Protein AF-A0A378I5J2-F1 (afdb_monomer)

Structure (mmCIF, N/CA/C/O backbone):
data_AF-A0A378I5J2-F1
#
_entry.id   AF-A0A378I5J2-F1
#
loop_
_atom_site.group_PDB
_atom_site.id
_atom_site.type_symbol
_atom_site.label_atom_id
_atom_site.label_alt_id
_atom_site.label_comp_id
_atom_site.label_asym_id
_atom_site.label_entity_id
_atom_site.label_seq_id
_atom_site.pdbx_PDB_ins_code
_atom_site.Cartn_x
_atom_site.Cartn_y
_atom_site.Cartn_z
_atom_site.occupancy
_atom_site.B_iso_or_equiv
_atom_site.auth_seq_id
_atom_site.auth_comp_id
_atom_site.auth_asym_id
_atom_site.auth_atom_id
_atom_site.pdbx_PDB_model_num
ATOM 1 N N . MET A 1 1 ? -19.176 2.981 15.623 1.00 56.56 1 MET A N 1
ATOM 2 C CA . MET A 1 1 ? -19.231 2.690 17.081 1.00 56.56 1 MET A CA 1
ATOM 3 C C . MET A 1 1 ? -20.185 1.543 17.406 1.00 56.56 1 MET A C 1
ATOM 5 O O . MET A 1 1 ? -19.753 0.573 18.019 1.00 56.56 1 MET A O 1
ATOM 9 N N . ARG A 1 2 ? -21.439 1.597 16.931 1.00 62.44 2 ARG A N 1
ATOM 10 C CA . ARG A 1 2 ? -22.462 0.559 17.148 1.00 62.44 2 ARG A CA 1
ATOM 11 C C . ARG A 1 2 ? -22.048 -0.837 16.673 1.00 62.44 2 ARG A C 1
ATOM 13 O O . ARG A 1 2 ? -22.196 -1.782 17.430 1.00 62.44 2 ARG A O 1
ATOM 20 N N . GLN A 1 3 ? -21.432 -0.952 15.496 1.00 70.12 3 GLN A N 1
ATOM 21 C CA . GLN A 1 3 ? -20.983 -2.240 14.956 1.00 70.12 3 GLN A CA 1
ATOM 22 C C . GLN A 1 3 ? -19.967 -2.946 15.863 1.00 70.12 3 GLN A C 1
ATOM 24 O O . GLN A 1 3 ? -20.137 -4.122 16.155 1.00 70.12 3 GLN A O 1
ATOM 29 N N . LEU A 1 4 ? -18.944 -2.242 16.368 1.00 75.75 4 LEU A N 1
ATOM 30 C CA . LEU A 1 4 ? -17.995 -2.866 17.293 1.00 75.75 4 LEU A CA 1
ATOM 31 C C . LEU A 1 4 ? -18.709 -3.295 18.577 1.00 75.75 4 LEU A C 1
ATOM 33 O O . LEU A 1 4 ? -18.533 -4.427 18.997 1.00 75.75 4 LEU A O 1
ATOM 37 N N . ARG A 1 5 ? -19.561 -2.448 19.168 1.00 75.75 5 ARG A N 1
ATOM 38 C CA . ARG A 1 5 ? -20.318 -2.826 20.375 1.00 75.75 5 ARG A CA 1
ATOM 39 C C . ARG A 1 5 ? -21.257 -4.013 20.136 1.00 75.75 5 ARG A C 1
ATOM 41 O O . ARG A 1 5 ? -21.329 -4.897 20.978 1.00 75.75 5 ARG A O 1
ATOM 48 N N . GLN A 1 6 ? -21.920 -4.072 18.983 1.00 76.69 6 GLN A N 1
ATOM 49 C CA . GLN A 1 6 ? -22.811 -5.171 18.595 1.00 76.69 6 GLN A CA 1
ATOM 50 C C . GLN A 1 6 ? -22.064 -6.480 18.343 1.00 76.69 6 GLN A C 1
ATOM 52 O O . GLN A 1 6 ? -22.575 -7.544 18.683 1.00 76.69 6 GLN A O 1
ATOM 57 N N . VAL A 1 7 ? -20.877 -6.407 17.735 1.00 74.25 7 VAL A N 1
ATOM 58 C CA . VAL A 1 7 ? -20.075 -7.588 17.391 1.00 74.25 7 VAL A CA 1
ATOM 59 C C . VAL A 1 7 ? -19.282 -8.076 18.601 1.00 74.25 7 VAL A C 1
ATOM 61 O O . VAL A 1 7 ? -19.189 -9.274 18.840 1.00 74.25 7 VAL A O 1
ATOM 64 N N . VAL A 1 8 ? -18.717 -7.157 19.381 1.00 79.19 8 VAL A N 1
ATOM 65 C CA . VAL A 1 8 ? -17.866 -7.481 20.526 1.00 79.19 8 VAL A CA 1
ATOM 66 C C . VAL A 1 8 ? -18.707 -7.822 21.760 1.00 79.19 8 VAL A C 1
ATOM 68 O O . VAL A 1 8 ? -18.310 -8.707 22.514 1.00 79.19 8 VAL A O 1
ATOM 71 N N . GLN A 1 9 ? -19.872 -7.181 21.947 1.00 82.56 9 GLN A N 1
ATOM 72 C CA . GLN A 1 9 ? -20.768 -7.369 23.103 1.00 82.56 9 GLN A CA 1
ATOM 73 C C . GLN A 1 9 ? -20.002 -7.369 24.435 1.00 82.56 9 GLN A C 1
ATOM 75 O O . GLN A 1 9 ? -20.197 -8.235 25.287 1.00 82.56 9 GLN A O 1
ATOM 80 N N . LEU A 1 10 ? -19.060 -6.434 24.575 1.00 80.56 10 LEU A N 1
ATOM 81 C CA . LEU A 1 10 ? -18.290 -6.234 25.798 1.00 80.56 10 LEU A CA 1
ATOM 82 C C . LEU A 1 10 ? -18.612 -4.861 26.365 1.00 80.56 10 LEU A C 1
ATOM 84 O O . LEU A 1 10 ? -18.490 -3.858 25.659 1.00 80.56 10 LEU A O 1
ATOM 88 N N . GLU A 1 11 ? -18.959 -4.838 27.645 1.00 86.75 11 GLU A N 1
ATOM 89 C CA . GLU A 1 11 ? -18.850 -3.648 28.479 1.00 86.75 11 GLU A CA 1
ATOM 90 C C . GLU A 1 11 ? -17.391 -3.573 28.946 1.00 86.75 11 GLU A C 1
ATOM 92 O O . GLU A 1 11 ? -16.941 -4.434 29.704 1.00 86.75 11 GLU A O 1
ATOM 97 N N . PRO A 1 12 ? -16.588 -2.634 28.414 1.00 83.31 12 PRO A N 1
ATOM 98 C CA . PRO A 1 12 ? -15.145 -2.646 28.618 1.00 83.31 12 PRO A CA 1
ATOM 99 C C . PRO A 1 12 ? -14.731 -2.109 29.992 1.00 83.31 12 PRO A C 1
ATOM 101 O O . PRO A 1 12 ? -13.559 -2.230 30.351 1.00 83.31 12 PRO A O 1
ATOM 104 N N . SER A 1 13 ? -15.660 -1.508 30.738 1.00 86.94 13 SER A N 1
ATOM 105 C CA . SER A 1 13 ? -15.440 -0.958 32.069 1.00 86.94 13 SER A CA 1
ATOM 106 C C . SER A 1 13 ? -16.486 -1.454 33.066 1.00 86.94 13 SER A C 1
ATOM 108 O O . SER A 1 13 ? -17.631 -1.717 32.709 1.00 86.94 13 SER A O 1
ATOM 110 N N . ILE A 1 14 ? -16.080 -1.570 34.332 1.00 87.81 14 ILE A N 1
ATOM 111 C CA . ILE A 1 14 ? -16.966 -1.848 35.469 1.00 87.81 14 ILE A CA 1
ATOM 112 C C . ILE A 1 14 ? -16.883 -0.667 36.432 1.00 87.81 14 ILE A C 1
ATOM 114 O O . ILE A 1 14 ? -15.792 -0.180 36.733 1.00 87.81 14 ILE A O 1
ATOM 118 N N . THR A 1 15 ? -18.022 -0.203 36.942 1.00 89.00 15 THR A N 1
ATOM 119 C CA . THR A 1 15 ? -18.042 0.835 37.975 1.00 89.00 15 THR A CA 1
ATOM 120 C C . THR A 1 15 ? -17.681 0.230 39.333 1.00 89.00 15 THR A C 1
ATOM 122 O O . THR A 1 15 ? -18.455 -0.533 39.906 1.00 89.00 15 THR A O 1
ATOM 125 N N . HIS A 1 16 ? -16.519 0.593 39.874 1.00 84.12 16 HIS A N 1
ATOM 126 C CA . HIS A 1 16 ? -16.083 0.233 41.222 1.00 84.12 16 HIS A CA 1
ATOM 127 C C . HIS A 1 16 ? -15.875 1.515 42.034 1.00 84.12 16 HIS A C 1
ATOM 129 O O . HIS A 1 16 ? -15.082 2.372 41.648 1.00 84.12 16 HIS A O 1
ATOM 135 N N . GLU A 1 17 ? -16.609 1.673 43.140 1.00 85.12 17 GLU A N 1
ATOM 136 C CA . GLU A 1 17 ? -16.520 2.855 44.023 1.00 85.12 17 GLU A CA 1
ATOM 137 C C . GLU A 1 17 ? -16.708 4.202 43.287 1.00 85.12 17 GLU A C 1
ATOM 139 O O . GLU A 1 17 ? -16.066 5.204 43.595 1.00 85.12 17 GLU A O 1
ATOM 144 N N . GLY A 1 18 ? -17.587 4.229 42.279 1.00 85.75 18 GLY A N 1
ATOM 145 C CA . GLY A 1 18 ? -17.864 5.430 41.482 1.00 85.75 18 GLY A CA 1
ATOM 146 C C . GLY A 1 18 ? -16.801 5.768 40.430 1.00 85.75 18 GLY A C 1
ATOM 147 O O . GLY A 1 18 ? -16.896 6.820 39.805 1.00 85.75 18 GLY A O 1
ATOM 148 N N . LYS A 1 19 ? -15.809 4.895 40.211 1.00 87.38 19 LYS A N 1
ATOM 149 C CA . LYS A 1 19 ? -14.819 5.015 39.131 1.00 87.38 19 LYS A CA 1
ATOM 150 C C . LYS A 1 19 ? -14.990 3.894 38.116 1.00 87.38 19 LYS A C 1
ATOM 152 O O . LYS A 1 19 ? -15.305 2.764 38.482 1.00 87.38 19 LYS A O 1
ATOM 157 N N . GLU A 1 20 ? -14.756 4.197 36.845 1.00 92.19 20 GLU A N 1
ATOM 158 C CA . GLU A 1 20 ? -14.784 3.196 35.779 1.00 92.19 20 GLU A CA 1
ATOM 159 C C . GLU A 1 20 ? -13.431 2.488 35.679 1.00 92.19 20 GLU A C 1
ATOM 161 O O . GLU A 1 20 ? -12.422 3.092 35.316 1.00 92.19 20 GLU A O 1
ATOM 166 N N . VAL A 1 21 ? -13.402 1.198 36.009 1.00 94.50 21 VAL A N 1
ATOM 167 C CA . VAL A 1 21 ? -12.215 0.344 35.893 1.00 94.50 21 VAL A CA 1
ATOM 168 C C . VAL A 1 21 ? -12.238 -0.347 34.538 1.00 94.50 21 VAL A C 1
ATOM 170 O O . VAL A 1 21 ? -13.148 -1.126 34.266 1.00 94.50 21 VAL A O 1
ATOM 173 N N . TRP A 1 22 ? -11.247 -0.077 33.690 1.00 95.50 22 TRP A N 1
ATOM 174 C CA . TRP A 1 22 ? -11.134 -0.664 32.354 1.00 95.50 22 TRP A CA 1
ATOM 175 C C . TRP A 1 22 ? -10.600 -2.102 32.407 1.00 95.50 22 TRP A C 1
ATOM 177 O O . TRP A 1 22 ? -9.509 -2.341 32.920 1.00 95.50 22 TRP A O 1
ATOM 187 N N . GLN A 1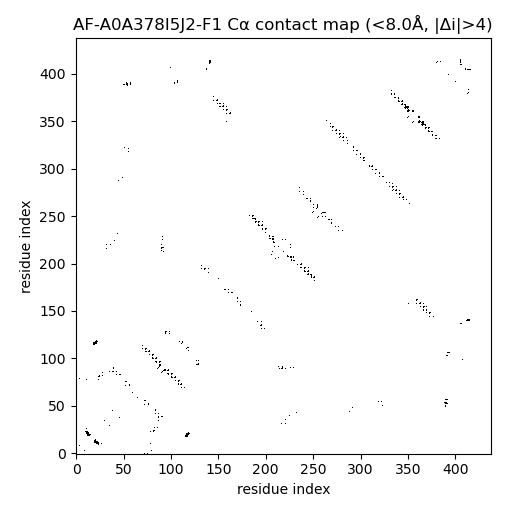 23 ? -11.340 -3.057 31.838 1.00 94.62 23 GLN A N 1
ATOM 188 C CA . GLN A 1 23 ? -11.046 -4.498 31.889 1.00 94.62 23 GLN A CA 1
ATOM 189 C C . GLN A 1 23 ? -11.100 -5.195 30.518 1.00 94.62 23 GLN A C 1
ATOM 191 O O . GLN A 1 23 ? -11.017 -6.422 30.441 1.00 94.62 23 GLN A O 1
ATOM 196 N N . ALA A 1 24 ? -11.217 -4.449 29.414 1.00 93.56 24 ALA A N 1
ATOM 197 C CA . ALA A 1 24 ? -11.418 -5.040 28.088 1.00 93.56 24 ALA A CA 1
ATOM 198 C C . ALA A 1 24 ? -10.327 -6.045 27.673 1.00 93.56 24 ALA A C 1
ATOM 200 O O . ALA A 1 24 ? -10.652 -7.083 27.100 1.00 93.56 24 ALA A O 1
ATOM 201 N N . ALA A 1 25 ? -9.056 -5.806 28.006 1.00 92.50 25 ALA A N 1
ATOM 202 C CA . ALA A 1 25 ? -7.975 -6.754 27.726 1.00 92.50 25 ALA A CA 1
ATOM 203 C C . ALA A 1 25 ? -8.174 -8.123 28.411 1.00 92.50 25 ALA A C 1
ATOM 205 O O . ALA A 1 25 ? -7.944 -9.158 27.780 1.00 92.50 25 ALA A O 1
ATOM 206 N N . ASN A 1 26 ? -8.640 -8.130 29.665 1.00 93.06 26 ASN A N 1
ATOM 207 C CA . ASN A 1 26 ? -8.921 -9.353 30.423 1.00 93.06 26 ASN A CA 1
ATOM 208 C C . ASN A 1 26 ? -10.124 -10.086 29.812 1.00 93.06 26 ASN A C 1
ATOM 210 O O . ASN A 1 26 ? -10.038 -11.273 29.506 1.00 93.06 26 ASN A O 1
ATOM 214 N N . LEU A 1 27 ? -11.192 -9.347 29.496 1.00 94.25 27 LEU A N 1
ATOM 215 C CA . LEU A 1 27 ? -12.388 -9.892 28.847 1.00 94.25 27 LEU A CA 1
ATOM 216 C C . LEU A 1 27 ? -12.093 -10.490 27.465 1.00 94.25 27 LEU A C 1
ATOM 218 O O . LEU A 1 27 ? -12.651 -11.524 27.107 1.00 94.25 27 LEU A O 1
ATOM 222 N N . LEU A 1 28 ? -11.215 -9.862 26.677 1.00 94.62 28 LEU A N 1
ATOM 223 C CA . LEU A 1 28 ? -10.773 -10.396 25.388 1.00 94.62 28 LEU A CA 1
ATOM 224 C C . LEU A 1 28 ? -9.978 -11.694 25.565 1.00 94.62 28 LEU A C 1
ATOM 226 O O . LEU A 1 28 ? -10.163 -12.624 24.784 1.00 94.62 28 LEU A O 1
ATOM 230 N N . ALA A 1 29 ? -9.130 -11.792 26.591 1.00 94.31 29 ALA A N 1
ATOM 231 C CA . ALA A 1 29 ? -8.348 -12.999 26.850 1.00 94.31 29 ALA A CA 1
ATOM 232 C C . ALA A 1 29 ? -9.212 -14.225 27.202 1.00 94.31 29 ALA A C 1
ATOM 234 O O . ALA A 1 29 ? -8.786 -15.350 26.945 1.00 94.31 29 ALA A O 1
ATOM 235 N N . GLU A 1 30 ? -10.416 -14.011 27.736 1.00 95.62 30 GLU A N 1
ATOM 236 C CA . GLU A 1 30 ? -11.381 -15.063 28.079 1.00 95.62 30 GLU A CA 1
ATOM 237 C C . GLU A 1 30 ? -12.246 -15.523 26.892 1.00 95.62 30 GLU A C 1
ATOM 239 O O . GLU A 1 30 ? -12.922 -16.553 26.976 1.00 95.62 30 GLU A O 1
ATOM 244 N N . LYS A 1 31 ? -12.252 -14.791 25.767 1.00 96.06 31 LYS A N 1
ATOM 245 C CA . LYS A 1 31 ? -13.085 -15.150 24.610 1.00 96.06 31 LYS A CA 1
ATOM 246 C C . LYS A 1 31 ? -12.579 -16.424 23.918 1.00 96.06 31 LYS A C 1
ATOM 248 O O . LYS A 1 31 ? -11.372 -16.603 23.741 1.00 96.06 31 LYS A O 1
ATOM 253 N N . PRO A 1 32 ? -13.489 -17.300 23.450 1.00 96.06 32 PRO A N 1
ATOM 254 C CA . PRO A 1 32 ? -13.106 -18.496 22.708 1.00 96.06 32 PRO A CA 1
ATOM 255 C C . PRO A 1 32 ? -12.521 -18.132 21.339 1.00 96.06 32 PRO A C 1
ATOM 257 O O . PRO A 1 32 ? -12.851 -17.098 20.770 1.00 96.06 32 PRO A O 1
ATOM 260 N N . GLN A 1 33 ? -11.724 -19.022 20.745 1.00 95.19 33 GLN A N 1
ATOM 261 C CA . GLN A 1 33 ? -11.130 -18.801 19.418 1.00 95.19 33 GLN A CA 1
ATOM 262 C C . GLN A 1 33 ? -12.154 -18.413 18.340 1.00 95.19 33 GLN A C 1
ATOM 264 O O . GLN A 1 33 ? -11.885 -17.506 17.557 1.00 95.19 33 GLN A O 1
ATOM 269 N N . ALA A 1 34 ? -13.326 -19.057 18.320 1.00 95.75 34 ALA A N 1
ATOM 270 C CA . ALA A 1 34 ? -14.376 -18.792 17.333 1.00 95.75 34 ALA A CA 1
ATOM 271 C C . ALA A 1 34 ? -14.827 -17.318 17.315 1.00 95.75 34 ALA A C 1
ATOM 273 O O . ALA A 1 34 ? -15.258 -16.815 16.283 1.00 95.75 34 ALA A O 1
ATOM 274 N N . PHE A 1 35 ? -14.676 -16.601 18.436 1.00 95.88 35 PHE A N 1
ATOM 275 C CA . PHE A 1 35 ? -14.918 -15.160 18.499 1.00 95.88 35 PHE A CA 1
ATOM 276 C C . PHE A 1 35 ? -13.934 -14.371 17.622 1.00 95.88 35 PHE A C 1
ATOM 278 O O . PHE A 1 35 ? -14.315 -13.375 17.017 1.00 95.88 35 PHE A O 1
ATOM 285 N N . PHE A 1 36 ? -12.677 -14.811 17.530 1.00 96.44 36 PHE A N 1
ATOM 286 C CA . PHE A 1 36 ? -11.605 -14.105 16.828 1.00 96.44 36 PHE A CA 1
ATOM 287 C C . PHE A 1 36 ? -11.520 -14.414 15.333 1.00 96.44 36 PHE A C 1
ATOM 289 O O . PHE A 1 36 ? -10.947 -13.620 14.586 1.00 96.44 36 PHE A O 1
ATOM 296 N N . GLU A 1 37 ? -12.090 -15.528 14.873 1.00 95.06 37 GLU A N 1
ATOM 297 C CA . GLU A 1 37 ? -12.013 -15.950 13.469 1.00 95.06 37 GLU A CA 1
ATOM 298 C C . GLU A 1 37 ? -12.530 -14.875 12.489 1.00 95.06 37 GLU A C 1
ATOM 300 O O . GLU A 1 37 ? -11.778 -14.498 11.586 1.00 95.06 37 GLU A O 1
ATOM 305 N N . PRO A 1 38 ? -13.709 -14.249 12.680 1.00 95.19 38 PRO A N 1
ATOM 306 C CA . PRO A 1 38 ? -14.154 -13.171 11.792 1.00 95.19 38 PRO A CA 1
ATOM 307 C C . PRO A 1 38 ? -13.181 -11.982 11.760 1.00 95.19 38 PRO A C 1
ATOM 309 O O . PRO A 1 38 ? -12.938 -11.385 10.710 1.00 95.19 38 PRO A O 1
ATOM 312 N N . PHE A 1 39 ? -12.562 -11.653 12.898 1.00 95.62 39 PHE A N 1
ATOM 313 C CA . PHE A 1 39 ? -11.605 -10.550 12.984 1.00 95.62 39 PHE A CA 1
ATOM 314 C C . PHE A 1 39 ? -10.285 -10.856 12.292 1.00 95.62 39 PHE A C 1
ATOM 316 O O . PHE A 1 39 ? -9.681 -9.949 11.731 1.00 95.62 39 PHE A O 1
ATOM 323 N N . VAL A 1 40 ? -9.833 -12.110 12.296 1.00 95.81 40 VAL A N 1
ATOM 324 C CA . VAL A 1 40 ? -8.632 -12.505 11.554 1.00 95.81 40 VAL A CA 1
ATOM 325 C C . VAL A 1 40 ? -8.912 -12.530 10.052 1.00 95.81 40 VAL A C 1
ATOM 327 O O . VAL A 1 40 ? -8.082 -12.056 9.276 1.00 95.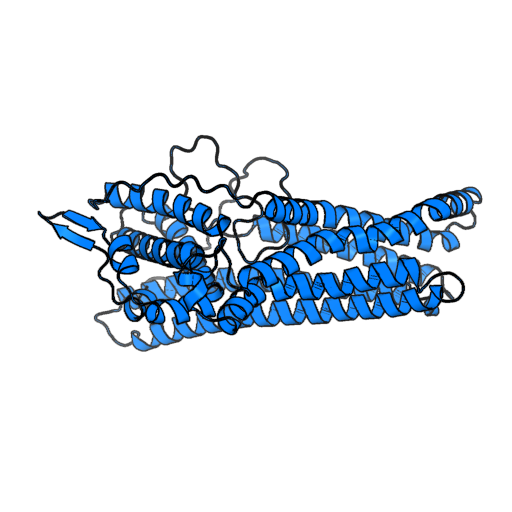81 40 VAL A O 1
ATOM 330 N N . GLN A 1 41 ? -10.079 -13.018 9.630 1.00 94.88 41 GLN A N 1
ATOM 331 C CA . GLN A 1 41 ? -10.460 -13.057 8.216 1.00 94.88 41 GLN A CA 1
ATOM 332 C C . GLN A 1 41 ? -10.585 -11.652 7.613 1.00 94.88 41 GLN A C 1
ATOM 334 O O . GLN A 1 41 ? -10.097 -11.410 6.507 1.00 94.88 41 GLN A O 1
ATOM 339 N N . ASP A 1 42 ? -11.175 -10.724 8.367 1.00 93.81 42 ASP A N 1
ATOM 340 C CA . ASP A 1 42 ? -11.457 -9.359 7.923 1.00 93.81 42 ASP A CA 1
ATOM 341 C C . ASP A 1 42 ? -10.537 -8.314 8.574 1.00 93.81 42 ASP A C 1
ATOM 343 O O . ASP A 1 42 ? -10.846 -7.123 8.585 1.00 93.81 42 ASP A O 1
ATOM 347 N N . HIS A 1 43 ? -9.377 -8.718 9.104 1.00 94.25 43 HIS A N 1
ATOM 348 C CA . HIS A 1 43 ? -8.473 -7.842 9.872 1.00 94.25 43 HIS A CA 1
ATOM 349 C C . HIS A 1 43 ? -8.103 -6.547 9.136 1.00 94.25 43 HIS A C 1
ATOM 351 O O . HIS A 1 43 ? -7.950 -5.489 9.751 1.00 94.25 43 HIS A O 1
ATOM 357 N N . LEU A 1 44 ? -7.979 -6.611 7.808 1.00 91.19 44 LEU A N 1
ATOM 358 C CA . LEU A 1 44 ? -7.754 -5.446 6.959 1.00 91.19 44 LEU A CA 1
ATOM 359 C C . LEU A 1 44 ? -8.930 -4.462 7.056 1.00 91.19 44 LEU A C 1
ATOM 361 O O . LEU A 1 44 ? -8.711 -3.280 7.333 1.00 91.19 44 LEU A O 1
ATOM 365 N N . LYS A 1 45 ? -10.168 -4.941 6.905 1.00 91.19 45 LYS A N 1
ATOM 366 C CA . LYS A 1 45 ? -11.374 -4.115 7.040 1.00 91.19 45 LYS A CA 1
ATOM 367 C C . LYS A 1 45 ? -11.433 -3.461 8.423 1.00 91.19 45 LYS A C 1
ATOM 369 O O . LYS A 1 45 ? -11.495 -2.242 8.503 1.00 91.19 45 LYS A O 1
ATOM 374 N N . TRP A 1 46 ? -11.258 -4.233 9.495 1.00 92.81 46 TRP A N 1
ATOM 375 C CA . TRP A 1 46 ? -11.247 -3.696 10.862 1.00 92.81 46 TRP A CA 1
ATOM 376 C C . TRP A 1 46 ? -10.144 -2.658 11.095 1.00 92.81 46 TRP A C 1
ATOM 378 O O . TRP A 1 46 ? -10.348 -1.667 11.790 1.00 92.81 46 TRP A O 1
ATOM 388 N N . THR A 1 47 ? -8.975 -2.848 10.481 1.00 92.69 47 THR A N 1
ATOM 389 C CA . THR A 1 47 ? -7.888 -1.864 10.553 1.00 92.69 47 THR A CA 1
ATOM 390 C C . THR A 1 47 ? -8.229 -0.576 9.796 1.00 92.69 47 THR A C 1
ATOM 392 O O . THR A 1 47 ? -7.814 0.506 10.211 1.00 92.69 47 THR A O 1
ATOM 395 N N . LEU A 1 48 ? -8.974 -0.672 8.690 1.00 89.38 48 LEU A N 1
ATOM 396 C CA . LEU A 1 48 ? -9.465 0.491 7.952 1.00 89.38 48 LEU A CA 1
ATOM 397 C C . LEU A 1 48 ? -10.494 1.266 8.784 1.00 89.38 48 LEU A C 1
ATOM 399 O O . LEU A 1 48 ? -10.346 2.478 8.937 1.00 89.38 48 LEU A O 1
ATOM 403 N N . ASP A 1 49 ? -11.466 0.564 9.364 1.00 89.31 49 ASP A N 1
ATOM 404 C CA . ASP A 1 49 ? -12.514 1.149 10.206 1.00 89.31 49 ASP A CA 1
ATOM 405 C C . ASP A 1 49 ? -11.910 1.863 11.419 1.00 89.31 49 ASP A C 1
ATOM 407 O O . ASP A 1 49 ? -12.237 3.018 11.699 1.00 89.31 49 ASP A O 1
ATOM 411 N N . TYR A 1 50 ? -10.954 1.212 12.087 1.00 93.31 50 TYR A N 1
ATOM 412 C CA . TYR A 1 50 ? -10.192 1.810 13.178 1.00 93.31 50 TYR A CA 1
ATOM 413 C C . TYR A 1 50 ? -9.441 3.070 12.735 1.00 93.31 50 TYR A C 1
ATOM 415 O O . TYR A 1 50 ? -9.520 4.101 13.390 1.00 93.31 50 TYR A O 1
ATOM 423 N N . SER A 1 51 ? -8.761 3.034 11.588 1.00 90.50 51 SER A N 1
ATOM 424 C CA . SER A 1 51 ? -8.021 4.193 11.079 1.00 90.50 51 SER A CA 1
ATOM 425 C C . SER A 1 51 ? -8.930 5.397 10.795 1.00 90.50 51 SER A C 1
ATOM 427 O O . SER A 1 51 ? -8.526 6.529 11.052 1.00 90.50 51 SER A O 1
ATOM 429 N N . ILE A 1 52 ? -10.158 5.168 10.321 1.00 87.56 52 ILE A N 1
ATOM 430 C CA . ILE A 1 52 ? -11.166 6.221 10.121 1.00 87.56 52 ILE A CA 1
ATOM 431 C C . ILE A 1 52 ? -11.661 6.773 11.460 1.00 87.56 52 ILE A C 1
ATOM 433 O O . ILE A 1 52 ? -11.794 7.990 11.606 1.00 87.56 52 ILE A O 1
ATOM 437 N N . LEU A 1 53 ? -11.889 5.900 12.448 1.00 89.94 53 LEU A N 1
ATOM 438 C CA . LEU A 1 53 ? -12.209 6.315 13.813 1.00 89.94 53 LEU A CA 1
ATOM 439 C C . LEU A 1 53 ? -11.105 7.212 14.383 1.00 89.94 53 LEU A C 1
ATOM 441 O O . LEU A 1 53 ? -11.413 8.250 14.958 1.00 89.94 53 LEU A O 1
ATOM 445 N N . CYS A 1 54 ? -9.833 6.872 14.172 1.00 91.69 54 CYS A N 1
ATOM 446 C CA . CYS A 1 54 ? -8.718 7.702 14.617 1.00 91.69 54 CYS A CA 1
ATOM 447 C C . CYS A 1 54 ? -8.682 9.073 13.916 1.00 91.69 54 CYS A C 1
ATOM 449 O O . CYS A 1 54 ? -8.412 10.073 14.578 1.00 91.69 54 CYS A O 1
ATOM 451 N N . THR A 1 55 ? -9.002 9.160 12.614 1.00 87.81 55 THR A N 1
ATOM 452 C CA . THR A 1 55 ? -9.143 10.456 11.918 1.00 87.81 55 THR A CA 1
ATOM 453 C C . THR A 1 55 ? -10.247 11.308 12.546 1.00 87.81 55 THR A C 1
ATOM 455 O O . THR A 1 55 ? -10.068 12.506 12.763 1.00 87.81 55 THR A O 1
ATOM 458 N N . HIS A 1 56 ? -11.400 10.697 12.839 1.00 88.12 56 HIS A N 1
ATOM 459 C CA . HIS A 1 56 ? -12.521 11.389 13.477 1.00 88.12 56 HIS A CA 1
ATOM 460 C C . HIS A 1 56 ? -12.133 11.862 14.879 1.00 88.12 56 HIS A C 1
ATOM 462 O O . HIS A 1 56 ? -12.298 13.036 15.199 1.00 88.12 56 HIS A O 1
ATOM 468 N N . LEU A 1 57 ? -11.510 10.987 15.664 1.00 90.88 57 LEU A N 1
ATOM 469 C CA . LEU A 1 57 ? -11.009 11.295 16.995 1.00 90.88 57 LEU A CA 1
ATOM 470 C C . LEU A 1 57 ? -10.018 12.468 16.983 1.00 90.88 57 LEU A C 1
ATOM 472 O O . LEU A 1 57 ? -10.147 13.379 17.795 1.00 90.88 57 LEU A O 1
ATOM 476 N N . ALA A 1 58 ? -9.062 12.481 16.050 1.00 89.38 58 ALA A N 1
ATOM 477 C CA . ALA A 1 58 ? -8.098 13.572 15.910 1.00 89.38 58 ALA A CA 1
ATOM 478 C C . ALA A 1 58 ? -8.782 14.921 15.645 1.00 89.38 58 ALA A C 1
ATOM 480 O O . ALA A 1 58 ? -8.367 15.941 16.192 1.00 89.38 58 ALA A O 1
ATOM 481 N N . ARG A 1 59 ? -9.860 14.924 14.856 1.00 87.00 59 ARG A N 1
ATOM 482 C CA . ARG A 1 59 ? -10.654 16.125 14.582 1.00 87.00 59 ARG A CA 1
ATOM 483 C C . ARG A 1 59 ? -11.445 16.591 15.806 1.00 87.00 59 ARG A C 1
ATOM 485 O O . ARG A 1 59 ? -11.396 17.773 16.133 1.00 87.00 59 ARG A O 1
ATOM 492 N N . GLU A 1 60 ? -12.153 15.688 16.483 1.00 88.69 60 GLU A N 1
ATOM 493 C CA . GLU A 1 60 ? -12.930 16.034 17.687 1.00 88.69 60 GLU A CA 1
ATOM 494 C C . GLU A 1 60 ? -12.031 16.530 18.817 1.00 88.69 60 GLU A C 1
ATOM 496 O O . GLU A 1 60 ? -12.405 17.433 19.559 1.00 88.69 60 GLU A O 1
ATOM 501 N N . PHE A 1 61 ? -10.810 16.004 18.903 1.00 88.75 61 PHE A N 1
ATOM 502 C CA . PHE A 1 61 ? -9.823 16.472 19.865 1.00 88.75 61 PHE A CA 1
ATOM 503 C C . PHE A 1 61 ? -9.471 17.959 19.675 1.00 88.75 61 PHE A C 1
ATOM 505 O O . PHE A 1 61 ? -9.250 18.662 20.657 1.00 88.75 61 PHE A O 1
ATOM 512 N N . VAL A 1 62 ? -9.445 18.447 18.429 1.00 87.81 62 VAL A N 1
ATOM 513 C CA . VAL A 1 62 ? -9.191 19.863 18.106 1.00 87.81 62 VAL A CA 1
ATOM 514 C C . VAL A 1 62 ? -10.435 20.720 18.337 1.00 87.81 62 VAL A C 1
ATOM 516 O O . VAL A 1 62 ? -10.331 21.817 18.875 1.00 87.81 62 VAL A O 1
ATOM 519 N N . LEU A 1 63 ? -11.611 20.232 17.936 1.00 88.38 63 LEU A N 1
ATOM 520 C CA . LEU A 1 63 ? -12.843 21.024 17.963 1.00 88.38 63 LEU A CA 1
ATOM 521 C C . LEU A 1 63 ? -13.493 21.090 19.350 1.00 88.38 63 LEU A C 1
ATOM 523 O O . LEU A 1 63 ? -14.054 22.119 19.720 1.00 88.38 63 LEU A O 1
ATOM 527 N N . ARG A 1 64 ? -13.497 19.974 20.088 1.00 91.19 64 ARG A N 1
ATOM 528 C CA . ARG A 1 64 ? -14.291 19.780 21.312 1.00 91.19 64 ARG A CA 1
ATOM 529 C C . ARG A 1 64 ? -13.543 18.908 22.333 1.00 91.19 64 ARG A C 1
ATOM 531 O O . ARG A 1 64 ? -14.024 17.820 22.680 1.00 91.19 64 ARG A O 1
ATOM 538 N N . PRO A 1 65 ? -12.392 19.377 22.853 1.00 90.19 65 PRO A N 1
ATOM 539 C CA . PRO A 1 65 ? -11.517 18.590 23.722 1.00 90.19 65 PRO A CA 1
ATOM 540 C C . PRO A 1 65 ? -12.176 18.125 25.027 1.00 90.19 65 PRO A C 1
ATOM 542 O O . PRO A 1 65 ? -11.734 17.129 25.585 1.00 90.19 65 PRO A O 1
ATOM 545 N N . ASP A 1 66 ? -13.237 18.777 25.500 1.00 91.88 66 ASP A N 1
ATOM 546 C CA . ASP A 1 66 ? -13.898 18.439 26.771 1.00 91.88 66 ASP A CA 1
ATOM 547 C C . ASP A 1 66 ? -15.269 17.767 26.591 1.00 91.88 66 ASP A C 1
ATOM 549 O O . ASP A 1 66 ? -16.010 17.582 27.555 1.00 91.88 66 ASP A O 1
ATOM 553 N N . SER A 1 67 ? -15.635 17.387 25.361 1.00 91.88 67 SER A N 1
ATOM 554 C CA . SER A 1 67 ? -16.947 16.785 25.108 1.00 91.88 67 SER A CA 1
ATOM 555 C C . SER A 1 67 ? -17.073 15.362 25.687 1.00 91.88 67 SER A C 1
ATOM 557 O O . SER A 1 67 ? -16.117 14.576 25.640 1.00 91.88 67 SER A O 1
ATOM 559 N N . PRO A 1 68 ? -18.261 14.975 26.193 1.00 90.94 68 PRO A N 1
ATOM 560 C CA . PRO A 1 68 ? -18.533 13.590 26.581 1.00 90.94 68 PRO A CA 1
ATOM 561 C C . PRO A 1 68 ? -18.454 12.641 25.374 1.00 90.94 68 PRO A C 1
ATOM 563 O O . PRO A 1 68 ? -17.942 11.532 25.510 1.00 90.94 68 PRO A O 1
ATOM 566 N N . GLU A 1 69 ? -18.841 13.108 24.181 1.00 88.88 69 GLU A N 1
ATOM 567 C CA . GLU A 1 69 ? -18.684 12.381 22.911 1.00 88.88 69 GLU A CA 1
ATOM 568 C C . GLU A 1 69 ? -17.223 11.976 22.659 1.00 88.88 69 GLU A C 1
ATOM 570 O O . GLU A 1 69 ? -16.945 10.840 22.275 1.00 88.88 69 GLU A O 1
ATOM 575 N N . LEU A 1 70 ? -16.261 12.872 22.920 1.00 91.81 70 LEU A N 1
ATOM 576 C CA . LEU A 1 70 ? -14.841 12.556 22.772 1.00 91.81 70 LEU A CA 1
ATOM 577 C C . LEU A 1 70 ? -14.393 11.463 23.750 1.00 91.81 70 LEU A C 1
ATOM 579 O O . LEU A 1 70 ? -13.589 10.608 23.383 1.00 91.81 70 LEU A O 1
ATOM 583 N N . THR A 1 71 ? -14.910 11.473 24.979 1.00 94.31 71 THR A N 1
ATOM 584 C CA . THR A 1 71 ? -14.638 10.425 25.977 1.00 94.31 71 THR A CA 1
ATOM 585 C C . THR A 1 71 ? -15.118 9.064 25.480 1.00 94.31 71 THR A C 1
ATOM 587 O O . THR A 1 71 ? -14.374 8.085 25.536 1.00 94.31 71 THR A O 1
ATOM 590 N N . GLU A 1 72 ? -16.324 9.014 24.914 1.00 91.88 72 GLU A N 1
ATOM 591 C CA . GLU A 1 72 ? -16.869 7.797 24.317 1.00 91.88 72 GLU A CA 1
ATOM 592 C C . GLU A 1 72 ? -16.044 7.332 23.108 1.00 91.88 72 GLU A C 1
ATOM 594 O O . GLU A 1 72 ? -15.699 6.152 23.006 1.00 91.88 72 GLU A O 1
ATOM 599 N N . LEU A 1 73 ? -15.662 8.252 22.217 1.00 91.44 73 LEU A N 1
ATOM 600 C CA . LEU A 1 73 ? -14.811 7.951 21.064 1.00 91.44 73 LEU A CA 1
ATOM 601 C C . LEU A 1 73 ? -13.437 7.418 21.488 1.00 91.44 73 LEU A C 1
ATOM 603 O O . LEU A 1 73 ? -12.947 6.466 20.880 1.00 91.44 73 LEU A O 1
ATOM 607 N N . LEU A 1 74 ? -12.830 7.986 22.536 1.00 95.19 74 LEU A N 1
ATOM 608 C CA . LEU A 1 74 ? -11.573 7.503 23.116 1.00 95.19 74 LEU A CA 1
ATOM 609 C C . LEU A 1 74 ? -11.719 6.079 23.656 1.00 95.19 74 LEU A C 1
ATOM 611 O O . LEU A 1 74 ? -10.872 5.234 23.369 1.00 95.19 74 LEU A O 1
ATOM 615 N N . ALA A 1 75 ? -12.796 5.796 24.393 1.00 95.25 75 ALA A N 1
ATOM 616 C CA . ALA A 1 75 ? -13.078 4.459 24.907 1.00 95.25 75 ALA A CA 1
ATOM 617 C C . ALA A 1 75 ? -13.266 3.448 23.762 1.00 95.25 75 ALA A C 1
ATOM 619 O O . ALA A 1 75 ? -12.672 2.370 23.769 1.00 95.25 75 ALA A O 1
ATOM 620 N N . VAL A 1 76 ? -14.024 3.803 22.719 1.00 93.50 76 VAL A N 1
ATOM 621 C CA . VAL A 1 76 ? -14.211 2.929 21.549 1.00 93.50 76 VAL A CA 1
ATOM 622 C C . VAL A 1 76 ? -12.899 2.719 20.787 1.00 93.50 76 VAL A C 1
ATOM 624 O O . VAL A 1 76 ? -12.619 1.596 20.365 1.00 93.50 76 VAL A O 1
ATOM 627 N N . ALA A 1 77 ? -12.080 3.761 20.621 1.00 94.88 77 ALA A N 1
ATOM 628 C CA . ALA A 1 77 ? -10.774 3.653 19.975 1.00 94.88 77 ALA A CA 1
ATOM 629 C C . ALA A 1 77 ? -9.822 2.753 20.775 1.00 94.88 77 ALA A C 1
ATOM 631 O O . ALA A 1 77 ? -9.138 1.916 20.186 1.00 94.88 77 ALA A O 1
ATOM 632 N N . LEU A 1 78 ? -9.829 2.860 22.107 1.00 96.00 78 LEU A N 1
ATOM 633 C CA . LEU A 1 78 ? -9.057 1.988 22.987 1.00 96.00 78 LEU A CA 1
ATOM 634 C C . LEU A 1 78 ? -9.497 0.522 22.868 1.00 96.00 78 LEU A C 1
ATOM 636 O O . LEU A 1 78 ? -8.645 -0.349 22.697 1.00 96.00 78 LEU A O 1
ATOM 640 N N . LEU A 1 79 ? -10.806 0.249 22.871 1.00 95.88 79 LEU A N 1
ATOM 641 C CA . LEU A 1 79 ? -11.337 -1.105 22.681 1.00 95.88 79 LEU A CA 1
ATOM 642 C C . LEU A 1 79 ? -10.933 -1.691 21.318 1.00 95.88 79 LEU A C 1
ATOM 644 O O . LEU A 1 79 ? -10.508 -2.843 21.239 1.00 95.88 79 LEU A O 1
ATOM 648 N N . TYR A 1 80 ? -11.018 -0.893 20.247 1.00 95.56 80 TYR A N 1
ATOM 649 C CA . TYR A 1 80 ? -10.542 -1.282 18.916 1.00 95.56 80 TYR A CA 1
ATOM 650 C C . TYR A 1 80 ? -9.054 -1.630 18.922 1.00 95.56 80 TYR A C 1
ATOM 652 O O . TYR A 1 80 ? -8.649 -2.645 18.352 1.00 95.56 80 TYR A O 1
ATOM 660 N N . ALA A 1 81 ? -8.241 -0.780 19.549 1.00 96.19 81 ALA A N 1
ATOM 661 C CA . ALA A 1 81 ? -6.803 -0.957 19.591 1.00 96.19 81 ALA A CA 1
ATOM 662 C C . ALA A 1 81 ? -6.418 -2.220 20.372 1.00 96.19 81 ALA A C 1
ATOM 664 O O . ALA A 1 81 ? -5.548 -2.959 19.923 1.00 96.19 81 ALA A O 1
ATOM 665 N N . GLU A 1 82 ? -7.098 -2.515 21.484 1.00 96.12 82 GLU A N 1
ATOM 666 C CA . GLU A 1 82 ? -6.890 -3.738 22.271 1.00 96.12 82 GLU A CA 1
ATOM 667 C C . GLU A 1 82 ? -7.321 -5.001 21.520 1.00 96.12 82 GLU A C 1
ATOM 669 O O . GLU A 1 82 ? -6.572 -5.980 21.492 1.00 96.12 82 GLU A O 1
ATOM 674 N N . LEU A 1 83 ? -8.470 -4.968 20.841 1.00 96.69 83 LEU A N 1
ATOM 675 C CA . LEU A 1 83 ? -8.932 -6.072 20.002 1.00 96.69 83 LEU A CA 1
ATOM 676 C C . LEU A 1 83 ? -7.961 -6.350 18.848 1.00 96.69 83 LEU A C 1
ATOM 678 O O . LEU A 1 83 ? -7.537 -7.490 18.649 1.00 96.69 83 LEU A O 1
ATOM 682 N N . LEU A 1 84 ? -7.586 -5.316 18.090 1.00 96.88 84 LEU A N 1
ATOM 683 C CA . LEU A 1 84 ? -6.647 -5.452 16.978 1.00 96.88 84 LEU A CA 1
ATOM 684 C C . LEU A 1 84 ? -5.263 -5.872 17.471 1.00 96.88 84 LEU A C 1
ATOM 686 O O . LEU A 1 84 ? -4.622 -6.694 16.819 1.00 96.88 84 LEU A O 1
ATOM 690 N N . GLU A 1 85 ? -4.801 -5.364 18.617 1.00 96.31 85 GLU A N 1
ATOM 691 C CA . GLU A 1 85 ? -3.536 -5.794 19.211 1.00 96.31 85 GLU A CA 1
ATOM 692 C C . GLU A 1 85 ? -3.589 -7.289 19.519 1.00 96.31 85 GLU A C 1
ATOM 694 O O . GLU A 1 85 ? -2.670 -8.014 19.141 1.00 96.31 85 GLU A O 1
ATOM 699 N N . TYR A 1 86 ? -4.672 -7.762 20.142 1.00 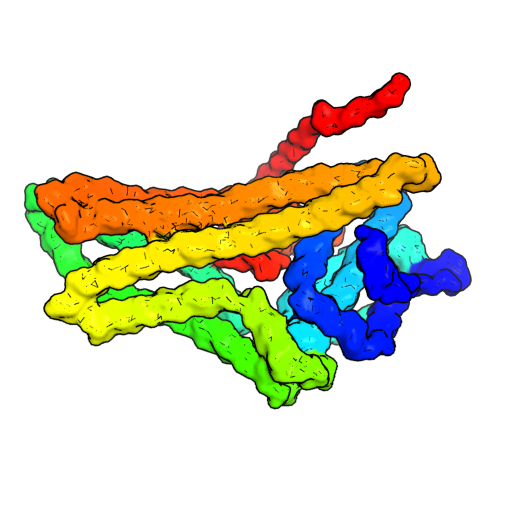96.62 86 TYR A N 1
ATOM 700 C CA . TYR A 1 86 ? -4.860 -9.174 20.458 1.00 96.62 86 TYR A CA 1
ATOM 701 C C . TYR A 1 86 ? -4.832 -10.033 19.186 1.00 96.62 86 TYR A C 1
ATOM 703 O O . TYR A 1 86 ? -4.077 -11.005 19.102 1.00 96.62 86 TYR A O 1
ATOM 711 N N . VAL A 1 87 ? -5.573 -9.630 18.151 1.00 97.25 87 VAL A N 1
ATOM 712 C CA . VAL A 1 87 ? -5.611 -10.312 16.849 1.00 97.25 87 VAL A CA 1
ATOM 713 C C . VAL A 1 87 ? -4.226 -10.354 16.193 1.00 97.25 87 VAL A C 1
ATOM 715 O O . VAL A 1 87 ? -3.735 -11.422 15.810 1.00 97.25 87 VAL A O 1
ATOM 718 N N . TYR A 1 88 ? -3.543 -9.213 16.101 1.00 96.31 88 TYR A N 1
ATOM 719 C CA . TYR A 1 88 ? -2.220 -9.135 15.486 1.00 96.31 88 TYR A CA 1
ATOM 720 C C . TYR A 1 88 ? -1.133 -9.830 16.298 1.00 96.31 88 TYR A C 1
ATOM 722 O O . TYR A 1 88 ? -0.159 -10.298 15.712 1.00 96.31 88 TYR A O 1
ATOM 730 N N . ARG A 1 89 ? -1.275 -9.916 17.618 1.00 94.94 89 ARG A N 1
ATOM 731 C CA . ARG A 1 89 ? -0.310 -10.578 18.493 1.00 94.94 89 ARG A CA 1
ATOM 732 C C . ARG A 1 89 ? -0.468 -12.090 18.477 1.00 94.94 89 ARG A C 1
ATOM 734 O O . ARG A 1 89 ? 0.526 -12.790 18.317 1.00 94.94 89 ARG A O 1
ATOM 741 N N . TYR A 1 90 ? -1.692 -12.580 18.657 1.00 96.19 90 TYR A N 1
ATOM 742 C CA . TYR A 1 90 ? -1.941 -13.993 18.928 1.00 96.19 90 TYR A CA 1
ATOM 743 C C . TYR A 1 90 ? -2.383 -14.797 17.711 1.00 96.19 90 TYR A C 1
ATOM 745 O O . TYR A 1 90 ? -2.249 -16.010 17.758 1.00 96.19 90 TYR A O 1
ATOM 753 N N . TYR A 1 91 ? -2.870 -14.173 16.638 1.00 96.38 91 TYR A N 1
ATOM 754 C CA . TYR A 1 91 ? -3.411 -14.910 15.490 1.00 96.38 91 TYR A CA 1
ATOM 755 C C . TYR A 1 91 ? -2.701 -14.611 14.166 1.00 96.38 91 TYR A C 1
ATOM 757 O O . TYR A 1 91 ? -2.554 -15.502 13.337 1.00 96.38 91 TYR A O 1
ATOM 765 N N . ILE A 1 92 ? -2.246 -13.370 13.952 1.00 95.19 92 ILE A N 1
ATOM 766 C CA . ILE A 1 92 ? -1.585 -12.960 12.693 1.00 95.19 92 ILE A CA 1
ATOM 767 C C . ILE A 1 92 ? -0.063 -12.812 12.863 1.00 95.19 92 ILE A C 1
ATOM 769 O O . ILE A 1 92 ? 0.680 -12.870 11.881 1.00 95.19 92 ILE A O 1
ATOM 773 N N . ASN A 1 93 ? 0.400 -12.609 14.098 1.00 93.31 93 ASN A N 1
ATOM 774 C CA . ASN A 1 93 ? 1.796 -12.402 14.481 1.00 93.31 93 ASN A CA 1
ATOM 775 C C . ASN A 1 93 ? 2.485 -11.272 13.689 1.00 93.31 93 ASN A C 1
ATOM 777 O O . ASN A 1 93 ? 3.299 -11.480 12.787 1.00 93.31 93 ASN A O 1
ATOM 781 N N . VAL A 1 94 ? 2.111 -10.031 14.012 1.00 91.94 94 VAL A N 1
ATOM 782 C CA . VAL A 1 94 ? 2.597 -8.815 13.344 1.00 91.94 94 VAL A CA 1
ATOM 783 C C . VAL A 1 94 ? 3.156 -7.832 14.368 1.00 91.94 94 VAL A C 1
ATOM 785 O O . VAL A 1 94 ? 2.473 -6.873 14.736 1.00 91.94 94 VAL A O 1
ATOM 788 N N . PRO A 1 95 ? 4.417 -8.009 14.801 1.00 90.50 95 PRO A N 1
ATOM 789 C CA . PRO A 1 95 ? 4.998 -7.222 15.889 1.00 90.50 95 PRO A CA 1
ATOM 790 C C . PRO A 1 95 ? 4.910 -5.707 15.676 1.00 90.50 95 PRO A C 1
ATOM 792 O O . PRO A 1 95 ? 4.633 -4.961 16.610 1.00 90.50 95 PRO A O 1
ATOM 795 N N . ARG A 1 96 ? 5.073 -5.234 14.434 1.00 88.56 96 ARG A N 1
ATOM 796 C CA . ARG A 1 96 ? 4.985 -3.800 14.112 1.00 88.56 96 ARG A CA 1
ATOM 797 C C . ARG A 1 96 ? 3.597 -3.197 14.357 1.00 88.56 96 ARG A C 1
ATOM 799 O O . ARG A 1 96 ? 3.513 -2.066 14.820 1.00 88.56 96 ARG A O 1
ATOM 806 N N . GLU A 1 97 ? 2.525 -3.932 14.052 1.00 91.19 97 GLU A N 1
ATOM 807 C CA . GLU A 1 97 ? 1.159 -3.441 14.276 1.00 91.19 97 GLU A CA 1
ATOM 808 C C . GLU A 1 97 ? 0.853 -3.462 15.768 1.00 91.19 97 GLU A C 1
ATOM 810 O O . GLU A 1 97 ? 0.304 -2.499 16.281 1.00 91.19 97 GLU A O 1
ATOM 815 N N . VAL A 1 98 ? 1.311 -4.496 16.482 1.00 93.38 98 VAL A N 1
ATOM 816 C CA . VAL A 1 98 ? 1.219 -4.567 17.947 1.00 93.38 98 VAL A CA 1
ATOM 817 C C . VAL A 1 98 ? 1.912 -3.360 18.593 1.00 93.38 98 VAL A C 1
ATOM 819 O O . VAL A 1 98 ? 1.326 -2.696 19.441 1.00 93.38 98 VAL A O 1
ATOM 822 N N . LEU A 1 99 ? 3.129 -3.015 18.157 1.00 90.75 99 LEU A N 1
ATOM 823 C CA . LEU A 1 99 ? 3.853 -1.839 18.655 1.00 90.75 99 LEU A CA 1
ATOM 824 C C . LEU A 1 99 ? 3.139 -0.520 18.332 1.00 90.75 99 LEU A C 1
ATOM 826 O O . LEU A 1 99 ? 3.062 0.354 19.194 1.00 90.75 99 LEU A O 1
ATOM 830 N N . ARG A 1 100 ? 2.617 -0.365 17.108 1.00 91.25 100 ARG A N 1
ATOM 831 C CA . ARG A 1 100 ? 1.847 0.823 16.707 1.00 91.25 100 ARG A CA 1
ATOM 832 C C . ARG A 1 100 ? 0.601 0.989 17.579 1.00 91.25 100 ARG A C 1
ATOM 834 O O . ARG A 1 100 ? 0.406 2.058 18.149 1.00 91.25 100 ARG A O 1
ATOM 841 N N . LEU A 1 101 ? -0.191 -0.073 17.716 1.00 93.62 101 LEU A N 1
ATOM 842 C CA . LEU A 1 101 ? -1.429 -0.078 18.494 1.00 93.62 101 LEU A CA 1
ATOM 843 C C . LEU A 1 101 ? -1.157 0.197 19.973 1.00 93.62 101 LEU A C 1
ATOM 845 O O . LEU A 1 101 ? -1.874 0.982 20.575 1.00 93.62 101 LEU A O 1
ATOM 849 N N . ARG A 1 102 ? -0.076 -0.341 20.549 1.00 92.88 102 ARG A N 1
ATOM 850 C CA . ARG A 1 102 ? 0.330 -0.013 21.926 1.00 92.88 102 ARG A CA 1
ATOM 851 C C . ARG A 1 102 ? 0.651 1.458 22.126 1.00 92.88 102 ARG A C 1
ATOM 853 O O . ARG A 1 102 ? 0.177 2.039 23.095 1.00 92.88 102 ARG A O 1
ATOM 860 N N . LYS A 1 103 ? 1.421 2.064 21.212 1.00 91.19 103 LYS A N 1
ATOM 861 C CA . LYS A 1 103 ? 1.704 3.507 21.271 1.00 91.19 103 LYS A CA 1
ATOM 862 C C . LYS A 1 103 ? 0.393 4.301 21.294 1.00 91.19 103 LYS A C 1
ATOM 864 O O . LYS A 1 103 ? 0.238 5.177 22.135 1.00 91.19 103 LYS A O 1
ATOM 869 N N . GLU A 1 104 ? -0.555 3.957 20.422 1.00 92.81 104 GLU A N 1
ATOM 870 C CA . GLU A 1 104 ? -1.878 4.595 20.350 1.00 92.81 104 GLU A CA 1
ATOM 871 C C . GLU A 1 104 ? -2.709 4.354 21.629 1.00 92.81 104 GLU A C 1
ATOM 873 O O . GLU A 1 104 ? -3.238 5.310 22.196 1.00 92.81 104 GLU A O 1
ATOM 878 N N . LYS A 1 105 ? -2.731 3.125 22.167 1.00 94.75 105 LYS A N 1
ATOM 879 C CA . LYS A 1 105 ? -3.376 2.789 23.451 1.00 94.75 105 LYS A CA 1
ATOM 880 C C . LYS A 1 105 ? -2.857 3.643 24.600 1.00 94.75 105 LYS A C 1
ATOM 882 O O . LYS A 1 105 ? -3.663 4.152 25.371 1.00 94.75 105 LYS A O 1
ATOM 887 N N . THR A 1 106 ? -1.539 3.820 24.720 1.00 93.56 106 THR A N 1
ATOM 888 C CA . THR A 1 106 ? -0.945 4.666 25.768 1.00 93.56 106 THR A CA 1
ATOM 889 C C . THR A 1 106 ? -1.473 6.097 25.684 1.00 93.56 106 THR A C 1
ATOM 891 O O . THR A 1 106 ? -1.786 6.694 26.712 1.00 93.56 106 THR A O 1
ATOM 894 N N . VAL A 1 107 ? -1.634 6.634 24.469 1.00 93.19 107 VAL A N 1
ATOM 895 C CA . VAL A 1 107 ? -2.227 7.962 24.270 1.00 93.19 107 VAL A CA 1
ATOM 896 C C . VAL A 1 107 ? -3.684 7.986 24.733 1.00 93.19 107 VAL A C 1
ATOM 898 O O . VAL A 1 107 ? -4.071 8.881 25.482 1.00 93.19 107 VAL A O 1
ATOM 901 N N . TYR A 1 108 ? -4.491 7.002 24.336 1.00 95.44 108 TYR A N 1
ATOM 902 C CA . TYR A 1 108 ? -5.909 6.961 24.702 1.00 95.44 108 TYR A CA 1
ATOM 903 C C . TYR A 1 108 ? -6.120 6.781 26.205 1.00 95.44 108 TYR A C 1
ATOM 905 O O . TYR A 1 108 ? -6.919 7.511 26.790 1.00 95.44 108 TYR A O 1
ATOM 913 N N . ARG A 1 109 ? -5.359 5.883 26.845 1.00 95.75 109 ARG A N 1
ATOM 914 C CA . ARG A 1 109 ? -5.397 5.678 28.299 1.00 95.75 109 ARG A CA 1
ATOM 915 C C . ARG A 1 109 ? -5.059 6.953 29.050 1.00 95.75 109 ARG A C 1
ATOM 917 O O . ARG A 1 109 ? -5.847 7.367 29.885 1.00 95.75 109 ARG A O 1
ATOM 924 N N . HIS A 1 110 ? -3.985 7.646 28.670 1.00 94.81 110 HIS A N 1
ATOM 925 C CA . HIS A 1 110 ? -3.616 8.927 29.282 1.00 94.81 110 HIS A CA 1
ATOM 926 C C . HIS A 1 110 ? -4.755 9.958 29.235 1.00 94.81 110 HIS A C 1
ATOM 928 O O . HIS A 1 110 ? -5.002 10.678 30.202 1.00 94.81 110 HIS A O 1
ATOM 934 N N . TYR A 1 111 ? -5.479 10.046 28.116 1.00 94.75 111 TYR A N 1
ATOM 935 C CA . TYR A 1 111 ? -6.616 10.964 28.009 1.00 94.75 111 TYR A CA 1
ATOM 936 C C . TYR A 1 111 ? -7.863 10.491 28.765 1.00 94.75 111 TYR A C 1
ATOM 938 O O . TYR A 1 111 ? -8.609 11.337 29.262 1.00 94.75 111 TYR A O 1
ATOM 946 N N . LEU A 1 112 ? -8.093 9.184 28.872 1.00 95.75 112 LEU A N 1
ATOM 947 C CA . LEU A 1 112 ? -9.200 8.606 29.638 1.00 95.75 112 LEU A CA 1
ATOM 948 C C . LEU A 1 112 ? -8.950 8.664 31.154 1.00 95.75 112 LEU A C 1
ATOM 950 O O . LEU A 1 112 ? -9.873 8.956 31.907 1.00 95.75 112 LEU A O 1
ATOM 954 N N . GLU A 1 113 ? -7.710 8.493 31.616 1.00 95.69 113 GLU A N 1
ATOM 955 C CA . GLU A 1 113 ? -7.320 8.646 33.029 1.00 95.69 113 GLU A CA 1
ATOM 956 C C . GLU A 1 113 ? -7.665 10.039 33.551 1.00 95.69 113 GLU A C 1
ATOM 958 O O . GLU A 1 113 ? -8.270 10.194 34.612 1.00 95.69 113 GLU A O 1
ATOM 963 N N . LYS A 1 114 ? -7.379 11.072 32.747 1.00 95.12 114 LYS A N 1
ATOM 964 C CA . LYS A 1 114 ? -7.770 12.459 33.044 1.00 95.12 114 LYS A CA 1
ATOM 965 C C . LYS A 1 114 ? -9.283 12.663 33.160 1.00 95.12 114 LYS A C 1
ATOM 967 O O . LYS A 1 114 ? -9.709 13.682 33.690 1.00 95.12 114 LYS A O 1
ATOM 972 N N . ARG A 1 115 ? -10.077 11.716 32.660 1.00 95.12 115 ARG A N 1
ATOM 973 C CA . ARG A 1 115 ? -11.545 11.713 32.678 1.00 95.12 115 ARG A CA 1
ATOM 974 C C . ARG A 1 115 ? -12.123 10.736 33.708 1.00 95.12 115 ARG A C 1
ATOM 976 O O . ARG A 1 115 ? -13.323 10.506 33.705 1.00 95.12 115 ARG A O 1
ATOM 983 N N . GLY A 1 116 ? -11.293 10.187 34.599 1.00 95.00 116 GLY A N 1
ATOM 984 C CA . GLY A 1 116 ? -11.737 9.360 35.725 1.00 95.00 116 GLY A CA 1
ATOM 985 C C . GLY A 1 116 ? -11.700 7.848 35.491 1.00 95.00 116 GLY A C 1
ATOM 986 O O . GLY A 1 116 ? -12.094 7.103 36.389 1.00 95.00 116 GLY A O 1
ATOM 987 N N . TYR A 1 117 ? -11.200 7.389 34.340 1.00 95.88 117 TYR A N 1
ATOM 988 C CA . TYR A 1 117 ? -10.964 5.965 34.099 1.00 95.88 117 TYR A CA 1
ATOM 989 C C . TYR A 1 117 ? -9.746 5.471 34.881 1.00 95.88 117 TYR A C 1
ATOM 991 O O . TYR A 1 117 ? -8.741 6.171 35.013 1.00 95.88 117 TYR A O 1
ATOM 999 N N . LEU A 1 118 ? -9.827 4.238 35.370 1.00 96.25 118 LEU A N 1
ATOM 1000 C CA . LEU A 1 118 ? -8.725 3.528 36.004 1.00 96.25 118 LEU A CA 1
ATOM 1001 C C . LEU A 1 118 ? -8.262 2.384 35.107 1.00 96.25 118 LEU A C 1
ATOM 1003 O O . LEU A 1 118 ? -9.079 1.632 34.573 1.00 96.25 118 LEU A O 1
ATOM 1007 N N . PHE A 1 119 ? -6.947 2.229 34.990 1.00 95.38 119 PHE A N 1
ATOM 1008 C CA . PHE A 1 119 ? -6.318 1.167 34.214 1.00 95.38 119 PHE A CA 1
ATOM 1009 C C . PHE A 1 119 ? -5.384 0.354 35.097 1.00 95.38 119 PHE A C 1
ATOM 1011 O O . PHE A 1 119 ? -4.681 0.894 35.954 1.00 95.38 119 PHE A O 1
ATOM 1018 N N . GLU A 1 120 ? -5.347 -0.952 34.856 1.00 91.81 120 GLU A N 1
ATOM 1019 C CA . GLU A 1 120 ? -4.293 -1.792 35.406 1.00 91.81 120 GLU A CA 1
ATOM 1020 C C . GLU A 1 120 ? -2.954 -1.452 34.731 1.00 91.81 120 GLU A C 1
ATOM 1022 O O . GLU A 1 120 ? -2.916 -1.190 33.520 1.00 91.81 120 GLU A O 1
ATOM 1027 N N . PRO A 1 121 ? -1.841 -1.443 35.486 1.00 86.62 121 PRO A N 1
ATOM 1028 C CA . PRO A 1 121 ? -0.526 -1.210 34.912 1.00 86.62 121 PRO A CA 1
ATOM 1029 C C . PRO A 1 121 ? -0.218 -2.293 33.876 1.00 86.62 121 PRO A C 1
ATOM 1031 O O . PRO A 1 121 ? -0.240 -3.490 34.160 1.00 86.62 121 PRO A O 1
ATOM 1034 N N . GLU A 1 122 ? 0.080 -1.867 32.652 1.00 83.50 122 GLU A N 1
ATOM 1035 C CA . GLU A 1 122 ? 0.386 -2.792 31.570 1.00 83.50 122 GLU A CA 1
ATOM 1036 C C . GLU A 1 122 ? 1.820 -3.301 31.714 1.00 83.50 122 GLU A C 1
ATOM 1038 O O . GLU A 1 122 ? 2.763 -2.521 31.850 1.00 83.50 122 GLU A O 1
ATOM 1043 N N . GLY A 1 123 ? 1.997 -4.622 31.684 1.00 77.75 123 GLY A N 1
ATOM 1044 C CA . GLY A 1 123 ? 3.327 -5.216 31.741 1.00 77.75 123 GLY A CA 1
ATOM 1045 C C . GLY A 1 123 ? 4.188 -4.784 30.551 1.00 77.75 123 GLY A C 1
ATOM 1046 O O . GLY A 1 123 ? 3.759 -4.866 29.396 1.00 77.75 123 GLY A O 1
ATOM 1047 N N . GLU A 1 124 ? 5.433 -4.380 30.816 1.00 73.75 124 GLU A N 1
ATOM 1048 C CA . GLU A 1 124 ? 6.411 -4.102 29.765 1.00 73.75 124 GLU A CA 1
ATOM 1049 C C . GLU A 1 124 ? 6.766 -5.389 29.015 1.00 73.75 124 GLU A C 1
ATOM 1051 O O . GLU A 1 124 ? 7.594 -6.196 29.438 1.00 73.75 124 GLU A O 1
ATOM 1056 N N . LEU A 1 125 ? 6.159 -5.582 27.848 1.00 70.38 125 LEU A N 1
ATOM 1057 C CA . LEU A 1 125 ? 6.624 -6.581 26.898 1.00 70.38 125 LEU A CA 1
ATOM 1058 C C . LEU A 1 125 ? 7.645 -5.948 25.961 1.00 70.38 125 LEU A C 1
ATOM 1060 O O . LEU A 1 125 ? 7.288 -5.150 25.092 1.00 70.38 125 LEU A O 1
ATOM 1064 N N . LYS A 1 126 ? 8.903 -6.375 26.097 1.00 76.69 126 LYS A N 1
ATOM 1065 C CA . LYS A 1 126 ? 9.964 -6.105 25.123 1.00 76.69 126 LYS A CA 1
ATOM 1066 C C . LYS A 1 126 ? 9.646 -6.842 23.824 1.00 76.69 126 LYS A C 1
ATOM 1068 O O . LYS A 1 126 ? 9.996 -8.003 23.649 1.00 76.69 126 LYS A O 1
ATOM 1073 N N . LEU A 1 127 ? 8.929 -6.172 22.931 1.00 75.38 127 LEU A N 1
ATOM 1074 C CA . LEU A 1 127 ? 8.774 -6.607 21.550 1.00 75.38 127 LEU A CA 1
ATOM 1075 C C . LEU A 1 127 ? 9.900 -5.982 20.736 1.00 75.38 127 LEU A C 1
ATOM 1077 O O . LEU A 1 127 ? 9.959 -4.761 20.588 1.00 75.38 127 LEU A O 1
ATOM 1081 N N . GLU A 1 128 ? 10.773 -6.816 20.183 1.00 73.88 128 GLU A N 1
ATOM 1082 C CA . GLU A 1 128 ? 11.657 -6.367 19.117 1.00 73.88 128 GLU A CA 1
ATOM 1083 C C . GLU A 1 128 ? 10.814 -6.190 17.853 1.00 73.88 128 GLU A C 1
ATOM 1085 O O . GLU A 1 128 ? 10.107 -7.103 17.415 1.00 73.88 128 GLU A O 1
ATOM 1090 N N . ALA A 1 129 ? 10.836 -4.983 17.285 1.00 64.94 129 ALA A N 1
ATOM 1091 C CA . ALA A 1 129 ? 10.249 -4.761 15.973 1.00 64.94 129 ALA A CA 1
ATOM 1092 C C . ALA A 1 129 ? 10.916 -5.721 14.977 1.00 64.94 129 ALA A C 1
ATOM 1094 O O . ALA A 1 129 ? 12.123 -5.935 15.044 1.00 64.94 129 ALA A O 1
ATOM 1095 N N . ASP A 1 130 ? 10.140 -6.302 14.065 1.00 64.12 130 ASP A N 1
ATOM 1096 C CA . ASP A 1 130 ? 10.628 -7.252 13.061 1.00 64.12 130 ASP A CA 1
ATOM 1097 C C . ASP A 1 130 ? 11.600 -6.550 12.088 1.00 64.12 130 ASP A C 1
ATOM 1099 O O . ASP A 1 130 ? 11.206 -6.020 11.046 1.00 64.12 130 ASP A O 1
ATOM 1103 N N . THR A 1 131 ? 12.874 -6.450 12.481 1.00 71.50 131 THR A N 1
ATOM 1104 C CA . THR A 1 131 ? 13.811 -5.464 11.925 1.00 71.50 131 THR A CA 1
ATOM 1105 C C . THR A 1 131 ? 14.221 -5.783 10.498 1.00 71.50 131 THR A C 1
ATOM 1107 O O . THR A 1 131 ? 14.321 -4.869 9.685 1.00 71.50 131 THR A O 1
ATOM 1110 N N . ILE A 1 132 ? 14.441 -7.054 10.154 1.00 83.62 132 ILE A N 1
ATOM 1111 C CA . ILE A 1 132 ? 15.058 -7.406 8.868 1.00 83.62 132 ILE A CA 1
ATOM 1112 C C . ILE A 1 132 ? 14.072 -7.220 7.718 1.00 83.62 132 ILE A C 1
ATOM 1114 O O . ILE A 1 132 ? 14.352 -6.467 6.787 1.00 83.62 132 ILE A O 1
ATOM 1118 N N . THR A 1 133 ? 12.903 -7.860 7.782 1.00 81.81 133 THR A N 1
ATOM 1119 C CA . THR A 1 133 ? 11.910 -7.769 6.702 1.00 81.81 133 THR A CA 1
ATOM 1120 C C . THR A 1 133 ? 11.404 -6.342 6.533 1.00 81.81 133 THR A C 1
ATOM 1122 O O . THR A 1 133 ? 11.242 -5.856 5.412 1.00 81.81 133 THR A O 1
ATOM 1125 N N . GLN A 1 134 ? 11.183 -5.641 7.646 1.00 82.69 134 GLN A N 1
ATOM 1126 C CA . GLN A 1 134 ? 10.750 -4.253 7.607 1.00 82.69 134 GLN A CA 1
ATOM 1127 C C . GLN A 1 134 ? 11.825 -3.346 7.010 1.00 82.69 134 GLN A C 1
ATOM 1129 O O . GLN A 1 134 ? 11.507 -2.522 6.154 1.00 82.69 134 GLN A O 1
ATOM 1134 N N . LYS A 1 135 ? 13.089 -3.523 7.407 1.00 86.75 135 LYS A N 1
ATOM 1135 C CA . LYS A 1 135 ? 14.208 -2.784 6.824 1.00 86.75 135 LYS A CA 1
ATOM 1136 C C . LYS A 1 135 ? 14.309 -3.043 5.324 1.00 86.75 135 LYS A C 1
ATOM 1138 O O . LYS A 1 135 ? 14.318 -2.089 4.561 1.00 86.75 135 LYS A O 1
ATOM 1143 N N . MET A 1 136 ? 14.254 -4.303 4.887 1.00 86.38 136 MET A N 1
ATOM 1144 C CA . MET A 1 136 ? 14.266 -4.648 3.460 1.00 86.38 136 MET A CA 1
ATOM 1145 C C . MET A 1 136 ? 13.122 -3.979 2.694 1.00 86.38 136 MET A C 1
ATOM 1147 O O . MET A 1 136 ? 13.341 -3.428 1.616 1.00 86.38 136 MET A O 1
ATOM 1151 N N . ARG A 1 137 ? 11.903 -3.990 3.245 1.00 83.81 137 ARG A N 1
ATOM 1152 C CA . ARG A 1 137 ? 10.745 -3.325 2.634 1.00 83.81 137 ARG A CA 1
ATOM 1153 C C . ARG A 1 137 ? 10.959 -1.816 2.511 1.00 83.81 137 ARG A C 1
ATOM 1155 O O . ARG A 1 137 ? 10.700 -1.267 1.441 1.00 83.81 137 ARG A O 1
ATOM 1162 N N . ASN A 1 138 ? 11.433 -1.168 3.572 1.00 85.56 138 ASN A N 1
ATOM 1163 C CA . ASN A 1 138 ? 11.676 0.274 3.598 1.00 85.56 138 ASN A CA 1
ATOM 1164 C C . ASN A 1 138 ? 12.795 0.673 2.630 1.00 85.56 138 ASN A C 1
ATOM 1166 O O . ASN A 1 138 ? 12.612 1.587 1.828 1.00 85.56 138 ASN A O 1
ATOM 1170 N N . ASP A 1 139 ? 13.908 -0.060 2.645 1.00 89.00 139 ASP A N 1
ATOM 1171 C CA . ASP A 1 139 ? 15.038 0.157 1.743 1.00 89.00 139 ASP A CA 1
ATOM 1172 C C . ASP A 1 139 ? 14.588 -0.022 0.286 1.00 89.00 139 ASP A C 1
ATOM 1174 O O . ASP A 1 139 ? 14.856 0.823 -0.565 1.00 89.00 139 ASP A O 1
ATOM 1178 N N . THR A 1 140 ? 13.804 -1.067 -0.005 1.00 89.69 140 THR A N 1
ATOM 1179 C CA . THR A 1 140 ? 13.245 -1.294 -1.348 1.00 89.69 140 THR A CA 1
ATOM 1180 C C . THR A 1 140 ? 12.352 -0.132 -1.782 1.00 89.69 140 THR A C 1
ATOM 1182 O O . THR A 1 140 ? 12.472 0.342 -2.911 1.00 89.69 140 THR A O 1
ATOM 1185 N N . ALA A 1 141 ? 11.461 0.342 -0.905 1.00 86.94 141 ALA A N 1
ATOM 1186 C CA . ALA A 1 141 ? 10.563 1.456 -1.201 1.00 86.94 141 ALA A CA 1
ATOM 1187 C C . ALA A 1 141 ? 11.328 2.760 -1.473 1.00 86.94 141 ALA A C 1
ATOM 1189 O O . ALA A 1 141 ? 10.967 3.493 -2.393 1.00 86.94 141 ALA A O 1
ATOM 1190 N N . TRP A 1 142 ? 12.405 3.017 -0.726 1.00 87.69 142 TRP A N 1
ATOM 1191 C CA . TRP A 1 142 ? 13.236 4.210 -0.879 1.00 87.69 142 TRP A CA 1
ATOM 1192 C C . TRP A 1 142 ? 14.136 4.159 -2.122 1.00 87.69 142 TRP A C 1
ATOM 1194 O O . TRP A 1 142 ? 14.254 5.152 -2.835 1.00 87.69 142 TRP A O 1
ATOM 1204 N N . ILE A 1 143 ? 14.732 3.004 -2.434 1.00 92.25 143 ILE A N 1
ATOM 1205 C CA . ILE A 1 143 ? 15.621 2.834 -3.598 1.00 92.25 143 ILE A CA 1
ATOM 1206 C C . ILE A 1 143 ? 14.823 2.798 -4.913 1.00 92.25 143 ILE A C 1
ATOM 1208 O O . ILE A 1 143 ? 15.330 3.207 -5.962 1.00 92.25 143 ILE A O 1
ATOM 1212 N N . ASN A 1 144 ? 13.572 2.317 -4.887 1.00 93.00 144 ASN A N 1
ATOM 1213 C CA . ASN A 1 144 ? 12.784 2.073 -6.097 1.00 93.00 144 ASN A CA 1
ATOM 1214 C C . ASN A 1 144 ? 12.678 3.283 -7.052 1.00 93.00 144 ASN A C 1
ATOM 1216 O O . ASN A 1 144 ? 12.930 3.095 -8.245 1.00 93.00 144 ASN A O 1
ATOM 1220 N N . PRO A 1 145 ? 12.332 4.505 -6.597 1.00 92.69 145 PRO A N 1
ATOM 1221 C CA . PRO A 1 145 ? 12.179 5.654 -7.485 1.00 92.69 145 PRO A CA 1
ATOM 1222 C C . PRO A 1 145 ? 13.485 6.011 -8.197 1.00 92.69 145 PRO A C 1
ATOM 1224 O O . PRO A 1 145 ? 13.484 6.194 -9.412 1.00 92.69 145 PRO A O 1
ATOM 1227 N N . TYR A 1 146 ? 14.611 6.016 -7.478 1.00 94.62 146 TYR A N 1
ATOM 1228 C CA . TYR A 1 146 ? 15.929 6.303 -8.050 1.00 94.62 146 TYR A CA 1
ATOM 1229 C C . TYR A 1 146 ? 16.337 5.264 -9.088 1.00 94.62 146 TYR A C 1
ATOM 1231 O O . TYR A 1 146 ? 16.795 5.616 -10.175 1.00 94.62 146 TYR A O 1
ATOM 1239 N N . ARG A 1 147 ? 16.100 3.981 -8.793 1.00 95.12 147 ARG A N 1
ATOM 1240 C CA . ARG A 1 147 ? 16.321 2.890 -9.746 1.00 95.12 147 ARG A CA 1
ATOM 1241 C C . ARG A 1 147 ? 15.519 3.108 -11.029 1.00 95.12 147 ARG A C 1
ATOM 1243 O O . ARG A 1 147 ? 16.069 2.983 -12.121 1.00 95.12 147 ARG A O 1
ATOM 1250 N N . LEU A 1 148 ? 14.227 3.421 -10.909 1.00 95.56 148 LEU A N 1
ATOM 1251 C CA . LEU A 1 148 ? 13.365 3.645 -12.068 1.00 95.56 148 LEU A CA 1
ATOM 1252 C C . LEU A 1 148 ? 13.822 4.871 -12.863 1.00 95.56 148 LEU A C 1
ATOM 1254 O O . LEU A 1 148 ? 13.987 4.764 -14.072 1.00 95.56 148 LEU A O 1
ATOM 1258 N N . ILE A 1 149 ? 14.101 6.001 -12.212 1.00 96.25 149 ILE A N 1
ATOM 1259 C CA . ILE A 1 149 ? 14.610 7.208 -12.882 1.00 96.25 149 ILE A CA 1
ATOM 1260 C C . ILE A 1 149 ? 15.923 6.911 -13.613 1.00 96.25 149 ILE A C 1
ATOM 1262 O O . ILE A 1 149 ? 16.071 7.300 -14.767 1.00 96.25 149 ILE A O 1
ATOM 1266 N N . PHE A 1 150 ? 16.843 6.164 -12.999 1.00 96.75 150 PHE A N 1
ATOM 1267 C CA . PHE A 1 150 ? 18.110 5.790 -13.624 1.00 96.75 150 PHE A CA 1
ATOM 1268 C C . PHE A 1 150 ? 17.914 4.907 -14.866 1.00 96.75 150 PHE A C 1
ATOM 1270 O O . PHE A 1 150 ? 18.403 5.235 -15.948 1.00 96.75 150 PHE A O 1
ATOM 1277 N N . ILE A 1 151 ? 17.150 3.814 -14.749 1.00 95.69 151 ILE A N 1
ATOM 1278 C CA . ILE A 1 151 ? 16.895 2.884 -15.864 1.00 95.69 151 ILE A CA 1
ATOM 1279 C C . ILE A 1 151 ? 16.167 3.593 -17.013 1.00 95.69 151 ILE A C 1
ATOM 1281 O O . ILE A 1 151 ? 16.490 3.394 -18.186 1.00 95.69 151 ILE A O 1
ATOM 1285 N N . ARG A 1 152 ? 15.172 4.422 -16.689 1.00 97.19 152 ARG A N 1
ATOM 1286 C CA . ARG A 1 152 ? 14.348 5.128 -17.676 1.00 97.19 152 ARG A CA 1
ATOM 1287 C C . ARG A 1 152 ? 15.100 6.312 -18.291 1.00 97.19 152 ARG A C 1
ATOM 1289 O O . ARG A 1 152 ? 15.021 6.515 -19.498 1.00 97.19 152 ARG A O 1
ATOM 1296 N N . GLY A 1 153 ? 15.910 7.015 -17.503 1.00 97.75 153 GLY A N 1
ATOM 1297 C CA . GLY A 1 153 ? 16.816 8.064 -17.970 1.00 97.75 153 GLY A CA 1
ATOM 1298 C C . GLY A 1 153 ? 17.865 7.525 -18.937 1.00 97.75 153 GLY A C 1
ATOM 1299 O O . GLY A 1 153 ? 18.075 8.103 -19.999 1.00 97.75 153 GLY A O 1
ATOM 1300 N N . LYS A 1 154 ? 18.439 6.350 -18.655 1.00 96.69 154 LYS A N 1
ATOM 1301 C CA . LYS A 1 154 ? 19.317 5.661 -19.606 1.00 96.69 154 LYS A CA 1
ATOM 1302 C C . LYS A 1 154 ? 18.619 5.406 -20.947 1.00 96.69 154 LYS A C 1
ATOM 1304 O O . LYS A 1 154 ? 19.196 5.646 -22.002 1.00 96.69 154 LYS A O 1
ATOM 1309 N N . ARG A 1 155 ? 17.372 4.930 -20.924 1.00 96.25 155 ARG A N 1
ATOM 1310 C CA . ARG A 1 155 ? 16.601 4.689 -22.154 1.00 96.25 155 ARG A CA 1
ATOM 1311 C C . ARG A 1 155 ? 16.382 5.964 -22.971 1.00 96.25 155 ARG A C 1
ATOM 1313 O O . ARG A 1 155 ? 16.444 5.891 -24.193 1.00 96.25 155 ARG A O 1
ATOM 1320 N N . LEU A 1 156 ? 16.188 7.109 -22.315 1.00 97.88 156 LEU A N 1
ATOM 1321 C CA . LEU A 1 156 ? 16.143 8.410 -22.984 1.00 97.88 156 LEU A CA 1
ATOM 1322 C C . LEU A 1 156 ? 17.477 8.758 -23.652 1.00 97.88 156 LEU A C 1
ATOM 1324 O O . LEU A 1 156 ? 17.480 9.146 -24.816 1.00 97.88 156 LEU A O 1
ATOM 1328 N N . LEU A 1 157 ? 18.604 8.556 -22.965 1.00 97.44 157 LEU A N 1
ATOM 1329 C CA . LEU A 1 157 ? 19.927 8.761 -23.566 1.00 97.44 157 LEU A CA 1
ATOM 1330 C C . LEU A 1 157 ? 20.128 7.867 -24.801 1.00 97.44 157 LEU A C 1
ATOM 1332 O O . LEU A 1 157 ? 20.550 8.344 -25.850 1.00 97.44 157 LEU A O 1
ATOM 1336 N N . ASN A 1 158 ? 19.736 6.595 -24.728 1.00 95.50 158 ASN A N 1
ATOM 1337 C CA . ASN A 1 158 ? 19.841 5.682 -25.869 1.00 95.50 158 ASN A CA 1
ATOM 1338 C C . ASN A 1 158 ? 18.929 6.106 -27.035 1.00 95.50 158 ASN A C 1
ATOM 1340 O O . ASN A 1 158 ? 19.343 6.035 -28.191 1.00 95.50 158 ASN A O 1
ATOM 1344 N N . ALA A 1 159 ? 17.720 6.598 -26.748 1.00 96.44 159 ALA A N 1
ATOM 1345 C CA . ALA A 1 159 ? 16.798 7.095 -27.769 1.00 96.44 159 ALA A CA 1
ATOM 1346 C C . ALA A 1 159 ? 17.314 8.360 -28.480 1.00 96.44 159 ALA A C 1
ATOM 1348 O O . ALA A 1 159 ? 16.967 8.586 -29.634 1.00 96.44 159 ALA A O 1
ATOM 1349 N N . LEU A 1 160 ? 18.161 9.169 -27.833 1.00 97.38 160 LEU A N 1
ATOM 1350 C CA . LEU A 1 160 ? 18.742 10.381 -28.424 1.00 97.38 160 LEU A CA 1
ATOM 1351 C C . LEU A 1 160 ? 19.890 10.101 -29.408 1.00 97.38 160 LEU A C 1
ATOM 1353 O O . LEU A 1 160 ? 20.217 10.976 -30.211 1.00 97.38 160 LEU A O 1
ATOM 1357 N N . VAL A 1 161 ? 20.488 8.902 -29.392 1.00 96.69 161 VAL A N 1
ATOM 1358 C CA . VAL A 1 161 ? 21.644 8.552 -30.244 1.00 96.69 161 VAL A CA 1
ATOM 1359 C C . VAL A 1 161 ? 21.392 8.808 -31.738 1.00 96.69 161 VAL A C 1
ATOM 1361 O O . VAL A 1 161 ? 22.241 9.446 -32.361 1.00 96.69 161 VAL A O 1
ATOM 1364 N N . PRO A 1 162 ? 20.254 8.400 -32.338 1.00 95.00 162 PRO A N 1
ATOM 1365 C CA . PRO A 1 162 ? 19.996 8.654 -33.754 1.00 95.00 162 PRO A CA 1
ATOM 1366 C C . PRO A 1 162 ? 19.836 10.143 -34.096 1.00 95.00 162 PRO A C 1
ATOM 1368 O O . PRO A 1 162 ? 20.196 10.547 -35.198 1.00 95.00 162 PRO A O 1
ATOM 1371 N N . LEU A 1 163 ? 19.321 10.965 -33.171 1.00 95.75 163 LEU A N 1
ATOM 1372 C CA . LEU A 1 163 ? 19.137 12.409 -33.382 1.00 95.75 163 LEU A CA 1
ATOM 1373 C C . LEU A 1 163 ? 20.441 13.193 -33.222 1.00 95.75 163 LEU A C 1
ATOM 1375 O O . LEU A 1 163 ? 20.666 14.182 -33.915 1.00 95.75 163 LEU A O 1
ATOM 1379 N N . LEU A 1 164 ? 21.303 12.748 -32.309 1.00 95.25 164 LEU A N 1
ATOM 1380 C CA . LEU A 1 164 ? 22.588 13.375 -32.007 1.00 95.25 164 LEU A CA 1
ATOM 1381 C C . LEU A 1 164 ? 23.751 12.723 -32.765 1.00 95.25 164 LEU A C 1
ATOM 1383 O O . LEU A 1 164 ? 24.906 12.904 -32.391 1.00 95.25 164 LEU A O 1
ATOM 1387 N N . ASN A 1 165 ? 23.470 11.996 -33.850 1.00 89.75 165 ASN A N 1
ATOM 1388 C CA . ASN A 1 165 ? 24.481 11.298 -34.648 1.00 89.75 165 ASN A CA 1
ATOM 1389 C C . ASN A 1 165 ? 25.560 12.231 -35.234 1.00 89.75 165 ASN A C 1
ATOM 1391 O O . ASN A 1 165 ? 26.680 11.792 -35.474 1.00 89.75 165 ASN A O 1
ATOM 1395 N N . ARG A 1 166 ? 25.251 13.525 -35.406 1.00 90.38 166 ARG A N 1
ATOM 1396 C CA . ARG A 1 166 ? 26.201 14.568 -35.834 1.00 90.38 166 ARG A CA 1
ATOM 1397 C C . ARG A 1 166 ? 27.255 14.893 -34.774 1.00 90.38 166 ARG A C 1
ATOM 1399 O O . ARG A 1 166 ? 28.292 15.461 -35.095 1.00 90.38 166 ARG A O 1
ATOM 1406 N N . VAL A 1 167 ? 26.996 14.554 -33.513 1.00 93.81 167 VAL A N 1
ATOM 1407 C CA . VAL A 1 167 ? 27.952 14.689 -32.415 1.00 93.81 167 VAL A CA 1
ATOM 1408 C C . VAL A 1 167 ? 28.702 13.364 -32.301 1.00 93.81 167 VAL A C 1
ATOM 1410 O O . VAL A 1 167 ? 28.335 12.506 -31.502 1.00 93.81 167 VAL A O 1
ATOM 1413 N N . GLU A 1 168 ? 29.757 13.188 -33.103 1.00 86.25 168 GLU A N 1
ATOM 1414 C CA . GLU A 1 168 ? 30.490 11.911 -33.252 1.00 86.25 168 GLU A CA 1
ATOM 1415 C C . GLU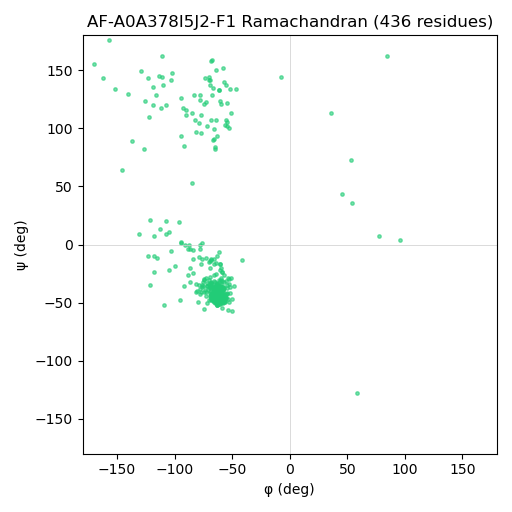 A 1 168 ? 30.871 11.253 -31.912 1.00 86.25 168 GLU A C 1
ATOM 1417 O O . GLU A 1 168 ? 30.815 10.032 -31.759 1.00 86.25 168 GLU A O 1
ATOM 1422 N N . ARG A 1 169 ? 31.199 12.065 -30.898 1.00 94.38 169 ARG A N 1
ATOM 1423 C CA . ARG A 1 169 ? 31.571 11.584 -29.559 1.00 94.38 169 ARG A CA 1
ATOM 1424 C C . ARG A 1 169 ? 30.393 11.047 -28.744 1.00 94.38 169 ARG A C 1
ATOM 1426 O O . ARG A 1 169 ? 30.601 10.176 -27.906 1.00 94.38 169 ARG A O 1
ATOM 1433 N N . TYR A 1 170 ? 29.171 11.535 -28.964 1.00 94.81 170 TYR A N 1
ATOM 1434 C CA . TYR A 1 170 ? 28.009 11.150 -28.158 1.00 94.81 170 TYR A CA 1
ATOM 1435 C C . TYR A 1 170 ? 27.699 9.658 -28.306 1.00 94.81 170 TYR A C 1
ATOM 1437 O O . TYR A 1 170 ? 27.659 8.930 -27.315 1.00 94.81 170 TYR A O 1
ATOM 1445 N N . GLY A 1 171 ? 27.569 9.181 -29.548 1.00 93.75 171 GLY A N 1
ATOM 1446 C CA . GLY A 1 171 ? 27.294 7.771 -29.827 1.00 93.75 171 GLY A CA 1
ATOM 1447 C C . GLY A 1 171 ? 28.377 6.837 -29.279 1.00 93.75 171 GLY A C 1
ATOM 1448 O O . GLY A 1 171 ? 28.057 5.802 -28.699 1.00 93.75 171 GLY A O 1
ATOM 1449 N N . GLN A 1 172 ? 29.655 7.224 -29.382 1.00 95.50 172 GLN A N 1
ATOM 1450 C CA . GLN A 1 172 ? 30.781 6.443 -28.853 1.00 95.50 172 GLN A CA 1
ATOM 1451 C C . GLN A 1 172 ? 30.755 6.338 -27.321 1.00 95.50 172 GLN A C 1
ATOM 1453 O O . GLN A 1 172 ? 30.994 5.258 -26.770 1.00 95.50 172 GLN A O 1
ATOM 1458 N N . VAL A 1 173 ? 30.436 7.437 -26.629 1.00 96.50 173 VAL A N 1
ATOM 1459 C CA . VAL A 1 173 ? 30.302 7.458 -25.165 1.00 96.50 173 VAL A CA 1
ATOM 1460 C C . VAL A 1 173 ? 29.142 6.572 -24.722 1.00 96.50 173 VAL A C 1
ATOM 1462 O O . VAL A 1 173 ? 29.339 5.720 -23.856 1.00 96.50 173 VAL A O 1
ATOM 1465 N N . ILE A 1 174 ? 27.964 6.708 -25.343 1.00 96.56 174 ILE A N 1
ATOM 1466 C CA . ILE A 1 174 ? 26.794 5.881 -25.015 1.00 96.56 174 ILE A CA 1
ATOM 1467 C C . ILE A 1 174 ? 27.074 4.400 -25.287 1.00 96.56 174 ILE A C 1
ATOM 1469 O O . ILE A 1 174 ? 26.828 3.573 -24.414 1.00 96.56 174 ILE A O 1
ATOM 1473 N N . ALA A 1 175 ? 27.678 4.056 -26.427 1.00 95.00 175 ALA A N 1
ATOM 1474 C CA . ALA A 1 175 ? 28.037 2.675 -26.747 1.00 95.00 175 ALA A CA 1
ATOM 1475 C C . ALA A 1 175 ? 29.044 2.077 -25.747 1.00 95.00 175 ALA A C 1
ATOM 1477 O O . ALA A 1 175 ? 28.953 0.901 -25.393 1.00 95.00 175 ALA A O 1
ATOM 1478 N N . THR A 1 176 ? 30.001 2.877 -25.267 1.00 96.44 176 THR A N 1
ATOM 1479 C CA . THR A 1 176 ? 30.968 2.446 -24.244 1.00 96.44 176 THR A CA 1
ATOM 1480 C C . THR A 1 176 ? 30.290 2.252 -22.891 1.00 96.44 176 THR A C 1
ATOM 1482 O O . THR A 1 176 ? 30.498 1.225 -22.245 1.00 96.44 176 THR A O 1
ATOM 1485 N N . ALA A 1 177 ? 29.430 3.191 -22.490 1.00 96.44 177 ALA A N 1
ATOM 1486 C CA . ALA A 1 177 ? 28.642 3.078 -21.270 1.00 96.44 177 ALA A CA 1
ATOM 1487 C C . ALA A 1 177 ? 27.713 1.854 -21.316 1.00 96.44 177 ALA A C 1
ATOM 1489 O O . ALA A 1 177 ? 27.604 1.125 -20.333 1.00 96.44 177 ALA A O 1
ATOM 1490 N N . ASP A 1 178 ? 27.096 1.568 -22.464 1.00 95.56 178 ASP A N 1
ATOM 1491 C CA . ASP A 1 178 ? 26.174 0.448 -22.650 1.00 95.56 178 ASP A CA 1
ATOM 1492 C C . ASP A 1 178 ? 26.822 -0.921 -22.453 1.00 95.56 178 ASP A C 1
ATOM 1494 O O . ASP A 1 178 ? 26.174 -1.811 -21.900 1.00 95.56 178 ASP A O 1
ATOM 1498 N N . LYS A 1 179 ? 28.101 -1.082 -22.813 1.00 95.38 179 LYS A N 1
ATOM 1499 C CA . LYS A 1 179 ? 28.854 -2.325 -22.564 1.00 95.38 179 LYS A CA 1
ATOM 1500 C C . LYS A 1 179 ? 28.919 -2.686 -21.079 1.00 95.38 179 LYS A C 1
ATOM 1502 O O . LYS A 1 179 ? 28.943 -3.865 -20.746 1.00 95.38 179 LYS A O 1
ATOM 1507 N N . ILE A 1 180 ? 28.927 -1.685 -20.199 1.00 96.06 180 ILE A N 1
ATOM 1508 C CA . ILE A 1 180 ? 28.999 -1.867 -18.742 1.00 96.06 180 ILE A CA 1
ATOM 1509 C C . ILE A 1 180 ? 27.594 -1.843 -18.132 1.00 96.06 180 ILE A C 1
ATOM 1511 O O . ILE A 1 180 ? 27.224 -2.713 -17.343 1.00 96.06 180 ILE A O 1
ATOM 1515 N N . LEU A 1 181 ? 26.785 -0.855 -18.517 1.00 95.56 181 LEU A N 1
ATOM 1516 C CA . LEU A 1 181 ? 25.483 -0.610 -17.913 1.00 95.56 181 LEU A CA 1
ATOM 1517 C C . LEU A 1 181 ? 24.442 -1.661 -18.298 1.00 95.56 181 LEU A C 1
ATOM 1519 O O . LEU A 1 181 ? 23.595 -1.962 -17.468 1.00 95.56 181 LEU A O 1
ATOM 1523 N N . ASN A 1 182 ? 24.443 -2.202 -19.524 1.00 93.25 182 ASN A N 1
ATOM 1524 C CA . ASN A 1 182 ? 23.435 -3.202 -19.910 1.00 93.25 182 ASN A CA 1
ATOM 1525 C C . ASN A 1 182 ? 23.536 -4.482 -19.063 1.00 93.25 182 ASN A C 1
ATOM 1527 O O . ASN A 1 182 ? 22.519 -4.850 -18.470 1.00 93.25 182 ASN A O 1
ATOM 1531 N N . PRO A 1 183 ? 24.717 -5.118 -18.914 1.00 93.81 183 PRO A N 1
ATOM 1532 C CA . PRO A 1 183 ? 24.861 -6.261 -18.016 1.00 93.81 183 PRO A CA 1
ATOM 1533 C C . PRO A 1 183 ? 24.490 -5.912 -16.573 1.00 93.81 183 PRO A C 1
ATOM 1535 O O . PRO A 1 183 ? 23.681 -6.608 -15.964 1.00 93.81 183 PRO A O 1
ATOM 1538 N N . ALA A 1 184 ? 25.007 -4.799 -16.042 1.00 95.19 184 ALA A N 1
ATOM 1539 C CA . ALA A 1 184 ? 24.729 -4.388 -14.667 1.00 95.19 184 ALA A CA 1
ATOM 1540 C C . ALA A 1 184 ? 23.224 -4.195 -14.405 1.00 95.19 184 ALA A C 1
ATOM 1542 O O . ALA A 1 184 ? 22.705 -4.663 -13.392 1.00 95.19 184 ALA A O 1
ATOM 1543 N N . LEU A 1 185 ? 22.504 -3.553 -15.331 1.00 93.81 185 LEU A N 1
ATOM 1544 C CA . LEU A 1 185 ? 21.060 -3.347 -15.222 1.00 93.81 185 LEU A CA 1
ATOM 1545 C C . LEU A 1 185 ? 20.257 -4.644 -15.355 1.00 93.81 185 LEU A C 1
ATOM 1547 O O . LEU A 1 185 ? 19.227 -4.773 -14.694 1.00 93.81 185 LEU A O 1
ATOM 1551 N N . ALA A 1 186 ? 20.717 -5.602 -16.163 1.00 92.12 186 ALA A N 1
ATOM 1552 C CA . ALA A 1 186 ? 20.080 -6.912 -16.266 1.00 92.12 186 ALA A CA 1
ATOM 1553 C C . ALA A 1 186 ? 20.146 -7.676 -14.930 1.00 92.12 186 ALA A C 1
ATOM 1555 O O . ALA A 1 186 ? 19.122 -8.171 -14.455 1.00 92.12 186 ALA A O 1
ATOM 1556 N N . TYR A 1 187 ? 21.311 -7.679 -14.268 1.00 96.06 187 TYR A N 1
ATOM 1557 C CA . TYR A 1 187 ? 21.461 -8.258 -12.927 1.00 96.06 187 TYR A CA 1
ATOM 1558 C C . TYR A 1 187 ? 20.648 -7.499 -11.873 1.00 96.06 187 TYR A C 1
ATOM 1560 O O . TYR A 1 187 ? 19.934 -8.111 -11.077 1.00 96.06 187 TYR A O 1
ATOM 1568 N N . LEU A 1 188 ? 20.693 -6.162 -11.895 1.00 94.38 188 LEU A N 1
ATOM 1569 C CA . LEU A 1 188 ? 19.913 -5.323 -10.981 1.00 94.38 188 LEU A CA 1
ATOM 1570 C C . LEU A 1 188 ? 18.407 -5.612 -11.085 1.00 94.38 188 LEU A C 1
ATOM 1572 O O . LEU A 1 188 ? 17.694 -5.517 -10.085 1.00 94.38 188 LEU A O 1
ATOM 1576 N N . GLY A 1 189 ? 17.939 -5.979 -12.283 1.00 91.75 189 GLY A N 1
ATOM 1577 C CA . GLY A 1 189 ? 16.556 -6.336 -12.567 1.00 91.75 189 GLY A CA 1
ATOM 1578 C C . GLY A 1 189 ? 16.008 -7.363 -11.583 1.00 91.75 189 GLY A C 1
ATOM 1579 O O . GLY A 1 189 ? 15.037 -7.068 -10.897 1.00 91.75 189 GLY A O 1
ATOM 1580 N N . TRP A 1 190 ? 16.644 -8.528 -11.452 1.00 96.00 190 TRP A N 1
ATOM 1581 C CA . TRP A 1 190 ? 16.162 -9.578 -10.548 1.00 96.00 190 TRP A CA 1
ATOM 1582 C C . TRP A 1 190 ? 16.684 -9.428 -9.113 1.00 96.00 190 TRP A C 1
ATOM 1584 O O . TRP A 1 190 ? 15.944 -9.736 -8.178 1.00 96.00 190 TRP A O 1
ATOM 1594 N N . ILE A 1 191 ? 17.905 -8.907 -8.913 1.00 96.31 191 ILE A N 1
ATOM 1595 C CA . ILE A 1 191 ? 18.486 -8.697 -7.571 1.00 96.31 191 ILE A CA 1
ATOM 1596 C C . ILE A 1 191 ? 17.622 -7.748 -6.744 1.00 96.31 191 ILE A C 1
ATOM 1598 O O . ILE A 1 191 ? 17.513 -7.914 -5.536 1.00 96.31 191 ILE A O 1
ATOM 1602 N N . PHE A 1 192 ? 16.980 -6.767 -7.376 1.00 95.31 192 PHE A N 1
ATOM 1603 C CA . PHE A 1 192 ? 16.108 -5.848 -6.661 1.00 95.31 192 PHE A CA 1
ATOM 1604 C C . PHE A 1 192 ? 14.834 -6.524 -6.126 1.00 95.31 192 PHE A C 1
ATOM 1606 O O . PHE A 1 192 ? 14.420 -6.247 -5.004 1.00 95.31 192 PHE A O 1
ATOM 1613 N N . PHE A 1 193 ? 14.193 -7.393 -6.914 1.00 95.38 193 PHE A N 1
ATOM 1614 C CA . PHE A 1 193 ? 12.918 -8.013 -6.524 1.00 95.38 193 PHE A CA 1
ATOM 1615 C C . PHE A 1 193 ? 13.097 -9.304 -5.720 1.00 95.38 193 PHE A C 1
ATOM 1617 O O . PHE A 1 193 ? 12.239 -9.629 -4.903 1.00 95.38 193 PHE A O 1
ATOM 1624 N N . GLY A 1 194 ? 14.215 -10.014 -5.902 1.00 96.62 194 GLY A N 1
ATOM 1625 C CA . GLY A 1 194 ? 14.500 -11.286 -5.236 1.00 96.62 194 GLY A CA 1
ATOM 1626 C C . GLY A 1 194 ? 14.378 -11.223 -3.708 1.00 96.62 194 GLY A C 1
ATOM 1627 O O . GLY A 1 194 ? 13.571 -11.963 -3.152 1.00 96.62 194 GLY A O 1
ATOM 1628 N N . PRO A 1 195 ? 15.104 -10.333 -3.004 1.00 95.31 195 PRO A N 1
ATOM 1629 C CA . PRO A 1 195 ? 15.061 -10.251 -1.544 1.00 95.31 195 PRO A CA 1
ATOM 1630 C C . PRO A 1 195 ? 13.649 -10.039 -0.989 1.00 95.31 195 PRO A C 1
ATOM 1632 O O . PRO A 1 195 ? 13.245 -10.734 -0.057 1.00 95.31 195 PRO A O 1
ATOM 1635 N N . ARG A 1 196 ? 12.870 -9.128 -1.591 1.00 93.38 196 ARG A N 1
ATOM 1636 C CA . ARG A 1 196 ? 11.486 -8.861 -1.172 1.00 93.38 196 ARG A CA 1
ATOM 1637 C C . ARG A 1 196 ? 10.570 -10.054 -1.453 1.00 93.38 196 ARG A C 1
ATOM 1639 O O . ARG A 1 196 ? 9.801 -10.434 -0.570 1.00 93.38 196 ARG A O 1
ATOM 1646 N N . LEU A 1 197 ? 10.702 -10.684 -2.625 1.00 96.19 197 LEU A N 1
ATOM 1647 C CA . LEU A 1 197 ? 9.950 -11.885 -2.986 1.00 96.19 197 LEU A CA 1
ATOM 1648 C C . LEU A 1 197 ? 10.206 -13.022 -1.994 1.00 96.19 197 LEU A C 1
ATOM 1650 O O . LEU A 1 197 ? 9.267 -13.552 -1.404 1.00 96.19 197 LEU A O 1
ATOM 1654 N N . PHE A 1 198 ? 11.474 -13.376 -1.781 1.00 96.31 198 PHE A N 1
ATOM 1655 C CA . PHE A 1 198 ? 11.847 -14.490 -0.912 1.00 96.31 198 PHE A CA 1
ATOM 1656 C C . PHE A 1 198 ? 11.493 -14.224 0.549 1.00 96.31 198 PHE A C 1
ATOM 1658 O O . PHE A 1 198 ? 11.024 -15.136 1.221 1.00 96.31 198 PHE A O 1
ATOM 1665 N N . SER A 1 199 ? 11.632 -12.986 1.033 1.00 94.44 199 SER A N 1
ATOM 1666 C CA . SER A 1 199 ? 11.187 -12.609 2.379 1.00 94.44 199 SER A CA 1
ATOM 1667 C C . SER A 1 199 ? 9.670 -12.779 2.543 1.00 94.44 199 SER A C 1
ATOM 1669 O O . SER A 1 199 ? 9.216 -13.423 3.491 1.00 94.44 199 SER A O 1
ATOM 1671 N N . ASN A 1 200 ? 8.873 -12.289 1.588 1.00 94.38 200 ASN A N 1
ATOM 1672 C CA . ASN A 1 200 ? 7.417 -12.422 1.637 1.00 94.38 200 ASN A CA 1
ATOM 1673 C C . ASN A 1 200 ? 6.949 -13.882 1.527 1.00 94.38 200 ASN A C 1
ATOM 1675 O O . ASN A 1 200 ? 6.041 -14.279 2.260 1.00 94.38 200 ASN A O 1
ATOM 1679 N N . LEU A 1 201 ? 7.579 -14.689 0.667 1.00 97.06 201 LEU A N 1
ATOM 1680 C CA . LEU A 1 201 ? 7.305 -16.126 0.558 1.00 97.06 201 LEU A CA 1
ATOM 1681 C C . LEU A 1 201 ? 7.720 -16.884 1.823 1.00 97.06 201 LEU A C 1
ATOM 1683 O O . LEU A 1 201 ? 6.963 -17.723 2.305 1.00 97.06 201 LEU A O 1
ATOM 1687 N N . PHE A 1 202 ? 8.883 -16.564 2.394 1.00 95.81 202 PHE A N 1
ATOM 1688 C CA . PHE A 1 202 ? 9.349 -17.163 3.640 1.00 95.81 202 PHE A CA 1
ATOM 1689 C C . PHE A 1 202 ? 8.367 -16.898 4.778 1.00 95.81 202 PHE A C 1
ATOM 1691 O O . PHE A 1 202 ? 7.987 -17.831 5.473 1.00 95.81 202 PHE A O 1
ATOM 1698 N N . ILE A 1 203 ? 7.901 -15.658 4.942 1.00 94.06 203 ILE A N 1
ATOM 1699 C CA . ILE A 1 203 ? 6.918 -15.323 5.978 1.00 94.06 203 ILE A CA 1
ATOM 1700 C C . ILE A 1 203 ? 5.578 -16.011 5.713 1.00 94.06 203 ILE A C 1
ATOM 1702 O O . ILE A 1 203 ? 4.970 -16.525 6.648 1.00 94.06 203 ILE A O 1
ATOM 1706 N N . LEU A 1 204 ? 5.125 -16.067 4.457 1.00 96.50 204 LEU A N 1
ATOM 1707 C CA . LEU A 1 204 ? 3.906 -16.790 4.096 1.00 96.50 204 LEU A CA 1
ATOM 1708 C C . LEU A 1 204 ? 3.995 -18.265 4.516 1.00 96.50 204 LEU A C 1
ATOM 1710 O O . LEU A 1 204 ? 3.099 -18.756 5.197 1.00 96.50 204 LEU A O 1
ATOM 1714 N N . ILE A 1 205 ? 5.092 -18.952 4.181 1.00 96.81 205 ILE A N 1
ATOM 1715 C CA . ILE A 1 205 ? 5.314 -20.363 4.538 1.00 96.81 205 ILE A CA 1
ATOM 1716 C C . ILE A 1 205 ? 5.475 -20.526 6.051 1.00 96.81 205 ILE A C 1
ATOM 1718 O O . ILE A 1 205 ? 4.786 -21.355 6.649 1.00 96.81 205 ILE A O 1
ATOM 1722 N N . LYS A 1 206 ? 6.330 -19.702 6.674 1.00 95.44 206 LYS A N 1
ATOM 1723 C CA . LYS A 1 206 ? 6.575 -19.677 8.120 1.00 95.44 206 LYS A CA 1
ATOM 1724 C C . LYS A 1 206 ? 5.258 -19.600 8.875 1.00 95.44 206 LYS A C 1
ATOM 1726 O O . LYS A 1 206 ? 5.063 -20.374 9.795 1.00 95.44 206 LYS A O 1
ATOM 1731 N N . HIS A 1 207 ? 4.342 -18.721 8.478 1.00 95.44 207 HIS A N 1
ATOM 1732 C CA . HIS A 1 207 ? 3.069 -18.556 9.176 1.00 95.44 207 HIS A CA 1
ATOM 1733 C C . HIS A 1 207 ? 1.956 -19.509 8.714 1.00 95.44 207 HIS A C 1
ATOM 1735 O O . HIS A 1 207 ? 0.894 -19.538 9.321 1.00 95.44 207 HIS A O 1
ATOM 1741 N N . SER A 1 208 ? 2.186 -20.331 7.690 1.00 96.94 208 SER A N 1
ATOM 1742 C CA . SER A 1 208 ? 1.223 -21.359 7.269 1.00 96.94 208 SER A CA 1
ATOM 1743 C C . SER A 1 208 ? 1.475 -22.701 7.961 1.00 96.94 208 SER A C 1
ATOM 1745 O O . SER A 1 208 ? 0.532 -23.415 8.298 1.00 96.94 208 SER A O 1
ATOM 1747 N N . VAL A 1 209 ? 2.742 -23.049 8.207 1.00 96.88 209 VAL A N 1
ATOM 1748 C CA . VAL A 1 209 ? 3.142 -24.328 8.816 1.00 96.88 209 VAL A CA 1
ATOM 1749 C C . VAL A 1 209 ? 3.311 -24.159 10.332 1.00 96.88 209 VAL A C 1
ATOM 1751 O O . VAL A 1 209 ? 4.057 -23.277 10.750 1.00 96.88 209 VAL A O 1
ATOM 1754 N N . PRO A 1 210 ? 2.644 -24.970 11.181 1.00 97.06 210 PRO A N 1
ATOM 1755 C CA . PRO A 1 210 ? 2.775 -24.853 12.632 1.00 97.06 210 PRO A CA 1
ATOM 1756 C C . PRO A 1 210 ? 4.218 -25.101 13.083 1.00 97.06 210 PRO A C 1
ATOM 1758 O O . PRO A 1 210 ? 4.841 -26.081 12.683 1.00 97.06 210 PRO A O 1
ATOM 1761 N N . GLY A 1 211 ? 4.733 -24.222 13.942 1.00 96.12 211 GLY A N 1
ATOM 1762 C CA . GLY A 1 211 ? 6.090 -24.313 14.474 1.00 96.12 211 GLY A CA 1
ATOM 1763 C C . GLY A 1 211 ? 6.257 -23.566 15.801 1.00 96.12 211 GLY A C 1
ATOM 1764 O O . GLY A 1 211 ? 5.316 -22.917 16.263 1.00 96.12 211 GLY A O 1
ATOM 1765 N N . PRO A 1 212 ? 7.443 -23.636 16.433 1.00 96.38 212 PRO A N 1
ATOM 1766 C CA . PRO A 1 212 ? 7.714 -23.008 17.733 1.00 96.38 212 PRO A CA 1
ATOM 1767 C C . PRO A 1 212 ? 7.670 -21.470 17.718 1.00 96.38 212 PRO A C 1
ATOM 1769 O O . PRO A 1 212 ? 7.644 -20.850 18.771 1.00 96.38 212 PRO A O 1
ATOM 1772 N N . TRP A 1 213 ? 7.656 -20.842 16.540 1.00 93.06 213 TRP A N 1
ATOM 1773 C CA . TRP A 1 213 ? 7.537 -19.387 16.377 1.00 93.06 213 TRP A CA 1
ATOM 1774 C C . TRP A 1 213 ? 6.087 -18.872 16.407 1.00 93.06 213 TRP A C 1
ATOM 1776 O O . TRP A 1 213 ? 5.879 -17.663 16.300 1.00 93.06 213 TRP A O 1
ATOM 1786 N N . MET A 1 214 ? 5.100 -19.768 16.477 1.00 95.62 214 MET A N 1
ATOM 1787 C CA . MET A 1 214 ? 3.679 -19.428 16.553 1.00 95.62 214 MET A CA 1
ATOM 1788 C C . MET A 1 214 ? 3.159 -19.583 17.971 1.00 95.62 214 MET A C 1
ATOM 1790 O O . MET A 1 214 ? 3.555 -20.499 18.696 1.00 95.62 214 MET A O 1
ATOM 1794 N N . THR A 1 215 ? 2.201 -18.739 18.318 1.00 95.88 215 THR A N 1
ATOM 1795 C CA . THR A 1 215 ? 1.371 -18.913 19.508 1.00 95.88 215 THR A CA 1
ATOM 1796 C C . THR A 1 215 ? 0.457 -20.134 19.347 1.00 95.88 215 THR A C 1
ATOM 1798 O O . THR A 1 215 ? 0.169 -20.577 18.231 1.00 95.88 215 THR A O 1
ATOM 1801 N N . GLU A 1 216 ? -0.030 -20.686 20.458 1.00 97.19 216 GLU A N 1
ATOM 1802 C CA . GLU A 1 216 ? -1.006 -21.785 20.409 1.00 97.19 216 GLU A CA 1
ATOM 1803 C C . GLU A 1 216 ? -2.319 -21.340 19.746 1.00 97.19 216 GLU A C 1
ATOM 1805 O O . GLU A 1 216 ? -2.904 -22.081 18.961 1.00 97.19 216 GLU A O 1
ATOM 1810 N N . GLN A 1 217 ? -2.723 -20.086 19.967 1.00 97.06 217 GLN A N 1
ATOM 1811 C CA . GLN A 1 217 ? -3.889 -19.476 19.328 1.00 97.06 217 GLN A CA 1
ATOM 1812 C C . GLN A 1 217 ? -3.766 -19.459 17.796 1.00 97.06 217 GLN A C 1
ATOM 1814 O O . GLN A 1 217 ? -4.705 -19.838 17.100 1.00 97.06 217 GLN A O 1
ATOM 1819 N N . GLU A 1 218 ? -2.601 -19.079 17.255 1.00 96.81 218 GLU A N 1
ATOM 1820 C CA . GLU A 1 218 ? -2.348 -19.085 15.810 1.00 96.81 218 GLU A CA 1
ATOM 1821 C C . GLU A 1 218 ? -2.393 -20.517 15.259 1.00 96.81 218 GLU A C 1
ATOM 1823 O O . GLU A 1 218 ? -3.041 -20.763 14.241 1.00 96.81 218 GLU A O 1
ATOM 1828 N N . LYS A 1 219 ? -1.759 -21.485 15.939 1.00 97.25 219 LYS A N 1
ATOM 1829 C CA . LYS A 1 219 ? -1.738 -22.896 15.504 1.00 97.25 219 LYS A CA 1
ATOM 1830 C C . LYS A 1 219 ? -3.143 -23.487 15.363 1.00 97.25 219 LYS A C 1
ATOM 1832 O O . LYS A 1 219 ? -3.378 -24.249 14.421 1.00 97.25 219 LYS A O 1
ATOM 1837 N N . ASN A 1 220 ? -4.064 -23.105 16.245 1.00 97.19 220 ASN A N 1
ATOM 1838 C CA . ASN A 1 220 ? -5.417 -23.655 16.294 1.00 97.19 220 ASN A CA 1
ATOM 1839 C C . ASN A 1 220 ? -6.363 -23.132 15.195 1.00 97.19 220 ASN A C 1
ATOM 1841 O O . ASN A 1 220 ? -7.408 -23.737 14.967 1.00 97.19 220 ASN A O 1
ATOM 1845 N N . LEU A 1 221 ? -6.004 -22.076 14.451 1.00 95.44 221 LEU A N 1
ATOM 1846 C CA . LEU A 1 221 ? -6.812 -21.563 13.328 1.00 95.44 221 LEU A CA 1
ATOM 1847 C C . LEU A 1 221 ? -6.863 -22.505 12.107 1.00 95.44 221 LEU A C 1
ATOM 1849 O O . LEU A 1 221 ? -7.658 -22.315 11.190 1.00 95.44 221 LEU A O 1
ATOM 1853 N N . GLY A 1 222 ? -5.984 -23.508 12.051 1.00 95.56 222 GLY A N 1
ATOM 1854 C CA . GLY A 1 222 ? -5.843 -24.393 10.897 1.00 95.56 222 GLY A CA 1
ATOM 1855 C C . GLY A 1 222 ? -4.925 -23.830 9.805 1.00 95.56 222 GLY A C 1
ATOM 1856 O O . GLY A 1 222 ? -4.563 -22.654 9.769 1.00 95.56 222 GLY A O 1
ATOM 1857 N N . PHE A 1 223 ? -4.453 -24.707 8.916 1.00 96.81 223 PHE A N 1
ATOM 1858 C CA . PHE A 1 223 ? -3.495 -24.349 7.858 1.00 96.81 223 PHE A CA 1
ATOM 1859 C C . PHE A 1 223 ? -4.066 -23.326 6.867 1.00 96.81 223 PHE A C 1
ATOM 1861 O O . PHE A 1 223 ? -3.447 -22.293 6.616 1.00 96.81 223 PHE A O 1
ATOM 1868 N N . TRP A 1 224 ? -5.253 -23.604 6.320 1.00 96.69 224 TRP A N 1
ATOM 1869 C CA . TRP A 1 224 ? -5.827 -22.801 5.239 1.00 96.69 224 TRP A CA 1
ATOM 1870 C C . TRP A 1 224 ? -6.139 -21.371 5.676 1.00 96.69 224 TRP A C 1
ATOM 1872 O O . TRP A 1 224 ? -5.840 -20.416 4.963 1.00 96.69 224 TRP A O 1
ATOM 1882 N N . PHE A 1 225 ? -6.678 -21.224 6.883 1.00 95.75 225 PHE A N 1
ATOM 1883 C CA . PHE A 1 225 ? -7.039 -19.930 7.434 1.00 95.75 225 PHE A CA 1
ATOM 1884 C C . PHE A 1 225 ? -5.808 -19.047 7.678 1.00 95.75 225 PHE A C 1
ATOM 1886 O O . PHE A 1 225 ? -5.775 -17.891 7.256 1.00 95.75 225 PHE A O 1
ATOM 1893 N N . ARG A 1 226 ? -4.741 -19.616 8.258 1.00 96.44 226 ARG A N 1
ATOM 1894 C CA . ARG A 1 226 ? -3.451 -18.927 8.415 1.00 96.44 226 ARG A CA 1
ATOM 1895 C C . ARG A 1 226 ? -2.839 -18.529 7.076 1.00 96.44 226 ARG A C 1
ATOM 1897 O O . ARG A 1 226 ? -2.420 -17.383 6.912 1.00 96.44 226 ARG A O 1
ATOM 1904 N N . PHE A 1 227 ? -2.815 -19.452 6.112 1.00 97.56 227 PHE A N 1
ATOM 1905 C CA . PHE A 1 227 ? -2.307 -19.176 4.770 1.00 97.56 227 PHE A CA 1
ATOM 1906 C C . PHE A 1 227 ? -3.058 -18.005 4.131 1.00 97.56 227 PHE A C 1
ATOM 1908 O O . PHE A 1 227 ? -2.428 -17.058 3.662 1.00 97.56 227 PHE A O 1
ATOM 1915 N N . LEU A 1 228 ? -4.394 -18.021 4.174 1.00 97.06 228 LEU A N 1
ATOM 1916 C CA . LEU A 1 228 ? -5.222 -16.966 3.597 1.00 97.06 228 LEU A CA 1
ATOM 1917 C C . LEU A 1 228 ? -5.011 -15.620 4.303 1.00 97.06 228 LEU A C 1
ATOM 1919 O O . LEU A 1 228 ? -4.808 -14.617 3.621 1.00 97.06 228 LEU A O 1
ATOM 1923 N N . ALA A 1 229 ? -4.975 -15.590 5.639 1.00 95.00 229 ALA A N 1
ATOM 1924 C CA . ALA A 1 229 ? -4.728 -14.368 6.407 1.00 95.00 229 ALA A CA 1
ATOM 1925 C C . ALA A 1 229 ? -3.366 -13.737 6.062 1.00 95.00 229 ALA A C 1
ATOM 1927 O O . ALA A 1 229 ? -3.243 -12.520 5.900 1.00 95.00 229 ALA A O 1
ATOM 1928 N N . GLN A 1 230 ? -2.326 -14.556 5.880 1.00 95.69 230 GLN A N 1
ATOM 1929 C CA . GLN A 1 230 ? -0.999 -14.068 5.499 1.00 95.69 230 GLN A CA 1
ATOM 1930 C C . GLN A 1 230 ? -0.915 -13.687 4.017 1.00 95.69 230 GLN A C 1
ATOM 1932 O O . GLN A 1 230 ? -0.228 -12.715 3.677 1.00 95.69 230 GLN A O 1
ATOM 1937 N N . LEU A 1 231 ? -1.626 -14.406 3.146 1.00 96.56 231 LEU A N 1
ATOM 1938 C CA . LEU A 1 231 ? -1.710 -14.115 1.720 1.00 96.56 231 LEU A CA 1
ATOM 1939 C C . LEU A 1 231 ? -2.441 -12.794 1.476 1.00 96.56 231 LEU A C 1
ATOM 1941 O O . LEU A 1 231 ? -1.917 -11.956 0.751 1.00 96.56 231 LEU A O 1
ATOM 1945 N N . GLN A 1 232 ? -3.576 -12.540 2.133 1.00 94.50 232 GLN A N 1
ATOM 1946 C CA . GLN A 1 232 ? -4.345 -11.289 2.023 1.00 94.50 232 GLN A CA 1
ATOM 1947 C C . GLN A 1 232 ? -3.496 -10.031 2.266 1.00 94.50 232 GLN A C 1
ATOM 1949 O O . GLN A 1 232 ? -3.756 -8.980 1.681 1.00 94.50 232 GLN A O 1
ATOM 1954 N N . ARG A 1 233 ? -2.453 -10.136 3.093 1.00 92.44 233 ARG A N 1
ATOM 1955 C CA . ARG A 1 233 ? -1.546 -9.025 3.408 1.00 92.44 233 ARG A CA 1
ATOM 1956 C C . ARG A 1 233 ? -0.435 -8.827 2.381 1.00 92.44 233 ARG A C 1
ATOM 1958 O O . ARG A 1 233 ? 0.117 -7.735 2.296 1.00 92.44 233 ARG A O 1
ATOM 1965 N N . ARG A 1 234 ? -0.068 -9.877 1.640 1.00 93.81 234 ARG A N 1
ATOM 1966 C CA . ARG A 1 234 ? 1.143 -9.909 0.797 1.00 93.81 234 ARG A CA 1
ATOM 1967 C C . ARG A 1 234 ? 0.880 -10.206 -0.671 1.00 93.81 234 ARG A C 1
ATOM 1969 O O . ARG A 1 234 ? 1.799 -10.049 -1.467 1.00 93.81 234 ARG A O 1
ATOM 1976 N N . TYR A 1 235 ? -0.333 -10.606 -1.056 1.00 95.31 235 TYR A N 1
ATOM 1977 C CA . TYR A 1 235 ? -0.609 -11.097 -2.408 1.00 95.31 235 TYR A CA 1
ATOM 1978 C C . TYR A 1 235 ? -0.265 -10.067 -3.478 1.00 95.31 235 TYR A C 1
ATOM 1980 O O . TYR A 1 235 ? 0.320 -10.434 -4.490 1.00 95.31 235 TYR A O 1
ATOM 1988 N N . PHE A 1 236 ? -0.527 -8.778 -3.232 1.00 94.19 236 PHE A N 1
ATOM 1989 C CA . PHE A 1 236 ? -0.136 -7.731 -4.170 1.00 94.19 236 PHE A CA 1
ATOM 1990 C C . PHE A 1 236 ? 1.381 -7.596 -4.341 1.00 94.19 236 PHE A C 1
ATOM 1992 O O . PHE A 1 236 ? 1.846 -7.305 -5.442 1.00 94.19 236 PHE A O 1
ATOM 1999 N N . GLU A 1 237 ? 2.144 -7.784 -3.260 1.00 92.44 237 GLU A N 1
ATOM 2000 C CA . GLU A 1 237 ? 3.609 -7.702 -3.281 1.00 92.44 237 GLU A CA 1
ATOM 2001 C C . GLU A 1 237 ? 4.185 -8.915 -4.000 1.00 92.44 237 GLU A C 1
ATOM 2003 O O . GLU A 1 237 ? 4.956 -8.764 -4.939 1.00 92.44 237 GLU A O 1
ATOM 2008 N N . ILE A 1 238 ? 3.737 -10.109 -3.604 1.00 96.69 238 ILE A N 1
ATOM 2009 C CA . ILE A 1 238 ? 4.156 -11.381 -4.191 1.00 96.69 238 ILE A CA 1
ATOM 2010 C C . ILE A 1 238 ? 3.819 -11.401 -5.683 1.00 96.69 238 ILE A C 1
ATOM 2012 O O . ILE A 1 238 ? 4.693 -11.685 -6.492 1.00 96.69 238 ILE A O 1
ATOM 2016 N N . GLY A 1 239 ? 2.591 -11.045 -6.069 1.00 96.56 239 GLY A N 1
ATOM 2017 C CA . GLY A 1 239 ? 2.182 -11.036 -7.474 1.00 96.56 239 GLY A CA 1
ATOM 2018 C C . GLY A 1 239 ? 2.995 -10.059 -8.323 1.00 96.56 239 GLY A C 1
ATOM 2019 O O . GLY A 1 239 ? 3.382 -10.393 -9.441 1.00 96.56 239 GLY A O 1
ATOM 2020 N N . ASN A 1 240 ? 3.318 -8.874 -7.799 1.00 96.06 240 ASN A N 1
ATOM 2021 C CA . ASN A 1 240 ? 4.209 -7.942 -8.490 1.00 96.06 240 ASN A CA 1
ATOM 2022 C C . ASN A 1 240 ? 5.641 -8.496 -8.595 1.00 96.06 240 ASN A C 1
ATOM 2024 O O . ASN A 1 240 ? 6.263 -8.449 -9.655 1.00 96.06 240 ASN A O 1
ATOM 2028 N N . ASP A 1 241 ? 6.175 -9.012 -7.491 1.00 97.25 241 ASP A N 1
ATOM 2029 C CA . ASP A 1 241 ? 7.573 -9.420 -7.402 1.00 97.25 241 ASP A CA 1
ATOM 2030 C C . ASP A 1 241 ? 7.870 -10.679 -8.195 1.00 97.25 241 ASP A C 1
ATOM 2032 O O . ASP A 1 241 ? 8.929 -10.752 -8.802 1.00 97.25 241 ASP A O 1
ATOM 2036 N N . VAL A 1 242 ? 6.941 -11.636 -8.252 1.00 98.19 242 VAL A N 1
ATOM 2037 C CA . VAL A 1 242 ? 7.078 -12.843 -9.077 1.00 98.19 242 VAL A CA 1
ATOM 2038 C C . VAL A 1 242 ? 7.260 -12.468 -10.547 1.00 98.19 242 VAL A C 1
ATOM 2040 O O . VAL A 1 242 ? 8.203 -12.945 -11.177 1.00 98.19 242 VAL A O 1
ATOM 2043 N N . VAL A 1 243 ? 6.406 -11.589 -11.085 1.00 98.12 243 VAL A N 1
ATOM 2044 C CA . VAL A 1 243 ? 6.474 -11.180 -12.498 1.00 98.12 243 VAL A CA 1
ATOM 2045 C C . VAL A 1 243 ? 7.781 -10.457 -12.790 1.00 98.12 243 VAL A C 1
ATOM 2047 O O . VAL A 1 243 ? 8.493 -10.823 -13.724 1.00 98.12 243 VAL A O 1
ATOM 2050 N N . TRP A 1 244 ? 8.147 -9.474 -11.969 1.00 97.69 244 TRP A N 1
ATOM 2051 C CA . TRP A 1 244 ? 9.348 -8.683 -12.215 1.00 97.69 244 TRP A CA 1
ATOM 2052 C C . TRP A 1 244 ? 10.658 -9.425 -11.910 1.00 97.69 244 TRP A C 1
ATOM 2054 O O . TRP A 1 244 ? 11.661 -9.199 -12.590 1.00 97.69 244 TRP A O 1
ATOM 2064 N N . PHE A 1 245 ? 10.661 -10.344 -10.943 1.00 98.19 245 PHE A N 1
ATOM 2065 C CA . PHE A 1 245 ? 11.779 -11.253 -10.701 1.00 98.19 245 PHE A CA 1
ATOM 2066 C C . PHE A 1 245 ? 11.975 -12.199 -11.889 1.00 98.19 245 PHE A C 1
ATOM 2068 O O . PHE A 1 245 ? 13.079 -12.269 -12.431 1.00 98.19 245 PHE A O 1
ATOM 2075 N N . ALA A 1 246 ? 10.906 -12.858 -12.351 1.00 98.06 246 ALA A N 1
ATOM 2076 C CA . ALA A 1 246 ? 10.953 -13.728 -13.524 1.00 98.06 246 ALA A CA 1
ATOM 2077 C C . ALA A 1 246 ? 11.403 -12.956 -14.771 1.00 98.06 246 ALA A C 1
ATOM 2079 O O . ALA A 1 246 ? 12.280 -13.418 -15.499 1.00 98.06 246 ALA A O 1
ATOM 2080 N N . ALA A 1 247 ? 10.887 -11.740 -14.974 1.00 97.38 247 ALA A N 1
ATOM 2081 C CA . ALA A 1 247 ? 11.320 -10.866 -16.055 1.00 97.38 247 ALA A CA 1
ATOM 2082 C C . ALA A 1 247 ? 12.807 -10.525 -15.979 1.00 97.38 247 ALA A C 1
ATOM 2084 O O . ALA A 1 247 ? 13.494 -10.554 -16.998 1.00 97.38 247 ALA A O 1
ATOM 2085 N N . GLY A 1 248 ? 13.324 -10.225 -14.787 1.00 96.88 248 GLY A N 1
ATOM 2086 C CA . GLY A 1 248 ? 14.747 -9.978 -14.579 1.00 96.88 248 GLY A CA 1
ATOM 2087 C C . GLY A 1 248 ? 15.604 -11.198 -14.927 1.00 96.88 248 GLY A C 1
ATOM 2088 O O . GLY A 1 248 ? 16.572 -11.062 -15.671 1.00 96.88 248 GLY A O 1
ATOM 2089 N N . ILE A 1 249 ? 15.224 -12.391 -14.460 1.00 98.19 249 ILE A N 1
ATOM 2090 C CA . ILE A 1 249 ? 15.941 -13.646 -14.741 1.00 98.19 249 ILE A CA 1
ATOM 2091 C C . ILE A 1 249 ? 15.921 -13.966 -16.240 1.00 98.19 249 ILE A C 1
ATOM 2093 O O . ILE A 1 249 ? 16.972 -14.218 -16.829 1.00 98.19 249 ILE A O 1
ATOM 2097 N N . LEU A 1 250 ? 14.751 -13.901 -16.881 1.00 97.81 250 LEU A N 1
ATOM 2098 C CA . LEU A 1 250 ? 14.614 -14.192 -18.307 1.00 97.81 250 LEU A CA 1
ATOM 2099 C C . LEU A 1 250 ? 15.395 -13.193 -19.165 1.00 97.81 250 LEU A C 1
ATOM 2101 O O . LEU A 1 250 ? 16.133 -13.609 -20.050 1.00 97.81 250 LEU A O 1
ATOM 2105 N N . ASN A 1 251 ? 15.313 -11.892 -18.879 1.00 95.00 251 ASN A N 1
ATOM 2106 C CA . ASN A 1 251 ? 16.090 -10.886 -19.609 1.00 95.00 251 ASN A CA 1
ATOM 2107 C C . ASN A 1 251 ? 17.605 -11.030 -19.390 1.00 95.00 251 ASN A C 1
ATOM 2109 O O . ASN A 1 251 ? 18.381 -10.719 -20.288 1.00 95.00 251 ASN A O 1
ATOM 2113 N N . CYS A 1 252 ? 18.033 -11.487 -18.210 1.00 96.06 252 CYS A N 1
ATOM 2114 C CA . CYS A 1 252 ? 19.448 -11.634 -17.878 1.00 96.06 252 CYS A CA 1
ATOM 2115 C C . CYS A 1 252 ? 20.080 -12.890 -18.498 1.00 96.06 252 CYS A C 1
ATOM 2117 O O . CYS A 1 252 ? 21.230 -12.834 -18.928 1.00 96.06 252 CYS A O 1
ATOM 2119 N N . PHE A 1 253 ? 19.354 -14.012 -18.538 1.00 96.88 253 PHE A N 1
ATOM 2120 C CA . PHE A 1 253 ? 19.929 -15.317 -18.897 1.00 96.88 253 PHE A CA 1
ATOM 2121 C C . PHE A 1 253 ? 19.346 -15.952 -20.162 1.00 96.88 253 PHE A C 1
ATOM 2123 O O . PHE A 1 253 ? 20.011 -16.785 -20.771 1.00 96.8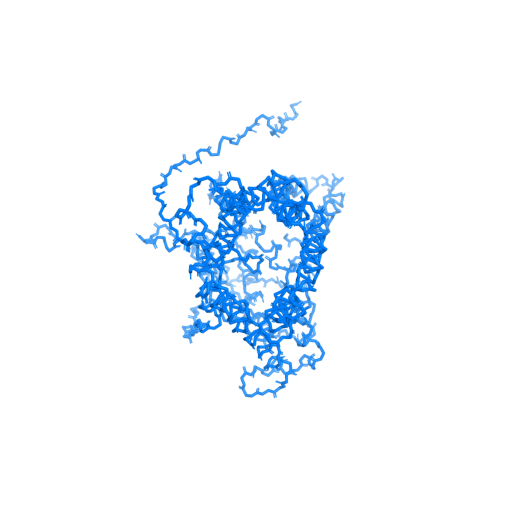8 253 PHE A O 1
ATOM 2130 N N . VAL A 1 254 ? 18.125 -15.587 -20.565 1.00 97.38 254 VAL A N 1
ATOM 2131 C CA . VAL A 1 254 ? 17.406 -16.246 -21.671 1.00 97.38 254 VAL A CA 1
ATOM 2132 C C . VAL A 1 254 ? 17.310 -15.338 -22.892 1.00 97.38 254 VAL A C 1
ATOM 2134 O O . VAL A 1 254 ? 17.716 -15.725 -23.984 1.00 97.38 254 VAL A O 1
ATOM 2137 N N . PHE A 1 255 ? 16.825 -14.107 -22.730 1.00 96.25 255 PHE A N 1
ATOM 2138 C CA . PHE A 1 255 ? 16.637 -13.155 -23.827 1.00 96.25 255 PHE A CA 1
ATOM 2139 C C . PHE A 1 255 ? 17.914 -12.365 -24.136 1.00 96.25 255 PHE A C 1
ATOM 2141 O O . PHE A 1 255 ? 17.924 -11.137 -24.184 1.00 96.25 255 PHE A O 1
ATOM 2148 N N . VAL A 1 256 ? 19.005 -13.095 -24.355 1.00 94.00 256 VAL A N 1
ATOM 2149 C CA . VAL A 1 256 ? 20.318 -12.560 -24.731 1.00 94.00 256 VAL A CA 1
ATOM 2150 C C . VAL A 1 256 ? 20.669 -12.939 -26.173 1.00 94.00 256 VAL A C 1
ATOM 2152 O O . VAL A 1 256 ? 20.074 -13.844 -26.764 1.00 94.00 256 VAL A O 1
ATOM 2155 N N .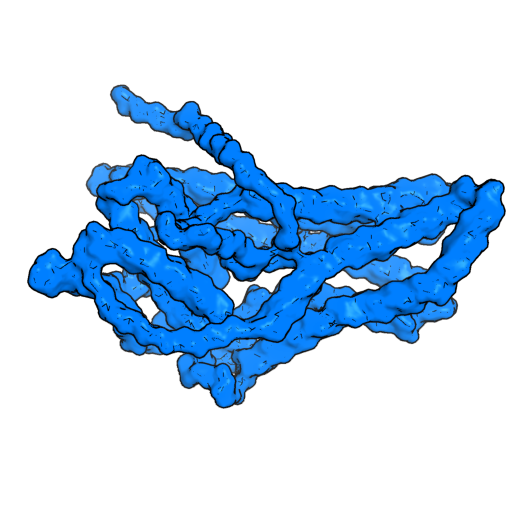 GLY A 1 257 ? 21.633 -12.231 -26.770 1.00 93.88 257 GLY A N 1
ATOM 2156 C CA . GLY A 1 257 ? 22.103 -12.510 -28.130 1.00 93.88 257 GLY A CA 1
ATOM 2157 C C . GLY A 1 257 ? 20.969 -12.432 -29.169 1.00 93.88 257 GLY A C 1
ATOM 2158 O O . GLY A 1 257 ? 20.249 -11.431 -29.188 1.00 93.88 257 GLY A O 1
ATOM 2159 N N . PRO A 1 258 ? 20.767 -13.463 -30.014 1.00 95.94 258 PRO A N 1
ATOM 2160 C CA . PRO A 1 258 ? 19.704 -13.472 -31.026 1.00 95.94 258 PRO A CA 1
ATOM 2161 C C . PRO A 1 258 ? 18.280 -13.325 -30.468 1.00 95.94 258 PRO A C 1
ATOM 2163 O O . PRO A 1 258 ? 17.392 -12.882 -31.191 1.00 95.94 258 PRO A O 1
ATOM 2166 N N . LEU A 1 259 ? 18.051 -13.673 -29.195 1.00 96.12 259 LEU A N 1
ATOM 2167 C CA . LEU A 1 259 ? 16.736 -13.576 -28.550 1.00 96.12 259 LEU A CA 1
ATOM 2168 C C . LEU A 1 259 ? 16.477 -12.210 -27.899 1.00 96.12 259 LEU A C 1
ATOM 2170 O O . LEU A 1 259 ? 15.368 -11.960 -27.429 1.00 96.12 259 LEU A O 1
ATOM 2174 N N . ALA A 1 260 ? 17.456 -11.300 -27.897 1.00 93.38 260 ALA A N 1
ATOM 2175 C CA . ALA A 1 260 ? 17.310 -9.966 -27.313 1.00 93.38 260 ALA A CA 1
ATOM 2176 C C . ALA A 1 260 ? 16.103 -9.159 -27.843 1.00 93.38 260 ALA A C 1
ATOM 2178 O O . ALA A 1 260 ? 15.471 -8.466 -27.047 1.00 93.38 260 ALA A O 1
ATOM 2179 N N . PRO A 1 261 ? 15.689 -9.249 -29.125 1.00 94.25 261 PRO A N 1
ATOM 2180 C CA . PRO A 1 261 ? 14.479 -8.563 -29.585 1.00 94.25 261 PRO A CA 1
ATOM 2181 C C . PRO A 1 261 ? 13.194 -9.027 -28.876 1.00 94.25 261 PRO A C 1
ATOM 2183 O O . PRO A 1 261 ? 12.279 -8.229 -28.680 1.00 94.25 261 PRO A O 1
ATOM 2186 N N . ILE A 1 262 ? 13.128 -10.292 -28.441 1.00 96.56 262 ILE A N 1
ATOM 2187 C CA . ILE A 1 262 ? 11.966 -10.850 -27.727 1.00 96.56 262 ILE A CA 1
ATOM 2188 C C . ILE A 1 262 ? 11.822 -10.212 -26.339 1.00 96.56 262 ILE A C 1
ATOM 2190 O O . ILE A 1 262 ? 10.698 -9.959 -25.898 1.00 96.56 262 ILE A O 1
ATOM 2194 N N . ALA A 1 263 ? 12.940 -9.860 -25.690 1.00 95.56 263 ALA A N 1
ATOM 2195 C CA . ALA A 1 263 ? 12.967 -9.171 -24.394 1.00 95.56 263 ALA A CA 1
ATOM 2196 C C . ALA A 1 263 ? 12.091 -7.910 -24.371 1.00 95.56 263 ALA A C 1
ATOM 2198 O O . ALA A 1 263 ? 11.460 -7.588 -23.360 1.00 95.56 263 ALA A O 1
ATOM 2199 N N . VAL A 1 264 ? 12.044 -7.182 -25.492 1.00 95.31 264 VAL A N 1
ATOM 2200 C CA . VAL A 1 264 ? 11.290 -5.932 -25.617 1.00 95.31 264 VAL A CA 1
ATOM 2201 C C . VAL A 1 264 ? 9.787 -6.200 -25.554 1.00 95.31 264 VAL A C 1
ATOM 2203 O O . VAL A 1 264 ? 9.084 -5.559 -24.775 1.00 95.31 264 VAL A O 1
ATOM 2206 N N . TYR A 1 265 ? 9.295 -7.186 -26.306 1.00 97.31 265 TYR A N 1
ATOM 2207 C CA . TYR A 1 265 ? 7.880 -7.570 -26.287 1.00 97.31 265 TYR A CA 1
ATOM 2208 C C . TYR A 1 265 ? 7.480 -8.215 -24.958 1.00 97.31 265 TYR A C 1
ATOM 2210 O O . TYR A 1 265 ? 6.399 -7.947 -24.437 1.00 97.31 265 TYR A O 1
ATOM 2218 N N . PHE A 1 266 ? 8.376 -8.998 -24.356 1.00 97.44 266 PHE A N 1
ATOM 2219 C CA . PHE A 1 266 ? 8.156 -9.542 -23.020 1.00 97.44 266 PHE A CA 1
ATOM 2220 C C . PHE A 1 266 ? 8.060 -8.432 -21.957 1.00 97.44 266 PHE A C 1
ATOM 2222 O O . PHE A 1 266 ? 7.179 -8.454 -21.098 1.00 97.44 266 PHE A O 1
ATOM 2229 N N . SER A 1 267 ? 8.910 -7.405 -22.050 1.00 96.38 267 SER A N 1
ATOM 2230 C CA . SER A 1 267 ? 8.832 -6.224 -21.181 1.00 96.38 267 SER A CA 1
ATOM 2231 C C . SER A 1 267 ? 7.530 -5.444 -21.382 1.00 96.38 267 SER A C 1
ATOM 2233 O O . SER A 1 267 ? 6.963 -4.956 -20.408 1.00 96.38 267 SER A O 1
ATOM 2235 N N . LEU A 1 268 ? 7.028 -5.351 -22.620 1.00 98.00 268 LEU A N 1
ATOM 2236 C CA . LEU A 1 268 ? 5.718 -4.758 -22.897 1.00 98.00 268 LEU A CA 1
ATOM 2237 C C . LEU A 1 268 ? 4.603 -5.537 -22.190 1.00 98.00 268 LEU A C 1
ATOM 2239 O O . LEU A 1 268 ? 3.768 -4.925 -21.529 1.00 98.00 268 LEU A O 1
ATOM 2243 N N . ALA A 1 269 ? 4.620 -6.870 -22.268 1.00 98.44 269 ALA A N 1
ATOM 2244 C CA . ALA A 1 269 ? 3.655 -7.708 -21.559 1.00 98.44 269 ALA A CA 1
ATOM 2245 C C . ALA A 1 269 ? 3.698 -7.474 -20.036 1.00 98.44 269 ALA A C 1
ATOM 2247 O O . ALA A 1 269 ? 2.648 -7.381 -19.403 1.00 98.44 269 ALA A O 1
ATOM 2248 N N . CYS A 1 270 ? 4.890 -7.285 -19.457 1.00 98.19 270 CYS A N 1
ATOM 2249 C CA . CYS A 1 270 ? 5.041 -6.930 -18.041 1.00 98.19 270 CYS A CA 1
ATOM 2250 C C . CYS A 1 270 ? 4.438 -5.551 -17.709 1.00 98.19 270 CYS A C 1
ATOM 2252 O O . CYS A 1 270 ? 3.782 -5.407 -16.683 1.00 98.19 270 CYS A O 1
ATOM 2254 N N . PHE A 1 271 ? 4.588 -4.541 -18.575 1.00 98.25 271 PHE A N 1
ATOM 2255 C CA . PHE A 1 271 ? 3.939 -3.238 -18.359 1.00 98.25 271 PHE A CA 1
ATOM 2256 C C . PHE A 1 271 ? 2.414 -3.299 -18.488 1.00 98.25 271 PHE A C 1
ATOM 2258 O O . PHE A 1 271 ? 1.711 -2.618 -17.745 1.00 98.25 271 PHE A O 1
ATOM 2265 N N . VAL A 1 272 ? 1.885 -4.123 -19.396 1.00 98.56 272 VAL A N 1
ATOM 2266 C CA . VAL A 1 272 ? 0.437 -4.372 -19.479 1.00 98.56 272 VAL A CA 1
ATOM 2267 C C . VAL A 1 272 ? -0.059 -5.057 -18.205 1.00 98.56 272 VAL A C 1
ATOM 2269 O O . VAL A 1 272 ? -1.081 -4.653 -17.650 1.00 98.56 272 VAL A O 1
ATOM 2272 N N . TYR A 1 273 ? 0.691 -6.038 -17.695 1.00 98.31 273 TYR A N 1
ATOM 2273 C CA . TYR A 1 273 ? 0.407 -6.658 -16.404 1.00 98.31 273 TYR A CA 1
ATOM 2274 C C . TYR A 1 273 ? 0.368 -5.627 -15.268 1.00 98.31 273 TYR A C 1
ATOM 2276 O O . TYR A 1 273 ? -0.587 -5.639 -14.498 1.00 98.31 273 TYR A O 1
ATOM 2284 N N . ASP A 1 274 ? 1.322 -4.693 -15.192 1.00 98.00 274 ASP A N 1
ATOM 2285 C CA . ASP A 1 274 ? 1.322 -3.637 -14.168 1.00 98.00 274 ASP A CA 1
ATOM 2286 C C . ASP A 1 274 ? 0.049 -2.774 -14.205 1.00 98.00 274 ASP A C 1
ATOM 2288 O O . ASP A 1 274 ? -0.465 -2.395 -13.151 1.00 98.00 274 ASP A O 1
ATOM 2292 N N . ILE A 1 275 ? -0.488 -2.466 -15.3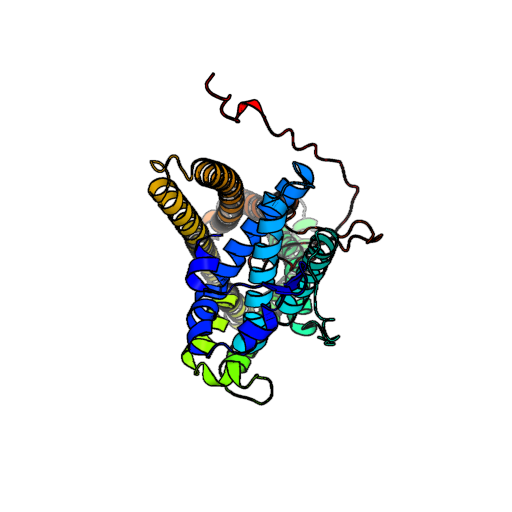94 1.00 98.44 275 ILE A N 1
ATOM 2293 C CA . ILE A 1 275 ? -1.758 -1.730 -15.528 1.00 98.44 275 ILE A CA 1
ATOM 2294 C C . ILE A 1 275 ? -2.905 -2.552 -14.947 1.00 98.44 275 ILE A C 1
ATOM 2296 O O . ILE A 1 275 ? -3.680 -2.039 -14.136 1.00 98.44 275 ILE A O 1
ATOM 2300 N N . ILE A 1 276 ? -3.009 -3.825 -15.338 1.00 98.31 276 ILE A N 1
ATOM 2301 C CA . ILE A 1 276 ? -4.055 -4.730 -14.847 1.00 98.31 276 ILE A CA 1
ATOM 2302 C C . ILE A 1 276 ? -3.943 -4.862 -13.326 1.00 98.31 276 ILE A C 1
ATOM 2304 O O . ILE A 1 276 ? -4.932 -4.703 -12.616 1.00 98.31 276 ILE A O 1
ATOM 2308 N N . TRP A 1 277 ? -2.733 -5.074 -12.811 1.00 97.06 277 TRP A N 1
ATOM 2309 C CA . TRP A 1 277 ? -2.469 -5.255 -11.388 1.00 97.06 277 TRP A CA 1
ATOM 2310 C C . TRP A 1 277 ? -2.784 -4.004 -10.566 1.00 97.06 277 TRP A C 1
ATOM 2312 O O . TRP A 1 277 ? -3.447 -4.092 -9.530 1.00 97.06 277 TRP A O 1
ATOM 2322 N N . ALA A 1 278 ? -2.378 -2.824 -11.046 1.00 96.44 278 ALA A N 1
ATOM 2323 C CA . ALA A 1 278 ? -2.724 -1.549 -10.424 1.00 96.44 278 ALA A CA 1
ATOM 2324 C C . ALA A 1 278 ? -4.240 -1.302 -10.442 1.00 96.44 278 ALA A C 1
ATOM 2326 O O . ALA A 1 278 ? -4.792 -0.831 -9.449 1.00 96.44 278 ALA A O 1
ATOM 2327 N N . SER A 1 279 ? -4.919 -1.664 -11.534 1.00 97.75 279 SER A N 1
ATOM 2328 C CA . SER A 1 279 ? -6.371 -1.502 -11.681 1.00 97.75 279 SER A CA 1
ATOM 2329 C C . SER A 1 279 ? -7.146 -2.434 -10.751 1.00 97.75 279 SER A C 1
ATOM 2331 O O . SER A 1 279 ? -8.079 -1.994 -10.087 1.00 97.75 279 SER A O 1
ATOM 2333 N N . VAL A 1 280 ? -6.730 -3.701 -10.635 1.00 97.50 280 VAL A N 1
ATOM 2334 C CA . VAL A 1 280 ? -7.307 -4.660 -9.678 1.00 97.50 280 VAL A CA 1
ATOM 2335 C C . VAL A 1 280 ? -7.125 -4.158 -8.247 1.00 97.50 280 VAL A C 1
ATOM 2337 O O . VAL A 1 280 ? -8.081 -4.164 -7.471 1.00 97.50 280 VAL A O 1
ATOM 2340 N N . ARG A 1 281 ? -5.929 -3.665 -7.897 1.00 95.38 281 ARG A N 1
ATOM 2341 C CA . ARG A 1 281 ? -5.677 -3.069 -6.578 1.00 95.38 281 ARG A CA 1
ATOM 2342 C C . ARG A 1 281 ? -6.592 -1.878 -6.308 1.00 95.38 281 ARG A C 1
ATOM 2344 O O . ARG A 1 281 ? -7.235 -1.846 -5.262 1.00 95.38 281 ARG A O 1
ATOM 2351 N N . ALA A 1 282 ? -6.680 -0.943 -7.252 1.00 95.56 282 ALA A N 1
ATOM 2352 C CA . ALA A 1 282 ? -7.557 0.215 -7.139 1.00 95.56 282 ALA A CA 1
ATOM 2353 C C . ALA A 1 282 ? -9.024 -0.209 -6.967 1.00 95.56 282 ALA A C 1
ATOM 2355 O O . ALA A 1 282 ? -9.698 0.289 -6.072 1.00 95.56 282 ALA A O 1
ATOM 2356 N N . GLY A 1 283 ? -9.495 -1.177 -7.758 1.00 96.69 283 GLY A N 1
ATOM 2357 C CA . GLY A 1 283 ? -10.854 -1.709 -7.667 1.00 96.69 283 GLY A CA 1
ATOM 2358 C C . GLY A 1 283 ? -11.165 -2.321 -6.301 1.00 96.69 283 GLY A C 1
ATOM 2359 O O . GLY A 1 283 ? -12.204 -2.016 -5.723 1.00 96.69 283 GLY A O 1
ATOM 2360 N N . ILE A 1 284 ? -10.254 -3.126 -5.744 1.00 94.75 284 ILE A N 1
ATOM 2361 C CA . ILE A 1 284 ? -10.424 -3.735 -4.414 1.00 94.75 284 ILE A CA 1
ATOM 2362 C C . ILE A 1 284 ? -10.421 -2.672 -3.306 1.00 94.75 284 ILE A C 1
ATOM 2364 O O . ILE A 1 284 ? -11.243 -2.743 -2.392 1.00 94.75 284 ILE A O 1
ATOM 2368 N N . GLU A 1 285 ? -9.518 -1.690 -3.367 1.00 91.81 285 GLU A N 1
ATOM 2369 C CA . GLU A 1 285 ? -9.458 -0.604 -2.380 1.00 91.81 285 GLU A CA 1
ATOM 2370 C C . GLU A 1 285 ? -10.727 0.262 -2.427 1.00 91.81 285 GLU A C 1
ATOM 2372 O O . GLU A 1 285 ? -11.372 0.452 -1.396 1.00 91.81 285 GLU A O 1
ATOM 2377 N N . ILE A 1 286 ? -11.153 0.699 -3.618 1.00 93.25 286 ILE A N 1
ATOM 2378 C CA . ILE A 1 286 ? -12.388 1.478 -3.816 1.00 93.25 286 ILE A CA 1
ATOM 2379 C C . ILE A 1 286 ? -13.616 0.681 -3.362 1.00 93.25 286 ILE A C 1
ATOM 2381 O O . ILE A 1 286 ? -14.496 1.222 -2.695 1.00 93.25 286 ILE A O 1
ATOM 2385 N N . TYR A 1 287 ? -13.674 -0.616 -3.672 1.00 95.31 287 TYR A N 1
ATOM 2386 C CA . TYR A 1 287 ? -14.774 -1.477 -3.247 1.00 95.31 287 TYR A CA 1
ATOM 2387 C C . TYR A 1 287 ? -14.897 -1.551 -1.721 1.00 95.31 287 TYR A C 1
ATOM 2389 O O . TYR A 1 287 ? -15.996 -1.394 -1.193 1.00 95.31 287 TYR A O 1
ATOM 2397 N N . ARG A 1 288 ? -13.782 -1.724 -0.999 1.00 91.12 288 ARG A N 1
ATOM 2398 C CA . ARG A 1 288 ? -13.775 -1.739 0.477 1.00 91.12 288 ARG A CA 1
ATOM 2399 C C . ARG A 1 288 ? -14.282 -0.424 1.061 1.00 91.12 288 ARG A C 1
ATOM 2401 O O . ARG A 1 288 ? -15.084 -0.439 1.990 1.00 91.12 288 ARG A O 1
ATOM 2408 N N . PHE A 1 289 ? -13.857 0.699 0.489 1.00 91.06 289 PHE A N 1
ATOM 2409 C CA . PHE A 1 289 ? -14.341 2.018 0.887 1.00 91.06 289 PHE A CA 1
ATOM 2410 C C . PHE A 1 289 ? -15.842 2.195 0.641 1.00 91.06 289 PHE A C 1
ATOM 2412 O O . PHE A 1 289 ? -16.554 2.669 1.523 1.00 91.06 289 PHE A O 1
ATOM 2419 N N . ASN A 1 290 ? -16.340 1.765 -0.519 1.00 93.81 290 ASN A N 1
ATOM 2420 C CA . ASN A 1 290 ? -17.762 1.845 -0.846 1.00 93.81 290 ASN A CA 1
ATOM 2421 C C . ASN A 1 290 ? -18.615 0.933 0.039 1.00 93.81 290 ASN A C 1
ATOM 2423 O O . ASN A 1 290 ? -19.690 1.345 0.460 1.00 93.81 290 ASN A O 1
ATOM 2427 N N . GLN A 1 291 ? -18.136 -0.271 0.366 1.00 93.56 291 GLN A N 1
ATOM 2428 C CA . GLN A 1 291 ? -18.811 -1.142 1.330 1.00 93.56 291 GLN A CA 1
ATOM 2429 C C . GLN A 1 291 ? -18.920 -0.483 2.705 1.00 93.56 291 GLN A C 1
ATOM 2431 O O . GLN A 1 291 ? -19.973 -0.549 3.334 1.00 93.56 291 GLN A O 1
ATOM 2436 N N . LEU A 1 292 ? -17.843 0.152 3.168 1.00 89.94 292 LEU A N 1
ATOM 2437 C CA . LEU A 1 292 ? -17.846 0.833 4.454 1.00 89.94 292 LEU A CA 1
ATOM 2438 C C . LEU A 1 292 ? -18.799 2.033 4.447 1.00 89.94 292 LEU A C 1
ATOM 2440 O O . LEU A 1 292 ? -19.597 2.196 5.364 1.00 89.94 292 LEU A O 1
ATOM 2444 N N . LYS A 1 293 ? -18.777 2.833 3.375 1.00 92.88 293 LYS A N 1
ATOM 2445 C CA . LYS A 1 293 ? -19.728 3.931 3.181 1.00 92.88 293 LYS A CA 1
ATOM 2446 C C . LYS A 1 293 ? -21.175 3.433 3.180 1.00 92.88 293 LYS A C 1
ATOM 2448 O O . LYS A 1 293 ? -22.010 4.036 3.843 1.00 92.88 293 LYS A O 1
ATOM 2453 N N . ALA A 1 294 ? -21.462 2.341 2.471 1.00 94.69 294 ALA A N 1
ATOM 2454 C CA . ALA A 1 294 ? -22.795 1.747 2.422 1.00 94.69 294 ALA A CA 1
ATOM 2455 C C . ALA A 1 294 ? -23.264 1.285 3.810 1.00 94.69 294 ALA A C 1
ATOM 2457 O O . ALA A 1 294 ? -24.386 1.590 4.190 1.00 94.69 294 ALA A O 1
ATOM 2458 N N . GLN A 1 295 ? -22.386 0.654 4.598 1.00 91.00 295 GLN A N 1
ATOM 2459 C CA . GLN A 1 295 ? -22.688 0.254 5.981 1.00 91.00 295 GLN A CA 1
ATOM 2460 C C . GLN A 1 295 ? -23.030 1.459 6.864 1.00 91.00 295 GLN A C 1
ATOM 2462 O O . GLN A 1 295 ? -23.988 1.419 7.630 1.00 91.00 295 GLN A O 1
ATOM 2467 N N . TYR A 1 296 ? -22.280 2.558 6.749 1.00 90.44 296 TYR A N 1
ATOM 2468 C CA . TYR A 1 296 ? -22.601 3.784 7.481 1.00 90.44 296 TYR A CA 1
ATOM 2469 C C . TYR A 1 296 ? -23.883 4.464 6.998 1.00 90.44 296 TYR A C 1
ATOM 2471 O O . TYR A 1 296 ? -24.554 5.096 7.811 1.00 90.44 296 TYR A O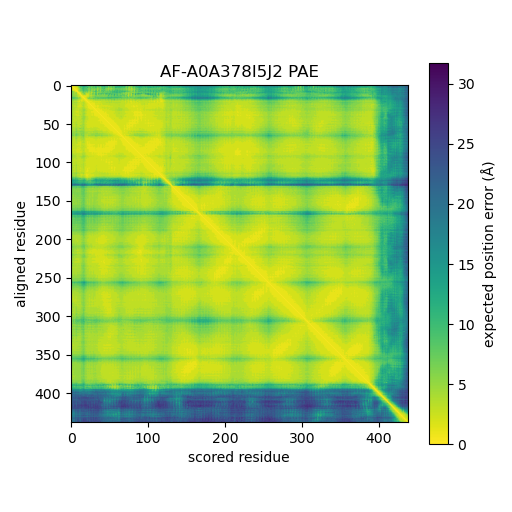 1
ATOM 2479 N N . ALA A 1 297 ? -24.213 4.365 5.709 1.00 93.94 297 ALA A N 1
ATOM 2480 C CA . ALA A 1 297 ? -25.457 4.889 5.150 1.00 93.94 297 ALA A CA 1
ATOM 2481 C C . ALA A 1 297 ? -26.675 4.104 5.650 1.00 93.94 297 ALA A C 1
ATOM 2483 O O . ALA A 1 297 ? -27.640 4.713 6.097 1.00 93.94 297 ALA A O 1
ATOM 2484 N N . GLU A 1 298 ? -26.590 2.775 5.657 1.00 94.94 298 GLU A N 1
ATOM 2485 C CA . GLU A 1 298 ? -27.619 1.884 6.203 1.00 94.94 298 GLU A CA 1
ATOM 2486 C C . GLU A 1 298 ? -27.863 2.166 7.693 1.00 94.94 298 GLU A C 1
ATOM 2488 O O . GLU A 1 298 ? -28.992 2.430 8.092 1.00 94.94 298 GLU A O 1
ATOM 2493 N N . MET A 1 299 ? -26.794 2.270 8.495 1.00 90.69 299 MET A N 1
ATOM 2494 C CA . MET A 1 299 ? -26.912 2.636 9.913 1.00 90.69 299 MET A CA 1
ATOM 2495 C C . MET A 1 299 ? -27.559 4.010 10.140 1.00 90.69 299 MET A C 1
ATOM 2497 O O . MET A 1 299 ? -28.162 4.216 11.188 1.00 90.69 299 MET A O 1
ATOM 2501 N N . ALA A 1 300 ? -27.392 4.960 9.217 1.00 93.12 300 ALA A N 1
ATOM 2502 C CA . ALA A 1 300 ? -28.010 6.277 9.327 1.00 93.12 300 ALA A CA 1
ATOM 2503 C C . ALA A 1 300 ? -29.499 6.239 8.955 1.00 93.12 300 ALA A C 1
ATOM 2505 O O . ALA A 1 300 ? -30.301 6.851 9.655 1.00 93.12 300 ALA A O 1
ATOM 2506 N N . GLU A 1 301 ? -29.879 5.504 7.905 1.00 95.06 301 GLU A N 1
ATOM 2507 C CA . GLU A 1 301 ? -31.289 5.328 7.524 1.00 95.06 301 GLU A CA 1
ATOM 2508 C C . GLU A 1 301 ? -32.082 4.583 8.611 1.00 95.06 301 GLU A C 1
ATOM 2510 O O . GLU A 1 301 ? -33.191 4.999 8.928 1.00 95.06 301 GLU A O 1
ATOM 2515 N N . ASP A 1 302 ? -31.486 3.590 9.282 1.00 94.00 302 ASP A N 1
ATOM 2516 C CA . ASP A 1 302 ? -32.112 2.857 10.400 1.00 94.00 302 ASP A CA 1
ATOM 2517 C C . ASP A 1 302 ? -32.510 3.740 11.601 1.00 94.00 302 ASP A C 1
ATOM 2519 O O . ASP A 1 302 ? -33.283 3.312 12.459 1.00 94.00 302 ASP A O 1
ATOM 2523 N N . ILE A 1 303 ? -31.921 4.933 11.728 1.00 94.00 303 ILE A N 1
ATOM 2524 C CA . ILE A 1 303 ? -32.062 5.818 12.900 1.00 94.00 303 ILE A CA 1
ATOM 2525 C C . ILE A 1 303 ? -32.764 7.133 12.529 1.00 94.00 303 ILE A C 1
ATOM 2527 O O . ILE A 1 303 ? -33.179 7.891 13.398 1.00 94.00 303 ILE A O 1
ATOM 2531 N N . LYS A 1 304 ? -32.929 7.406 11.236 1.00 94.31 304 LYS A N 1
ATOM 2532 C CA . LYS A 1 304 ? -33.362 8.698 10.693 1.00 94.31 304 LYS A CA 1
ATOM 2533 C C . LYS A 1 304 ? -34.714 9.190 11.210 1.00 94.31 304 LYS A C 1
ATOM 2535 O O . LYS A 1 304 ? -34.858 10.386 11.440 1.00 94.31 304 LYS A O 1
ATOM 2540 N N . ASP A 1 305 ? -35.667 8.279 11.393 1.00 95.44 305 ASP A N 1
ATOM 2541 C CA . ASP A 1 305 ? -37.035 8.600 11.826 1.00 95.44 305 ASP A CA 1
ATOM 2542 C C . ASP A 1 305 ? -37.225 8.481 13.353 1.00 95.44 305 ASP A C 1
ATOM 2544 O O . ASP A 1 305 ? -38.326 8.682 13.867 1.00 95.44 305 ASP A O 1
ATOM 2548 N N . ASP A 1 306 ? -36.165 8.146 14.095 1.00 93.69 306 ASP A N 1
ATOM 2549 C CA . ASP A 1 306 ? -36.193 8.025 15.551 1.00 93.69 306 ASP A CA 1
ATOM 2550 C C . ASP A 1 306 ? -35.738 9.340 16.203 1.00 93.69 306 ASP A C 1
ATOM 2552 O O . ASP A 1 306 ? -34.546 9.566 16.432 1.00 93.69 306 ASP A O 1
ATOM 2556 N N . ASP A 1 307 ? -36.704 10.205 16.537 1.00 92.81 307 ASP A N 1
ATOM 2557 C CA . ASP A 1 307 ? -36.465 11.494 17.207 1.00 92.81 307 ASP A CA 1
ATOM 2558 C C . ASP A 1 307 ? -35.637 11.350 18.497 1.00 92.81 307 ASP A C 1
ATOM 2560 O O . ASP A 1 307 ? -34.884 12.259 18.854 1.00 92.81 307 ASP A O 1
ATOM 2564 N N . SER A 1 308 ? -35.718 10.201 19.185 1.00 92.56 308 SER A N 1
ATOM 2565 C CA . SER A 1 308 ? -34.944 9.955 20.408 1.00 92.56 308 SER A CA 1
ATOM 2566 C C . SER A 1 308 ? -33.442 9.782 20.153 1.00 92.56 308 SER A C 1
ATOM 2568 O O . SER A 1 308 ? -32.640 9.874 21.082 1.00 92.56 308 SER A O 1
ATOM 2570 N N . ARG A 1 309 ? -33.046 9.566 18.893 1.00 89.44 309 ARG A N 1
ATOM 2571 C CA . ARG A 1 309 ? -31.668 9.287 18.463 1.00 89.44 309 ARG A CA 1
ATOM 2572 C C . ARG A 1 309 ? -31.143 10.299 17.448 1.00 89.44 309 ARG A C 1
ATOM 2574 O O . ARG A 1 309 ? -30.164 10.035 16.746 1.00 89.44 309 ARG A O 1
ATOM 2581 N N . ARG A 1 310 ? -31.749 11.485 17.404 1.00 91.44 310 ARG A N 1
ATOM 2582 C CA . ARG A 1 310 ? -31.364 12.568 16.493 1.00 91.44 310 ARG A CA 1
ATOM 2583 C C . ARG A 1 310 ? -29.882 12.951 16.595 1.00 91.44 310 ARG A C 1
ATOM 2585 O O . ARG A 1 310 ? -29.226 13.097 15.567 1.00 91.44 310 ARG A O 1
ATOM 2592 N N . ASP A 1 311 ? -29.331 13.037 17.804 1.00 87.31 311 ASP A N 1
ATOM 2593 C CA . ASP A 1 311 ? -27.915 13.384 18.010 1.00 87.31 311 ASP A CA 1
ATOM 2594 C C . ASP A 1 311 ? -26.965 12.326 17.421 1.00 87.31 311 ASP A C 1
ATOM 2596 O O . ASP A 1 311 ? -25.942 12.653 16.811 1.00 87.31 311 ASP A O 1
ATOM 2600 N N . GLU A 1 312 ? -27.324 11.043 17.545 1.00 87.06 312 GLU A N 1
ATOM 2601 C CA . GLU A 1 312 ? -26.567 9.929 16.966 1.00 87.06 312 GLU A CA 1
ATOM 2602 C C . GLU A 1 312 ? -26.626 9.961 15.436 1.00 87.06 312 GLU A C 1
ATOM 2604 O O . GLU A 1 312 ? -25.605 9.767 14.770 1.00 87.06 312 GLU A O 1
ATOM 2609 N N . TYR A 1 313 ? -27.798 10.260 14.873 1.00 91.44 313 TYR A N 1
ATOM 2610 C CA . TYR A 1 313 ? -27.964 10.455 13.437 1.00 91.44 313 TYR A CA 1
ATOM 2611 C C . TYR A 1 313 ? -27.085 11.606 12.921 1.00 91.44 313 TYR A C 1
ATOM 2613 O O . TYR A 1 313 ? -26.339 11.439 11.953 1.00 91.44 313 TYR A O 1
ATOM 2621 N N . GLU A 1 314 ? -27.075 12.754 13.603 1.00 90.06 314 GLU A N 1
ATOM 2622 C CA . GLU A 1 314 ? -26.215 13.881 13.233 1.00 90.06 314 GLU A CA 1
ATOM 2623 C C . GLU A 1 314 ? -24.719 13.541 13.345 1.00 90.06 314 GLU A C 1
ATOM 2625 O O . GLU A 1 314 ? -23.928 13.914 12.470 1.00 90.06 314 GLU A O 1
ATOM 2630 N N . ALA A 1 315 ? -24.311 12.798 14.378 1.00 85.44 315 ALA A N 1
ATOM 2631 C CA . ALA A 1 315 ? -22.940 12.315 14.524 1.00 85.44 315 ALA A CA 1
ATOM 2632 C C . ALA A 1 315 ? -22.541 11.354 13.389 1.00 85.44 315 ALA A C 1
ATOM 2634 O O . ALA A 1 315 ? -21.436 11.467 12.844 1.00 85.44 315 ALA A O 1
ATOM 2635 N N . LEU A 1 316 ? -23.443 10.458 12.973 1.00 88.81 316 LEU A N 1
ATOM 2636 C CA . LEU A 1 316 ? -23.239 9.570 11.825 1.00 88.81 316 LEU A CA 1
ATOM 2637 C C . LEU A 1 316 ? -23.083 10.357 10.521 1.00 88.81 316 LEU A C 1
ATOM 2639 O O . LEU A 1 316 ? -22.163 10.073 9.753 1.00 88.81 316 LEU A O 1
ATOM 2643 N N . LEU A 1 317 ? -23.899 11.389 10.290 1.00 91.19 317 LEU A N 1
ATOM 2644 C CA . LEU A 1 317 ? -23.760 12.256 9.117 1.00 91.19 317 LEU A CA 1
ATOM 2645 C C . LEU A 1 317 ? -22.417 13.003 9.107 1.00 91.19 317 LEU A C 1
ATOM 2647 O O . LEU A 1 317 ? -21.767 13.102 8.062 1.00 91.19 317 LEU A O 1
ATOM 2651 N N . ARG A 1 318 ? -21.952 13.500 10.264 1.00 87.69 318 ARG A N 1
ATOM 2652 C CA . ARG A 1 318 ? -20.610 14.103 10.386 1.00 87.69 318 ARG A CA 1
ATOM 2653 C C . ARG A 1 318 ? -19.516 13.089 10.047 1.00 87.69 318 ARG A C 1
ATOM 2655 O O . ARG A 1 318 ? -18.596 13.415 9.292 1.00 87.69 318 ARG A O 1
ATOM 2662 N N . HIS A 1 319 ? -19.641 11.862 10.546 1.00 86.38 319 HIS A N 1
ATOM 2663 C CA . HIS A 1 319 ? -18.701 10.780 10.268 1.00 86.38 319 HIS A CA 1
ATOM 2664 C C . HIS A 1 319 ? -18.668 10.410 8.777 1.00 86.38 319 HIS A C 1
ATOM 2666 O O . HIS A 1 319 ? -17.590 10.294 8.194 1.00 86.38 319 HIS A O 1
ATOM 2672 N N . GLN A 1 320 ? -19.830 10.313 8.125 1.00 91.38 320 GLN A N 1
ATOM 2673 C CA . GLN A 1 320 ? -19.932 10.057 6.686 1.00 91.38 320 GLN A CA 1
ATOM 2674 C C . GLN A 1 320 ? -19.248 11.146 5.851 1.00 91.38 320 GLN A C 1
ATOM 2676 O O . GLN A 1 320 ? -18.562 10.824 4.885 1.00 91.38 320 GLN A O 1
ATOM 2681 N N . LYS A 1 321 ? -19.356 12.426 6.235 1.00 91.00 321 LYS A N 1
ATOM 2682 C CA . LYS A 1 321 ? -18.648 13.518 5.540 1.00 91.00 321 LYS A CA 1
ATOM 2683 C C . LYS A 1 321 ? -17.124 13.368 5.621 1.00 91.00 321 LYS A C 1
ATOM 2685 O O . LYS A 1 321 ? -16.430 13.587 4.628 1.00 91.00 321 LYS A O 1
ATOM 2690 N N . ILE A 1 322 ? -16.596 12.985 6.788 1.00 88.00 322 ILE A N 1
ATOM 2691 C CA . ILE A 1 322 ? -15.156 12.714 6.974 1.00 88.00 322 ILE A CA 1
ATOM 2692 C C . ILE A 1 322 ? -14.735 11.517 6.119 1.00 88.00 322 ILE A C 1
ATOM 2694 O O . ILE A 1 322 ? -13.717 11.571 5.422 1.00 88.00 322 ILE A O 1
ATOM 2698 N N . LEU A 1 323 ? -15.541 10.455 6.143 1.00 90.25 323 LEU A N 1
ATOM 2699 C CA . LEU A 1 323 ? -15.320 9.261 5.345 1.00 90.25 323 LEU A CA 1
ATOM 2700 C C . LEU A 1 323 ? -15.288 9.598 3.849 1.00 90.25 323 LEU A C 1
ATOM 2702 O O . LEU A 1 323 ? -14.347 9.209 3.169 1.00 90.25 323 LEU A O 1
ATOM 2706 N N . ASP A 1 324 ? -16.231 10.390 3.347 1.00 93.31 324 ASP A N 1
ATOM 2707 C CA . ASP A 1 324 ? -16.295 10.797 1.940 1.00 93.31 324 ASP A CA 1
ATOM 2708 C C . ASP A 1 324 ? -15.062 11.572 1.482 1.00 93.31 324 ASP A C 1
ATOM 2710 O O . ASP A 1 324 ? -14.531 11.320 0.394 1.00 93.31 324 ASP A O 1
ATOM 2714 N N . HIS A 1 325 ? -14.572 12.487 2.318 1.00 90.81 325 HIS A N 1
ATOM 2715 C CA . HIS A 1 325 ? -13.333 13.201 2.036 1.00 90.81 325 HIS A CA 1
ATOM 2716 C C . HIS A 1 325 ? -12.147 12.231 1.932 1.00 90.81 325 HIS A C 1
ATOM 2718 O O . HIS A 1 325 ? -11.387 12.266 0.960 1.00 90.81 325 HIS A O 1
ATOM 2724 N N . ARG A 1 326 ? -12.027 11.302 2.888 1.00 88.62 326 ARG A N 1
ATOM 2725 C CA . ARG A 1 326 ? -10.959 10.297 2.899 1.00 88.62 326 ARG A CA 1
ATOM 2726 C C . ARG A 1 326 ? -11.044 9.339 1.709 1.00 88.62 326 ARG A C 1
ATOM 2728 O O . ARG A 1 326 ? -10.025 9.079 1.073 1.00 88.62 326 ARG A O 1
ATOM 2735 N N . ILE A 1 327 ? -12.241 8.859 1.369 1.00 91.44 327 ILE A N 1
ATOM 2736 C CA . ILE A 1 327 ? -12.484 7.993 0.207 1.00 91.44 327 ILE A CA 1
ATOM 2737 C C . ILE A 1 327 ? -12.043 8.697 -1.071 1.00 91.44 327 ILE A C 1
ATOM 2739 O O . ILE A 1 327 ? -11.373 8.087 -1.903 1.00 91.44 327 ILE A O 1
ATOM 2743 N N . ARG A 1 328 ? -12.374 9.982 -1.230 1.00 94.31 328 ARG A N 1
ATOM 2744 C CA . ARG A 1 328 ? -11.977 10.766 -2.403 1.00 94.31 328 ARG A CA 1
ATOM 2745 C C . ARG A 1 328 ? -10.454 10.853 -2.534 1.00 94.31 328 ARG A C 1
ATOM 2747 O O . ARG A 1 328 ? -9.925 10.586 -3.611 1.00 94.31 328 ARG A O 1
ATOM 2754 N N . MET A 1 329 ? -9.755 11.170 -1.445 1.00 91.56 329 MET A N 1
ATOM 2755 C CA . MET A 1 329 ? -8.290 11.261 -1.428 1.00 91.56 329 MET A CA 1
ATOM 2756 C C . MET A 1 329 ? -7.621 9.922 -1.754 1.00 91.56 329 MET A C 1
ATOM 2758 O O . MET A 1 329 ? -6.740 9.854 -2.612 1.00 91.56 329 MET A O 1
ATOM 2762 N N . GLU A 1 330 ? -8.076 8.839 -1.125 1.00 90.44 330 GLU A N 1
ATOM 2763 C CA . GLU A 1 330 ? -7.552 7.495 -1.382 1.00 90.44 330 GLU A CA 1
ATOM 2764 C C . GLU A 1 330 ? -7.867 7.029 -2.812 1.00 90.44 330 GLU A C 1
ATOM 2766 O O . GLU A 1 330 ? -7.008 6.438 -3.467 1.00 90.44 330 GLU A O 1
ATOM 2771 N N . THR A 1 331 ? -9.044 7.378 -3.345 1.00 93.31 331 THR A N 1
ATOM 2772 C CA . THR A 1 331 ? -9.425 7.120 -4.743 1.00 93.31 331 THR A CA 1
ATOM 2773 C C . THR A 1 331 ? -8.472 7.824 -5.707 1.00 93.31 331 THR A C 1
ATOM 2775 O O . THR A 1 331 ? -7.944 7.192 -6.622 1.00 93.31 331 THR A O 1
ATOM 2778 N N . TYR A 1 332 ? -8.175 9.108 -5.492 1.00 94.88 332 TYR A N 1
ATOM 2779 C CA . TYR A 1 332 ? -7.207 9.823 -6.327 1.00 94.88 332 TYR A CA 1
ATOM 2780 C C . TYR A 1 332 ? -5.803 9.227 -6.237 1.00 94.88 332 TYR A C 1
ATOM 2782 O O . TYR A 1 332 ? -5.136 9.088 -7.266 1.00 94.88 332 TYR A O 1
ATOM 2790 N N . ARG A 1 333 ? -5.367 8.795 -5.049 1.00 94.00 333 ARG A N 1
ATOM 2791 C CA . ARG A 1 333 ? -4.073 8.123 -4.869 1.00 94.00 333 ARG A CA 1
ATOM 2792 C C . ARG A 1 333 ? -3.984 6.826 -5.681 1.00 94.00 333 ARG A C 1
ATOM 2794 O O . ARG A 1 333 ? -2.998 6.611 -6.395 1.00 94.00 333 ARG A O 1
ATOM 2801 N N . VAL A 1 334 ? -4.993 5.955 -5.604 1.00 93.56 334 VAL A N 1
ATOM 2802 C CA . VAL A 1 334 ? -4.971 4.684 -6.353 1.00 93.56 334 VAL A CA 1
ATOM 2803 C C . VAL A 1 334 ? -5.100 4.906 -7.858 1.00 93.56 334 VAL A C 1
ATOM 2805 O O . VAL A 1 334 ? -4.359 4.292 -8.625 1.00 93.56 334 VAL A O 1
ATOM 2808 N N . LEU A 1 335 ? -5.949 5.843 -8.293 1.00 95.56 335 LEU A N 1
ATOM 2809 C CA . LEU A 1 335 ? -6.095 6.189 -9.710 1.00 95.56 335 LEU A CA 1
ATOM 2810 C C . LEU A 1 335 ? -4.817 6.801 -10.285 1.00 95.56 335 LEU A C 1
ATOM 2812 O O . LEU A 1 335 ? -4.448 6.496 -11.415 1.00 95.56 335 LEU A O 1
ATOM 2816 N N . THR A 1 336 ? -4.087 7.588 -9.497 1.00 95.31 336 THR A N 1
ATOM 2817 C CA . THR A 1 336 ? -2.774 8.122 -9.887 1.00 95.31 336 THR A CA 1
ATOM 2818 C C . THR A 1 336 ? -1.773 7.005 -10.162 1.00 95.31 336 THR A C 1
ATOM 2820 O O . THR A 1 336 ? -0.981 7.101 -11.101 1.00 95.31 336 THR A O 1
ATOM 2823 N N . THR A 1 337 ? -1.826 5.914 -9.392 1.00 95.00 337 THR A N 1
ATOM 2824 C CA . THR A 1 337 ? -0.979 4.738 -9.640 1.00 95.00 337 THR A CA 1
ATOM 2825 C C . THR A 1 337 ? -1.316 4.104 -10.992 1.00 95.00 337 THR A C 1
ATOM 2827 O O . THR A 1 337 ? -0.406 3.849 -11.778 1.00 95.00 337 THR A O 1
ATOM 2830 N N . VAL A 1 338 ? -2.607 3.926 -11.303 1.00 97.69 338 VAL A N 1
ATOM 2831 C CA . VAL A 1 338 ? -3.076 3.392 -12.598 1.00 97.69 338 VAL A CA 1
ATOM 2832 C C . VAL A 1 338 ? -2.699 4.316 -13.760 1.00 97.69 338 VAL A C 1
ATOM 2834 O O . VAL A 1 338 ? -2.188 3.861 -14.784 1.00 97.69 338 VAL A O 1
ATOM 2837 N N . ALA A 1 339 ? -2.898 5.626 -13.606 1.00 97.94 339 ALA A N 1
ATOM 2838 C CA . ALA A 1 339 ? -2.540 6.618 -14.616 1.00 97.94 339 ALA A CA 1
ATOM 2839 C C . ALA A 1 339 ? -1.027 6.624 -14.885 1.00 97.94 339 ALA A C 1
ATOM 2841 O O . ALA A 1 339 ? -0.595 6.645 -16.037 1.00 97.94 339 ALA A O 1
ATOM 2842 N N . THR A 1 340 ? -0.218 6.526 -13.827 1.00 97.12 340 THR A N 1
ATOM 2843 C CA . THR A 1 340 ? 1.245 6.458 -13.920 1.00 97.12 340 THR A CA 1
ATOM 2844 C C . THR A 1 340 ? 1.701 5.209 -14.670 1.00 97.12 340 THR A C 1
ATOM 2846 O O . THR A 1 340 ? 2.495 5.320 -15.605 1.00 97.12 340 THR A O 1
ATOM 2849 N N . THR A 1 341 ? 1.216 4.017 -14.300 1.00 97.50 341 THR A N 1
ATOM 2850 C CA . THR A 1 341 ? 1.604 2.766 -14.979 1.00 97.50 341 THR A CA 1
ATOM 2851 C C . THR A 1 341 ? 1.133 2.744 -16.432 1.00 97.50 341 THR A C 1
ATOM 2853 O O . THR A 1 341 ? 1.870 2.286 -17.305 1.00 97.50 341 THR A O 1
ATOM 2856 N N . THR A 1 342 ? -0.031 3.332 -16.717 1.00 98.50 342 THR A N 1
ATOM 2857 C CA . THR A 1 342 ? -0.540 3.512 -18.083 1.00 98.50 342 THR A CA 1
ATOM 2858 C C . THR A 1 342 ? 0.363 4.433 -18.901 1.00 98.50 342 THR A C 1
ATOM 2860 O O . THR A 1 342 ? 0.795 4.051 -19.986 1.00 98.50 342 THR A O 1
ATOM 2863 N N . GLY A 1 343 ? 0.725 5.609 -18.377 1.00 98.31 343 GLY A N 1
ATOM 2864 C CA . GLY A 1 343 ? 1.637 6.539 -19.053 1.00 98.31 343 GLY A CA 1
ATOM 2865 C C . GLY A 1 343 ? 3.020 5.932 -19.312 1.00 98.31 343 GLY A C 1
ATOM 2866 O O . GLY A 1 343 ? 3.584 6.092 -20.392 1.00 98.31 343 GLY A O 1
ATOM 2867 N N . VAL A 1 344 ? 3.531 5.154 -18.354 1.00 98.31 344 VAL A N 1
ATOM 2868 C CA . VAL A 1 344 ? 4.763 4.363 -18.489 1.00 98.31 344 VAL A CA 1
ATOM 2869 C C . VAL A 1 344 ? 4.634 3.327 -19.617 1.00 98.31 344 VAL A C 1
ATOM 2871 O O . VAL A 1 344 ? 5.521 3.224 -20.462 1.00 98.31 344 VAL A O 1
ATOM 2874 N N . CYS A 1 345 ? 3.533 2.581 -19.684 1.00 98.56 345 CYS A N 1
ATOM 2875 C CA . CYS A 1 345 ? 3.311 1.612 -20.757 1.00 98.56 345 CYS A CA 1
ATOM 2876 C C . CYS A 1 345 ? 3.219 2.291 -22.133 1.00 98.56 345 CYS A C 1
ATOM 2878 O O . CYS A 1 345 ? 3.897 1.872 -23.069 1.00 98.56 345 CYS A O 1
ATOM 2880 N N . LEU A 1 346 ? 2.464 3.390 -22.245 1.00 98.50 346 LEU A N 1
ATOM 2881 C CA . LEU A 1 346 ? 2.338 4.169 -23.482 1.00 98.50 346 LEU A CA 1
ATOM 2882 C C . LEU A 1 346 ? 3.689 4.718 -23.954 1.00 98.50 346 LEU A C 1
ATOM 2884 O O . LEU A 1 346 ? 4.033 4.581 -25.128 1.00 98.50 346 LEU A O 1
ATOM 2888 N N . GLY A 1 347 ? 4.491 5.271 -23.038 1.00 98.31 347 GLY A N 1
ATOM 2889 C CA . GLY A 1 347 ? 5.855 5.703 -23.342 1.00 98.31 347 GLY A CA 1
ATOM 2890 C C . GLY A 1 347 ? 6.715 4.556 -23.876 1.00 98.31 347 GLY A C 1
ATOM 2891 O O . GLY A 1 347 ? 7.431 4.728 -24.859 1.00 98.31 347 GLY A O 1
ATOM 2892 N N . PHE A 1 348 ? 6.591 3.359 -23.294 1.00 98.25 348 PHE A N 1
ATOM 2893 C CA . PHE A 1 348 ? 7.317 2.178 -23.760 1.00 98.25 348 PHE A CA 1
ATOM 2894 C C . PHE A 1 348 ? 6.844 1.669 -25.132 1.00 98.25 348 PHE A C 1
ATOM 2896 O O . PHE A 1 348 ? 7.676 1.256 -25.936 1.00 98.25 348 PHE A O 1
ATOM 2903 N N . ILE A 1 349 ? 5.543 1.737 -25.438 1.00 98.44 349 ILE A N 1
ATOM 2904 C CA . ILE A 1 349 ? 4.996 1.358 -26.753 1.00 98.44 349 ILE A CA 1
ATOM 2905 C C . ILE A 1 349 ? 5.621 2.206 -27.867 1.00 98.44 349 ILE A C 1
ATOM 2907 O O . ILE A 1 349 ? 6.048 1.666 -28.885 1.00 98.44 349 ILE A O 1
ATOM 2911 N N . LEU A 1 350 ? 5.750 3.518 -27.658 1.00 98.31 350 LEU A N 1
ATOM 2912 C CA . LEU A 1 350 ? 6.376 4.431 -28.626 1.00 98.31 350 LEU A CA 1
ATOM 2913 C C . LEU A 1 350 ? 7.880 4.167 -28.828 1.00 98.31 350 LEU A C 1
ATOM 2915 O O . LEU A 1 350 ? 8.459 4.608 -29.817 1.00 98.31 350 LEU A O 1
ATOM 2919 N N . MET A 1 351 ? 8.515 3.432 -27.913 1.00 97.31 351 MET A N 1
ATOM 2920 C CA . MET A 1 351 ? 9.918 3.021 -28.005 1.00 97.31 351 MET A CA 1
ATOM 2921 C C . MET A 1 351 ? 10.120 1.665 -28.697 1.00 97.31 351 MET A C 1
ATOM 2923 O O . MET A 1 351 ? 11.258 1.202 -28.801 1.00 97.31 351 MET A O 1
ATOM 2927 N N . LEU A 1 352 ? 9.053 0.988 -29.135 1.00 96.88 352 LEU A N 1
ATOM 2928 C CA . LEU A 1 352 ? 9.181 -0.311 -29.791 1.00 96.88 352 LEU A CA 1
ATOM 2929 C C . LEU A 1 352 ? 9.951 -0.198 -31.120 1.00 96.88 352 LEU A C 1
ATOM 2931 O O . LEU A 1 352 ? 9.820 0.808 -31.822 1.00 96.88 352 LEU A O 1
ATOM 2935 N N . PRO A 1 353 ? 10.671 -1.262 -31.535 1.00 95.19 353 PRO A N 1
ATOM 2936 C CA . PRO A 1 353 ? 11.395 -1.301 -32.805 1.00 95.19 353 PRO A CA 1
ATOM 2937 C C . PRO A 1 353 ? 10.553 -0.916 -34.030 1.00 95.19 353 PRO A C 1
ATOM 2939 O O . PRO A 1 353 ? 11.085 -0.350 -34.981 1.00 95.19 353 PRO A O 1
ATOM 2942 N N . LEU A 1 354 ? 9.238 -1.161 -33.987 1.00 95.75 354 LEU A N 1
ATOM 2943 C CA . LEU A 1 354 ? 8.284 -0.780 -35.032 1.00 95.75 354 LEU A CA 1
ATOM 2944 C C . LEU A 1 354 ? 8.318 0.724 -35.368 1.00 95.75 354 LEU A C 1
ATOM 2946 O O . LEU A 1 354 ? 8.099 1.100 -36.515 1.00 95.75 354 LEU A O 1
ATOM 2950 N N . PHE A 1 355 ? 8.624 1.583 -34.392 1.00 96.12 355 PHE A N 1
ATOM 2951 C CA . PHE A 1 355 ? 8.653 3.037 -34.563 1.00 96.12 355 PHE A CA 1
ATOM 2952 C C . PHE A 1 355 ? 10.043 3.595 -34.902 1.00 96.12 355 PHE A C 1
ATOM 2954 O O . PHE A 1 355 ? 10.194 4.803 -35.073 1.00 96.12 355 PHE A O 1
ATOM 2961 N N . MET A 1 356 ? 11.061 2.740 -35.060 1.00 93.19 356 MET A N 1
ATOM 2962 C CA . MET A 1 356 ? 12.445 3.168 -35.323 1.00 93.19 356 MET A CA 1
ATOM 2963 C C . MET A 1 356 ? 12.648 3.799 -36.707 1.00 93.19 356 MET A C 1
ATOM 2965 O O . MET A 1 356 ? 13.679 4.427 -36.937 1.00 93.19 356 MET A O 1
ATOM 2969 N N . ALA A 1 357 ? 11.670 3.681 -37.613 1.00 95.81 357 ALA A N 1
ATOM 2970 C CA . ALA A 1 357 ? 11.686 4.369 -38.905 1.00 95.81 357 ALA A CA 1
ATOM 2971 C C . ALA A 1 357 ? 11.732 5.902 -38.758 1.00 95.81 357 ALA A C 1
ATOM 2973 O O . ALA A 1 357 ? 12.282 6.582 -39.621 1.00 95.81 357 ALA A O 1
ATOM 2974 N N . ASN A 1 358 ? 11.189 6.448 -37.661 1.00 97.00 358 ASN A N 1
ATOM 2975 C CA . ASN A 1 358 ? 11.301 7.862 -37.325 1.00 97.00 358 ASN A CA 1
ATOM 2976 C C . ASN A 1 358 ? 11.951 8.020 -35.939 1.00 97.00 358 ASN A C 1
ATOM 2978 O O . ASN A 1 358 ? 11.297 7.742 -34.933 1.00 97.00 358 ASN A O 1
ATOM 2982 N N . PRO A 1 359 ? 13.197 8.522 -35.850 1.00 95.75 359 PRO A N 1
ATOM 2983 C CA . PRO A 1 359 ? 13.924 8.613 -34.585 1.00 95.75 359 PRO A CA 1
ATOM 2984 C C . PRO A 1 359 ? 13.286 9.564 -33.560 1.00 95.75 359 PRO A C 1
ATOM 2986 O O . PRO A 1 359 ? 13.604 9.477 -32.376 1.00 95.75 359 PRO A O 1
ATOM 2989 N N . LEU A 1 360 ? 12.365 10.445 -33.970 1.00 97.44 360 LEU A N 1
ATOM 2990 C CA . LEU A 1 360 ? 11.632 11.309 -33.042 1.00 97.44 360 LEU A CA 1
ATOM 2991 C C . LEU A 1 360 ? 10.627 10.526 -32.188 1.00 97.44 360 LEU A C 1
ATOM 2993 O O . LEU A 1 360 ? 10.430 10.876 -31.026 1.00 97.44 360 LEU A O 1
ATOM 2997 N N . ILE A 1 361 ? 10.008 9.466 -32.725 1.00 97.75 361 ILE A N 1
ATOM 2998 C CA . ILE A 1 361 ? 8.954 8.727 -32.011 1.00 97.75 361 ILE A CA 1
ATOM 2999 C C . ILE A 1 361 ? 9.517 8.021 -30.761 1.00 97.75 361 ILE A C 1
ATOM 3001 O O . ILE A 1 361 ? 8.977 8.258 -29.676 1.00 97.75 361 ILE A O 1
ATOM 3005 N N . PRO A 1 362 ? 10.632 7.258 -30.828 1.00 97.75 362 PRO A N 1
ATOM 3006 C CA . PRO A 1 362 ? 11.251 6.677 -29.636 1.00 97.75 362 PRO A CA 1
ATOM 3007 C C . PRO A 1 362 ? 11.724 7.714 -28.615 1.00 97.75 362 PRO A C 1
ATOM 3009 O O . PRO A 1 362 ? 11.684 7.445 -27.416 1.00 97.75 362 PRO A O 1
ATOM 3012 N N . VAL A 1 363 ? 12.148 8.905 -29.054 1.00 98.19 363 VAL A N 1
ATOM 3013 C CA . VAL A 1 363 ? 12.541 9.996 -28.146 1.00 98.19 363 VAL A CA 1
ATOM 3014 C C . VAL A 1 363 ? 11.335 10.547 -27.397 1.00 98.19 363 VAL A C 1
ATOM 3016 O O . VAL A 1 363 ? 11.391 10.661 -26.175 1.00 98.19 363 VAL A O 1
ATOM 3019 N N . ILE A 1 364 ? 10.225 10.815 -28.092 1.00 98.25 364 ILE A N 1
ATOM 3020 C CA . ILE A 1 364 ? 8.956 11.205 -27.459 1.00 98.25 364 ILE A CA 1
ATOM 3021 C C . ILE A 1 364 ? 8.512 10.122 -26.470 1.00 98.25 364 ILE A C 1
ATOM 3023 O O . ILE A 1 364 ? 8.168 10.432 -25.328 1.00 98.25 364 ILE A O 1
ATOM 3027 N N . GLY A 1 365 ? 8.590 8.852 -26.876 1.00 98.12 365 GLY A N 1
ATOM 3028 C CA . GLY A 1 365 ? 8.300 7.706 -26.021 1.00 98.12 365 GLY A CA 1
ATOM 3029 C C . GLY A 1 365 ? 9.151 7.678 -24.755 1.00 98.12 365 GLY A C 1
ATOM 3030 O O . GLY A 1 365 ? 8.616 7.557 -23.656 1.00 98.12 365 GLY A O 1
ATOM 3031 N N . ALA A 1 366 ? 10.465 7.867 -24.879 1.00 98.19 366 ALA A N 1
ATOM 3032 C CA . ALA A 1 366 ? 11.379 7.863 -23.743 1.00 98.19 366 ALA A CA 1
ATOM 3033 C C . ALA A 1 366 ? 11.187 9.069 -22.807 1.00 98.19 366 ALA A C 1
ATOM 3035 O O . ALA A 1 366 ? 11.297 8.915 -21.587 1.00 98.19 366 ALA A O 1
ATOM 3036 N N . ILE A 1 367 ? 10.854 10.247 -23.350 1.00 98.50 367 ILE A N 1
ATOM 3037 C CA . ILE A 1 367 ? 10.488 11.428 -22.556 1.00 98.50 367 ILE A CA 1
ATOM 3038 C C . ILE A 1 367 ? 9.209 11.146 -21.769 1.00 98.50 367 ILE A C 1
ATOM 3040 O O . ILE A 1 367 ? 9.202 11.355 -20.560 1.00 98.50 367 ILE A O 1
ATOM 3044 N N . LEU A 1 368 ? 8.162 10.625 -22.420 1.00 98.31 368 LEU A N 1
ATOM 3045 C CA . LEU A 1 368 ? 6.908 10.247 -21.763 1.00 98.31 368 LEU A CA 1
ATOM 3046 C C . LEU A 1 368 ? 7.137 9.175 -20.687 1.00 98.31 368 LEU A C 1
ATOM 3048 O O . LEU A 1 368 ? 6.597 9.256 -19.586 1.00 98.31 368 LEU A O 1
ATOM 3052 N N . PHE A 1 369 ? 7.985 8.189 -20.981 1.00 97.69 369 PHE A N 1
ATOM 3053 C CA . PHE A 1 369 ? 8.338 7.111 -20.063 1.00 97.69 369 PHE A CA 1
ATOM 3054 C C . PHE A 1 369 ? 9.000 7.639 -18.785 1.00 97.69 369 PHE A C 1
ATOM 3056 O O . PHE A 1 369 ? 8.641 7.240 -17.673 1.00 97.69 369 PHE A O 1
ATOM 3063 N N . LEU A 1 370 ? 9.956 8.560 -18.923 1.00 98.31 370 LEU A N 1
ATOM 3064 C CA . LEU A 1 370 ? 10.630 9.187 -17.792 1.00 98.31 370 LEU A CA 1
ATOM 3065 C C . LEU A 1 370 ? 9.717 10.183 -17.062 1.00 98.31 370 LEU A C 1
ATOM 3067 O O . LEU A 1 370 ? 9.653 10.152 -15.834 1.00 98.31 370 LEU A O 1
ATOM 3071 N N . SER A 1 371 ? 8.978 11.027 -17.784 1.00 98.25 371 SER A N 1
ATOM 3072 C CA . SER A 1 371 ? 8.118 12.052 -17.187 1.00 98.25 371 SER A CA 1
ATOM 3073 C C . SER A 1 371 ? 6.970 11.440 -16.391 1.00 98.25 371 SER A C 1
ATOM 3075 O O . SER A 1 371 ? 6.762 11.845 -15.251 1.00 98.25 371 SER A O 1
ATOM 3077 N N . ALA A 1 372 ? 6.308 10.399 -16.910 1.00 98.00 372 ALA A N 1
ATOM 3078 C CA . ALA A 1 372 ? 5.277 9.663 -16.179 1.00 98.00 372 ALA A CA 1
ATOM 3079 C C . ALA A 1 372 ? 5.825 9.087 -14.863 1.00 98.00 372 ALA A C 1
ATOM 3081 O O . ALA A 1 372 ? 5.152 9.112 -13.839 1.00 98.00 372 ALA A O 1
ATOM 3082 N N . THR A 1 373 ? 7.081 8.634 -14.858 1.00 97.25 373 THR A N 1
ATOM 3083 C CA . THR A 1 373 ? 7.755 8.127 -13.649 1.00 97.25 373 THR A CA 1
ATOM 3084 C C . THR A 1 373 ? 7.936 9.199 -12.591 1.00 97.25 373 THR A C 1
ATOM 3086 O O . THR A 1 373 ? 7.622 8.975 -11.424 1.00 97.25 373 THR A O 1
ATOM 3089 N N . VAL A 1 374 ? 8.479 10.347 -13.000 1.00 97.62 374 VAL A N 1
ATOM 3090 C CA . VAL A 1 374 ? 8.742 11.472 -12.101 1.00 97.62 374 VAL A CA 1
ATOM 3091 C C . VAL A 1 374 ? 7.422 12.038 -11.589 1.00 97.62 374 VAL A C 1
ATOM 3093 O O . VAL A 1 374 ? 7.273 12.215 -10.384 1.00 97.62 374 VAL A O 1
ATOM 3096 N N . ALA A 1 375 ? 6.438 12.231 -12.471 1.00 97.12 375 ALA A N 1
ATOM 3097 C CA . ALA A 1 375 ? 5.100 12.681 -12.109 1.00 97.12 375 ALA A CA 1
ATOM 3098 C C . ALA A 1 375 ? 4.434 11.724 -11.113 1.00 97.12 375 ALA A C 1
ATOM 3100 O O . ALA A 1 375 ? 3.924 12.176 -10.095 1.00 97.12 375 ALA A O 1
ATOM 3101 N N . GLY A 1 376 ? 4.506 10.410 -11.341 1.00 95.44 376 GLY A N 1
ATOM 3102 C CA . GLY A 1 376 ? 3.972 9.417 -10.410 1.00 95.44 376 GLY A CA 1
ATOM 3103 C C . GLY A 1 376 ? 4.648 9.450 -9.038 1.00 95.44 376 GLY A C 1
ATOM 3104 O O . GLY A 1 376 ? 3.970 9.363 -8.014 1.00 95.44 376 GLY A O 1
ATOM 3105 N N . PHE A 1 377 ? 5.973 9.631 -8.991 1.00 94.44 377 PHE A N 1
ATOM 3106 C CA . PHE A 1 377 ? 6.707 9.790 -7.732 1.00 94.44 377 PHE A CA 1
ATOM 3107 C C . PHE A 1 377 ? 6.294 11.064 -6.979 1.00 94.44 377 PHE A C 1
ATOM 3109 O O . PHE A 1 377 ? 5.987 10.993 -5.789 1.00 94.44 377 PHE A O 1
ATOM 3116 N N . LEU A 1 378 ? 6.240 12.206 -7.670 1.00 95.81 378 LEU A N 1
ATOM 3117 C CA . LEU A 1 378 ? 5.831 13.488 -7.090 1.00 95.81 378 LEU A CA 1
ATOM 3118 C C . LEU A 1 378 ? 4.368 13.473 -6.639 1.00 95.81 378 LEU A C 1
ATOM 3120 O O . LEU A 1 378 ? 4.054 13.958 -5.559 1.00 95.81 378 LEU A O 1
ATOM 3124 N N . ALA A 1 379 ? 3.475 12.871 -7.422 1.00 94.31 379 ALA A N 1
ATOM 3125 C CA . ALA A 1 379 ? 2.072 12.747 -7.056 1.00 94.31 379 ALA A CA 1
ATOM 3126 C C . ALA A 1 379 ? 1.900 11.839 -5.830 1.00 94.31 379 ALA A C 1
ATOM 3128 O O . ALA A 1 379 ? 1.142 12.164 -4.924 1.00 94.31 379 ALA A O 1
ATOM 3129 N N . THR A 1 380 ? 2.657 10.740 -5.745 1.00 90.38 380 THR A N 1
ATOM 3130 C CA . THR A 1 380 ? 2.645 9.873 -4.556 1.00 90.38 380 THR A CA 1
ATOM 3131 C C . THR A 1 380 ? 3.108 10.632 -3.309 1.00 90.38 380 THR A C 1
ATOM 3133 O O . THR A 1 380 ? 2.437 10.563 -2.284 1.00 90.38 380 THR A O 1
ATOM 3136 N N . ARG A 1 381 ? 4.188 11.423 -3.412 1.00 91.31 381 ARG A N 1
ATOM 3137 C CA . ARG A 1 381 ? 4.655 12.333 -2.346 1.00 91.31 381 ARG A CA 1
ATOM 3138 C C . ARG A 1 381 ? 3.570 13.318 -1.921 1.00 91.31 381 ARG A C 1
ATOM 3140 O O . ARG A 1 381 ? 3.271 13.418 -0.739 1.00 91.31 381 ARG A O 1
ATOM 3147 N N . TYR A 1 382 ? 2.949 13.979 -2.893 1.00 93.06 382 TYR A N 1
ATOM 3148 C CA . TYR A 1 382 ? 1.879 14.940 -2.653 1.00 93.06 382 TYR A CA 1
ATOM 3149 C C . TYR A 1 382 ? 0.702 14.308 -1.891 1.00 93.06 382 TYR A C 1
ATOM 3151 O O . TYR A 1 382 ? 0.251 14.856 -0.891 1.00 93.06 382 TYR A O 1
ATOM 3159 N N . PHE A 1 383 ? 0.237 13.121 -2.295 1.00 89.75 383 PHE A N 1
ATOM 3160 C CA . PHE A 1 383 ? -0.851 12.434 -1.589 1.00 89.75 383 PHE A CA 1
ATOM 3161 C C . PHE A 1 383 ? -0.447 11.896 -0.210 1.00 89.75 383 PHE A C 1
ATOM 3163 O O . PHE A 1 383 ? -1.297 11.821 0.674 1.00 89.75 383 PHE A O 1
ATOM 3170 N N . GLU A 1 384 ? 0.819 11.520 -0.005 1.00 85.00 384 GLU A N 1
ATOM 3171 C CA . GLU A 1 384 ? 1.334 11.165 1.324 1.00 85.00 384 GLU A CA 1
ATOM 3172 C C . GLU A 1 384 ? 1.310 12.372 2.274 1.00 85.00 384 GLU A C 1
ATOM 3174 O O . GLU A 1 384 ? 0.925 12.223 3.432 1.00 85.00 384 GLU A O 1
ATOM 3179 N N . GLU A 1 385 ? 1.690 13.558 1.789 1.00 88.19 385 GLU A N 1
ATOM 3180 C CA . GLU A 1 385 ? 1.708 14.802 2.572 1.00 88.19 385 GLU A CA 1
ATOM 3181 C C . GLU A 1 385 ? 0.301 15.306 2.908 1.00 88.19 385 GLU A C 1
ATOM 3183 O O . GLU A 1 385 ? 0.067 15.790 4.011 1.00 88.19 385 GLU A O 1
ATOM 3188 N N . GLN A 1 386 ? -0.648 15.147 1.982 1.00 87.00 386 GLN A N 1
ATOM 3189 C CA . GLN A 1 386 ? -2.054 15.519 2.176 1.00 87.00 386 GLN A CA 1
ATOM 3190 C C . GLN A 1 386 ? -2.847 14.501 3.009 1.00 87.00 386 GLN A C 1
ATOM 3192 O O . GLN A 1 386 ? -4.036 14.697 3.270 1.00 87.00 386 GLN A O 1
ATOM 3197 N N . ARG A 1 387 ? -2.236 13.377 3.404 1.00 83.69 387 ARG A N 1
ATOM 3198 C CA . ARG A 1 387 ? -2.940 12.349 4.165 1.00 83.69 387 ARG A CA 1
ATOM 3199 C C . ARG A 1 387 ? -3.289 12.886 5.563 1.00 83.69 387 ARG A C 1
ATOM 3201 O O . ARG A 1 387 ? -2.383 13.324 6.274 1.00 83.69 387 ARG A O 1
ATOM 3208 N N . PRO A 1 388 ? -4.560 12.792 6.002 1.00 79.44 388 PRO A N 1
ATOM 3209 C CA . PRO A 1 388 ? -4.940 13.163 7.359 1.00 79.44 388 PRO A CA 1
ATOM 3210 C C . PRO A 1 388 ? -4.058 12.457 8.396 1.00 79.44 388 PRO A C 1
ATOM 3212 O O . PRO A 1 388 ? -3.791 11.254 8.290 1.00 79.44 388 PRO A O 1
ATOM 3215 N N . ARG A 1 389 ? -3.575 13.208 9.394 1.00 78.69 389 ARG A N 1
ATOM 3216 C CA . ARG A 1 389 ? -2.813 12.638 10.510 1.00 78.69 389 ARG A CA 1
ATOM 3217 C C . ARG A 1 389 ? -3.777 11.852 11.397 1.00 78.69 389 ARG A C 1
ATOM 3219 O O . ARG A 1 389 ? -4.497 12.426 12.202 1.00 78.69 389 ARG A O 1
ATOM 3226 N N . ASP A 1 390 ? -3.752 10.532 11.263 1.00 76.12 390 ASP A N 1
ATOM 3227 C CA . ASP A 1 390 ? -4.610 9.627 12.040 1.00 76.12 390 ASP A CA 1
ATOM 3228 C C . ASP A 1 390 ? -4.111 9.405 13.482 1.00 76.12 390 ASP A C 1
ATOM 3230 O O . ASP A 1 390 ? -4.720 8.657 14.235 1.00 76.12 390 ASP A O 1
ATOM 3234 N N . GLN A 1 391 ? -2.989 10.003 13.893 1.00 77.12 391 GLN A N 1
ATOM 3235 C CA . GLN A 1 391 ? -2.371 9.725 15.192 1.00 77.12 391 GLN A CA 1
ATOM 3236 C C . GLN A 1 391 ? -2.464 10.926 16.129 1.00 77.12 391 GLN A C 1
ATOM 3238 O O . GLN A 1 391 ? -1.863 11.971 15.875 1.00 77.12 391 GLN A O 1
ATOM 3243 N N . LEU A 1 392 ? -3.163 10.732 17.251 1.00 78.19 392 LEU A N 1
ATOM 3244 C CA . LEU A 1 392 ? -3.056 11.614 18.407 1.00 78.19 392 LEU A CA 1
ATOM 3245 C C . LEU A 1 392 ? -1.651 11.493 19.005 1.00 78.19 392 LEU A C 1
ATOM 3247 O O . LEU A 1 392 ? -1.135 10.390 19.187 1.00 78.19 392 LEU A O 1
ATOM 3251 N N . GLN A 1 393 ? -1.039 12.629 19.327 1.00 80.12 393 GLN A N 1
ATOM 3252 C CA . GLN A 1 393 ? 0.273 12.685 19.968 1.00 80.12 393 GLN A CA 1
ATOM 3253 C C . GLN A 1 393 ? 0.128 13.183 21.403 1.00 80.12 393 GLN A C 1
ATOM 3255 O O . GLN A 1 393 ? -0.690 14.055 21.689 1.00 80.12 393 GLN A O 1
ATOM 3260 N N . LEU A 1 394 ? 0.947 12.647 22.311 1.00 76.38 394 LEU A N 1
ATOM 3261 C CA . LEU A 1 394 ? 1.022 13.167 23.672 1.00 76.38 394 LEU A CA 1
ATOM 3262 C C . LEU A 1 394 ? 1.668 14.566 23.660 1.00 76.38 394 LEU A C 1
ATOM 3264 O O . LEU A 1 394 ? 2.706 14.737 23.016 1.00 76.38 394 LEU A O 1
ATOM 3268 N N . PRO A 1 395 ? 1.143 15.537 24.432 1.00 61.72 395 PRO A N 1
ATOM 3269 C CA . PRO A 1 395 ? 1.617 16.925 24.427 1.00 61.72 395 PRO A CA 1
ATOM 3270 C C . PRO A 1 395 ? 3.074 17.115 24.882 1.00 61.72 395 PRO A C 1
ATOM 3272 O O . PRO A 1 395 ? 3.618 18.203 24.740 1.00 61.72 395 PRO A O 1
ATOM 3275 N N . GLN A 1 396 ? 3.719 16.081 25.430 1.00 53.22 396 GLN A N 1
ATOM 3276 C CA . GLN A 1 396 ? 5.085 16.153 25.955 1.00 53.22 396 GLN A CA 1
ATOM 3277 C C . GLN A 1 396 ? 6.115 15.342 25.166 1.00 53.22 396 GLN A C 1
ATOM 3279 O O . GLN A 1 396 ? 7.211 15.152 25.676 1.00 53.22 396 GLN A O 1
ATOM 3284 N N . SER A 1 397 ? 5.827 14.855 23.953 1.00 50.34 397 SER A N 1
ATOM 3285 C CA . SER A 1 397 ? 6.863 14.182 23.154 1.00 50.34 397 SER A CA 1
ATOM 3286 C C . SER A 1 397 ? 7.726 15.235 22.433 1.00 50.34 397 SER A C 1
ATOM 3288 O O . SER A 1 397 ? 7.328 15.716 21.373 1.00 50.34 397 SER A O 1
ATOM 3290 N N . PRO A 1 398 ? 8.911 15.636 22.953 1.00 46.72 398 PRO A N 1
ATOM 3291 C CA . PRO A 1 398 ? 9.671 16.791 22.450 1.00 46.72 398 PRO A CA 1
ATOM 3292 C C . PRO A 1 398 ? 10.401 16.474 21.134 1.00 46.72 398 PRO A C 1
ATOM 3294 O O . PRO A 1 398 ? 11.136 17.289 20.584 1.00 46.72 398 PRO A O 1
ATOM 3297 N N . LYS A 1 399 ? 10.224 15.249 20.640 1.00 52.41 399 LYS A N 1
ATOM 3298 C CA . LYS A 1 399 ? 10.656 14.763 19.341 1.00 52.41 399 LYS A CA 1
ATOM 3299 C C . LYS A 1 399 ? 9.491 13.953 18.809 1.00 52.41 399 LYS A C 1
ATOM 3301 O O . LYS A 1 399 ? 9.419 12.757 19.071 1.00 52.41 399 LYS A O 1
ATOM 3306 N N . ALA A 1 400 ? 8.575 14.600 18.096 1.00 49.47 400 ALA A N 1
ATOM 3307 C CA . ALA A 1 400 ? 7.641 13.870 17.258 1.00 49.47 400 ALA A CA 1
ATOM 3308 C C . ALA A 1 400 ? 8.483 12.986 16.323 1.00 49.47 400 ALA A C 1
ATOM 3310 O O . ALA A 1 400 ? 9.105 13.477 15.377 1.00 49.47 400 ALA A O 1
ATOM 3311 N N . GLU A 1 401 ? 8.584 11.688 16.626 1.00 47.47 401 GLU A N 1
ATOM 3312 C CA . GLU A 1 401 ? 8.994 10.706 15.632 1.00 47.47 401 GLU A CA 1
ATOM 3313 C C . GLU A 1 401 ? 8.010 10.899 14.485 1.00 47.47 401 GLU A C 1
ATOM 3315 O O . GLU A 1 401 ? 6.822 10.606 14.630 1.00 47.47 401 GLU A O 1
ATOM 3320 N N . LYS A 1 402 ? 8.480 11.482 13.373 1.00 47.00 402 LYS A N 1
ATOM 3321 C CA . LYS A 1 402 ? 7.672 11.604 12.162 1.00 47.00 402 LYS A CA 1
ATOM 3322 C C . LYS A 1 402 ? 7.027 10.242 11.912 1.00 47.00 402 LYS A C 1
ATOM 3324 O O . LYS A 1 402 ? 7.747 9.243 12.025 1.00 47.00 402 LYS A O 1
ATOM 3329 N N . PRO A 1 403 ? 5.718 10.181 11.609 1.00 43.75 403 PRO A N 1
ATOM 3330 C CA . PRO A 1 403 ? 5.049 8.916 11.357 1.00 43.75 403 PRO A CA 1
ATOM 3331 C C . PRO A 1 403 ? 5.881 8.165 10.323 1.00 43.75 403 PRO A C 1
ATOM 3333 O O . PRO A 1 403 ? 6.089 8.640 9.207 1.00 43.75 403 PRO A O 1
ATOM 3336 N N . GLY A 1 404 ? 6.482 7.053 10.747 1.00 38.47 404 GLY A N 1
ATOM 3337 C CA . GLY A 1 404 ? 7.366 6.301 9.876 1.00 38.47 404 GLY A CA 1
ATOM 3338 C C . GLY A 1 404 ? 6.601 5.873 8.627 1.00 38.47 404 GLY A C 1
ATOM 3339 O O . GLY A 1 404 ? 5.400 5.615 8.695 1.00 38.47 404 GLY A O 1
ATOM 3340 N N . ILE A 1 405 ? 7.333 5.713 7.523 1.00 36.44 405 ILE A N 1
ATOM 3341 C CA . ILE A 1 405 ? 6.935 5.208 6.188 1.00 36.44 405 ILE A CA 1
ATOM 3342 C C . ILE A 1 405 ? 5.979 3.981 6.219 1.00 36.44 405 ILE A C 1
ATOM 3344 O O . ILE A 1 405 ? 5.377 3.620 5.212 1.00 36.44 405 ILE A O 1
ATOM 3348 N N . ALA A 1 406 ? 5.823 3.333 7.377 1.00 36.41 406 ALA A N 1
ATOM 3349 C CA . ALA A 1 406 ? 5.172 2.052 7.597 1.00 36.41 406 ALA A CA 1
ATOM 3350 C C . ALA A 1 406 ? 3.927 2.073 8.517 1.00 36.41 406 ALA A C 1
ATOM 3352 O O . ALA A 1 406 ? 3.443 0.992 8.843 1.00 36.41 406 ALA A O 1
ATOM 3353 N N . SER A 1 407 ? 3.399 3.224 8.963 1.00 34.94 407 SER A N 1
ATOM 3354 C CA . SER A 1 407 ? 2.249 3.230 9.899 1.00 34.94 407 SER A CA 1
ATOM 3355 C C . SER A 1 407 ? 0.909 2.840 9.265 1.00 34.94 407 SER A C 1
ATOM 3357 O O . SER A 1 407 ? -0.047 2.561 9.985 1.00 34.94 407 SER A O 1
ATOM 3359 N N . SER A 1 408 ? 0.831 2.771 7.933 1.00 39.00 408 SER A N 1
ATOM 3360 C CA . SER A 1 408 ? -0.356 2.278 7.243 1.00 39.00 408 SER A CA 1
ATOM 3361 C C . SER A 1 408 ? -0.084 0.897 6.642 1.00 39.00 408 SER A C 1
ATOM 3363 O O . SER A 1 408 ? 0.768 0.787 5.753 1.00 39.00 408 SER A O 1
ATOM 3365 N N . PRO A 1 409 ? -0.837 -0.151 7.028 1.00 37.81 409 PRO A N 1
ATOM 3366 C CA . PRO A 1 409 ? -0.716 -1.482 6.427 1.00 37.81 409 PRO A CA 1
ATOM 3367 C C . PRO A 1 409 ? -1.027 -1.508 4.919 1.00 37.81 409 PRO A C 1
ATOM 3369 O O . PRO A 1 409 ? -0.793 -2.526 4.268 1.00 37.81 409 PRO A O 1
ATOM 3372 N N . TYR A 1 410 ? -1.491 -0.384 4.362 1.00 41.38 410 TYR A N 1
ATOM 3373 C CA . TYR A 1 410 ? -1.881 -0.195 2.969 1.00 41.38 410 TYR A CA 1
ATOM 3374 C C . TYR A 1 410 ? -0.870 0.570 2.100 1.00 41.38 410 TYR A C 1
ATOM 3376 O O . TYR A 1 410 ? -1.085 0.666 0.894 1.00 41.38 410 TYR A O 1
ATOM 3384 N N . LEU A 1 411 ? 0.231 1.107 2.649 1.00 43.50 411 LEU A N 1
ATOM 3385 C CA . LEU A 1 411 ? 1.163 1.935 1.865 1.00 43.50 411 LEU A CA 1
ATOM 3386 C C . LEU A 1 411 ? 2.457 1.225 1.439 1.00 43.50 411 LEU A C 1
ATOM 3388 O O . LEU A 1 411 ? 3.053 0.418 2.163 1.00 43.50 411 LEU A O 1
ATOM 3392 N N . PHE A 1 412 ? 2.860 1.555 0.206 1.00 42.31 412 PHE A N 1
ATOM 3393 C CA . PHE A 1 412 ? 3.978 0.978 -0.549 1.00 42.31 412 PHE A CA 1
ATOM 3394 C C . PHE A 1 412 ? 5.089 1.969 -0.894 1.00 42.31 412 PHE A C 1
ATOM 3396 O O . PHE A 1 412 ? 6.152 1.558 -1.353 1.00 42.31 412 PHE A O 1
ATOM 3403 N N . PHE A 1 413 ? 4.871 3.257 -0.667 1.00 32.19 413 PHE A N 1
ATOM 3404 C CA . PHE A 1 413 ? 5.856 4.291 -0.921 1.00 32.19 413 PHE A CA 1
ATOM 3405 C C . PHE A 1 413 ? 5.756 5.299 0.215 1.00 32.19 413 PHE A C 1
ATOM 3407 O O . PHE A 1 413 ? 4.657 5.668 0.616 1.00 32.19 413 PHE A O 1
ATOM 3414 N N . SER A 1 414 ? 6.909 5.607 0.800 1.00 32.38 414 SER A N 1
ATOM 3415 C CA . SER A 1 414 ? 7.207 6.865 1.466 1.00 32.38 414 SER A CA 1
ATOM 3416 C C . SER A 1 414 ? 8.733 6.972 1.588 1.00 32.38 414 SER A C 1
ATOM 3418 O O . SER A 1 414 ? 9.430 5.966 1.719 1.00 32.38 414 SER A O 1
ATOM 3420 N N . SER A 1 415 ? 9.274 8.176 1.438 1.00 31.33 415 SER A N 1
ATOM 3421 C CA . SER A 1 415 ? 10.692 8.510 1.498 1.00 31.33 415 SER A CA 1
ATOM 3422 C C . SER A 1 415 ? 10.830 9.606 2.531 1.00 31.33 415 SER A C 1
ATOM 3424 O O . SER A 1 415 ? 10.191 10.652 2.437 1.00 31.33 415 SER A O 1
ATOM 3426 N N . ASN A 1 416 ? 11.670 9.350 3.518 1.00 33.38 416 ASN A N 1
ATOM 3427 C CA . ASN A 1 416 ? 11.936 10.289 4.583 1.00 33.38 416 ASN A CA 1
ATOM 3428 C C . ASN A 1 416 ? 12.918 11.337 4.043 1.00 33.38 416 ASN A C 1
ATOM 3430 O O . ASN A 1 416 ? 14.091 11.018 3.889 1.00 33.38 416 ASN A O 1
ATOM 3434 N N . ASP A 1 417 ? 12.451 12.548 3.731 1.00 36.19 417 ASP A N 1
ATOM 3435 C CA . ASP A 1 417 ? 13.324 13.722 3.667 1.00 36.19 417 ASP A CA 1
ATOM 3436 C C . ASP A 1 417 ? 12.574 15.036 3.981 1.00 36.19 417 ASP A C 1
ATOM 3438 O O . ASP A 1 417 ? 11.457 15.264 3.534 1.00 36.19 417 ASP A O 1
ATOM 3442 N N . ARG A 1 418 ? 13.224 15.838 4.841 1.00 40.19 418 ARG A N 1
ATOM 3443 C CA . ARG A 1 418 ? 13.117 17.286 5.190 1.00 40.19 418 ARG A CA 1
ATOM 3444 C C . ARG A 1 418 ? 12.184 18.190 4.338 1.00 40.19 418 ARG A C 1
ATOM 3446 O O . ARG A 1 418 ? 12.202 18.076 3.125 1.00 40.19 418 ARG A O 1
ATOM 3453 N N . LYS A 1 419 ? 11.461 19.199 4.872 1.00 37.44 419 LYS A N 1
ATOM 3454 C CA . LYS A 1 419 ? 11.841 20.362 5.731 1.00 37.44 419 LYS A CA 1
ATOM 3455 C C . LYS A 1 419 ? 10.569 21.077 6.268 1.00 37.44 419 LYS A C 1
ATOM 3457 O O . LYS A 1 419 ? 9.549 20.988 5.607 1.00 37.44 419 LYS A O 1
ATOM 3462 N N . GLU A 1 420 ? 10.709 21.769 7.407 1.00 43.72 420 GLU A N 1
ATOM 3463 C CA . GLU A 1 420 ? 9.868 22.852 7.988 1.00 43.72 420 GLU A CA 1
ATOM 3464 C C . GLU A 1 420 ? 8.339 22.788 7.810 1.00 43.72 420 GLU A C 1
ATOM 3466 O O . GLU A 1 420 ? 7.809 22.987 6.719 1.00 43.72 420 GLU A O 1
ATOM 3471 N N . ASP A 1 421 ? 7.642 22.589 8.936 1.00 38.56 421 ASP A N 1
ATOM 3472 C CA . ASP A 1 421 ? 6.193 22.741 9.060 1.00 38.56 421 ASP A CA 1
ATOM 3473 C C . ASP A 1 421 ? 5.783 24.158 8.627 1.00 38.56 421 ASP A C 1
ATOM 3475 O O . ASP A 1 421 ? 5.953 25.132 9.359 1.00 38.56 421 ASP A O 1
ATOM 3479 N N . LYS A 1 422 ? 5.231 24.277 7.418 1.00 37.47 422 LYS A N 1
ATOM 3480 C CA . LYS A 1 422 ? 4.222 25.301 7.169 1.00 37.47 422 LYS A CA 1
ATOM 3481 C C . LYS A 1 422 ? 2.953 24.793 7.838 1.00 37.47 422 LYS A C 1
ATOM 3483 O O . LYS A 1 422 ? 2.495 23.703 7.494 1.00 37.47 422 LYS A O 1
ATOM 3488 N N . GLU A 1 423 ? 2.418 25.556 8.787 1.00 39.50 423 GLU A N 1
ATOM 3489 C CA . GLU A 1 423 ? 1.012 25.445 9.171 1.00 39.50 423 GLU A CA 1
ATOM 3490 C C . GLU A 1 423 ? 0.200 25.578 7.881 1.00 39.50 423 GLU A C 1
ATOM 3492 O O . GLU A 1 423 ? 0.085 26.649 7.289 1.00 39.50 423 GLU A O 1
ATOM 3497 N N . ILE A 1 424 ? -0.243 24.440 7.352 1.00 40.00 424 ILE A N 1
ATOM 3498 C CA . ILE A 1 424 ? -1.299 24.421 6.357 1.00 40.00 424 ILE A CA 1
ATOM 3499 C C . ILE A 1 424 ? -2.550 24.649 7.187 1.00 40.00 424 ILE A C 1
ATOM 3501 O O . ILE A 1 424 ? -3.065 23.707 7.793 1.00 40.00 424 ILE A O 1
ATOM 3505 N N . ASP A 1 425 ? -2.984 25.905 7.254 1.00 36.88 425 ASP A N 1
ATOM 3506 C CA . ASP A 1 425 ? -4.341 26.227 7.662 1.00 36.88 425 ASP A CA 1
ATOM 3507 C C . ASP A 1 425 ? -5.264 25.436 6.738 1.00 36.88 425 ASP A C 1
ATOM 3509 O O . ASP A 1 425 ? -5.398 25.714 5.543 1.00 36.88 425 ASP A O 1
ATOM 3513 N N . PHE A 1 426 ? -5.848 24.370 7.281 1.00 41.06 426 PHE A N 1
ATOM 3514 C CA . PHE A 1 426 ? -7.027 23.773 6.690 1.00 41.06 426 PHE A CA 1
ATOM 3515 C C . PHE A 1 426 ? -8.115 24.832 6.825 1.00 41.06 426 PHE A C 1
ATOM 3517 O O . PHE A 1 426 ? -8.801 24.895 7.843 1.00 41.06 426 PHE A O 1
ATOM 3524 N N . GLU A 1 427 ? -8.247 25.676 5.804 1.00 39.22 427 GLU A N 1
ATOM 3525 C CA . GLU A 1 427 ? -9.426 26.506 5.601 1.00 39.22 427 GLU A CA 1
ATOM 3526 C C . GLU A 1 427 ? -10.578 25.531 5.321 1.00 39.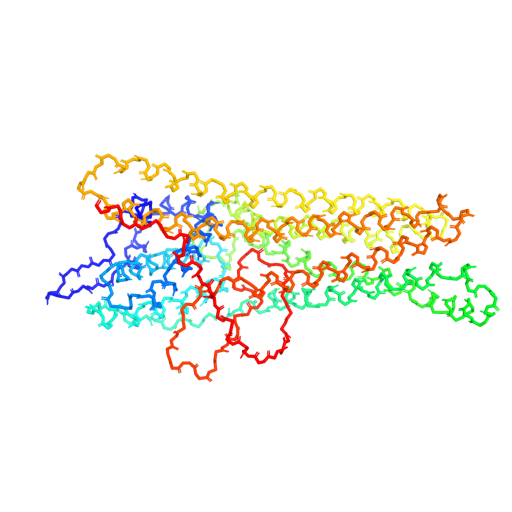22 427 GLU A C 1
ATOM 3528 O O . GLU A 1 427 ? -10.871 25.126 4.194 1.00 39.22 427 GLU A O 1
ATOM 3533 N N . PHE A 1 428 ? -11.128 24.995 6.409 1.00 45.72 428 PHE A N 1
ATOM 3534 C CA . PHE A 1 428 ? -12.316 24.177 6.378 1.00 45.72 428 PHE A CA 1
ATOM 3535 C C . PHE A 1 428 ? -13.430 25.134 5.993 1.00 45.72 428 PHE A C 1
ATOM 3537 O O . PHE A 1 428 ? -13.800 25.997 6.782 1.00 45.72 428 PHE A O 1
ATOM 3544 N N . ASP A 1 429 ? -13.907 25.022 4.759 1.00 50.81 429 ASP A N 1
ATOM 3545 C CA . ASP A 1 429 ? -14.990 25.855 4.265 1.00 50.81 429 ASP A CA 1
ATOM 3546 C C . ASP A 1 429 ? -16.259 25.573 5.087 1.00 50.81 429 ASP A C 1
ATOM 3548 O O . ASP A 1 429 ? -17.013 24.628 4.828 1.00 50.81 429 ASP A O 1
ATOM 3552 N N . GLU A 1 430 ? -16.465 26.369 6.140 1.00 48.59 430 GLU A N 1
ATOM 3553 C CA . GLU A 1 430 ? -17.630 26.298 7.022 1.00 48.59 430 GLU A CA 1
ATOM 3554 C C . GLU A 1 430 ? -18.934 26.540 6.252 1.00 48.59 430 GLU A C 1
ATOM 3556 O O . GLU A 1 430 ? -19.997 26.131 6.717 1.00 48.59 430 GLU A O 1
ATOM 3561 N N . THR A 1 431 ? -18.873 27.105 5.037 1.00 45.75 431 THR A N 1
ATOM 3562 C CA . THR A 1 431 ? -20.054 27.287 4.181 1.00 45.75 431 THR A CA 1
ATOM 3563 C C . THR A 1 431 ? -20.635 25.966 3.660 1.00 45.75 431 THR A C 1
ATOM 3565 O O . THR A 1 431 ? -21.780 25.930 3.211 1.00 45.75 431 THR A O 1
ATOM 3568 N N . LEU A 1 432 ? -19.905 24.850 3.791 1.00 37.88 432 LEU A N 1
ATOM 3569 C CA . LEU A 1 432 ? -20.391 23.495 3.495 1.00 37.88 432 LEU A CA 1
ATOM 3570 C C . LEU A 1 432 ? -21.091 22.814 4.690 1.00 37.88 432 LEU A C 1
ATOM 3572 O O . LEU A 1 432 ? -21.548 21.662 4.583 1.00 37.88 432 LEU A O 1
ATOM 3576 N N . LEU A 1 433 ? -21.184 23.483 5.843 1.00 35.81 433 LEU A N 1
ATOM 3577 C CA . LEU A 1 433 ? -22.032 23.041 6.945 1.00 35.81 433 LEU A CA 1
ATOM 3578 C C . LEU A 1 433 ? -23.473 23.520 6.694 1.00 35.81 433 LEU A C 1
ATOM 3580 O O . LEU A 1 433 ? -23.682 24.703 6.432 1.00 35.81 433 LEU A O 1
ATOM 3584 N N . PRO A 1 434 ? -24.484 22.630 6.755 1.00 34.84 434 PRO A N 1
ATOM 3585 C CA . PRO A 1 434 ? -25.870 23.067 6.710 1.00 34.84 434 PRO A CA 1
ATOM 3586 C C . PRO A 1 434 ? -26.111 23.999 7.897 1.00 34.84 434 PRO A C 1
ATOM 3588 O O . PRO A 1 434 ? -25.897 23.612 9.047 1.00 34.84 434 PRO A O 1
ATOM 3591 N N . GLN A 1 435 ? -26.517 25.232 7.596 1.00 45.59 435 GLN A N 1
ATOM 3592 C CA . GLN A 1 435 ? -26.997 26.172 8.601 1.00 45.59 435 GLN A CA 1
ATOM 3593 C C . GLN A 1 435 ? -28.144 25.494 9.365 1.00 45.59 435 GLN A C 1
ATOM 3595 O O . GLN A 1 435 ? -28.969 24.827 8.726 1.00 45.59 435 GLN A O 1
ATOM 3600 N N . PRO A 1 436 ? -28.199 25.612 10.703 1.00 36.50 436 PRO A N 1
ATOM 3601 C CA . PRO A 1 436 ? -29.337 25.108 11.456 1.00 36.50 436 PRO A CA 1
ATOM 3602 C C . PRO A 1 436 ? -30.600 25.730 10.854 1.00 36.50 436 PRO A C 1
ATOM 3604 O O . PRO A 1 436 ? -30.692 26.952 10.741 1.00 36.50 436 PRO A O 1
ATOM 3607 N N . MET A 1 437 ? -31.533 24.891 10.393 1.00 38.09 437 MET A N 1
ATOM 3608 C CA . MET A 1 437 ? -32.836 25.380 9.949 1.00 38.09 437 MET A CA 1
ATOM 3609 C C . MET A 1 437 ? -33.524 25.988 11.171 1.00 38.09 437 MET A C 1
ATOM 3611 O O . MET A 1 437 ? -33.877 25.258 12.097 1.00 38.09 437 MET A O 1
ATOM 3615 N N . SER A 1 438 ? -33.600 27.319 11.186 1.00 47.22 438 SER A N 1
ATOM 3616 C CA . SER A 1 438 ? -34.290 28.128 12.193 1.00 47.22 438 SER A CA 1
ATOM 3617 C C . SER A 1 438 ? -35.792 27.917 12.155 1.00 47.22 438 SER A C 1
ATOM 3619 O O . SER A 1 438 ? -36.315 27.890 11.013 1.00 47.22 438 SER A O 1
#

Mean predicted aligned error: 6.77 Å

Nearest PDB structures (foldseek):
  7jh5-assembly2_B  TM=3.458E-01  e=3.886E+00  synthetic construct
  8qoe-assembly1_A  TM=1.538E-01  e=8.811E+00  Bacillus subtilis

pLDDT: mean 87.55, std 16.58, range [31.33, 98.56]

Foldseek 3Di:
DVVCCVLVVDPQFDQDPNFTEGHLLVVLVPDDLVSCLVCLLCVQLLLVVLLLLLLVLVVCCVVPVPDPVNLVSLVVSLSSLSSSLCCCVAAQVQLVSVVLSVQQNVVSVVSNVVVRYHYDDDDDDPRDHPCPLVVLLQVLQACVLVLLLVVLVLLLLVLCCVVCVVVVVSVVVNVVVCVVVVLVNLQCQQVSLVVNLVSLVVSLVVQLDDDPVHHPSNVVSHNVSSNSSSCVLCVLSNVLSVLRNVLSCCCNPPCDDPNVLVNLVSVLVSLVVQLVSLVVVLVVLLVSLVVVLVVLVVVLVVCVPPPVCVVVSVVSVVSSVSSVVQSVLVSVLSVLSNVLSVQLSQLSVQLRPVNVVDSVSNSSSSCSNSVSSVSSLVVNAVSVVVHRDSGDDDPPPPDPPPPDQPSDSPDSHDHDDDDDDDPPPPPPPCVPPPDPPD

Secondary structure (DSSP, 8-state):
-HHHHHHH----EEEETTEEEE-HHHHHHTS-HHHHHHHHHTHHHHHHHHHHHHHHHHHHHHH-TT-HHHHHHHHHHHHHHHHHHHHHHHTS--HHHHHHHHHHHHHHHHHHHTTTEEEPPPP---PPP-HHHHHHHHHHHHHHHHHHHHHHHHHHHHHHTTTTTTSHHHHHHHHHHHHHHHHHHHHHHHHHHHHHHHHHHHHHHHHHS--TTS-HHHHHT-HHHHHHHHHHHHHHHHHHHHHHHHHHHHHHHTS-GGGHHHHHHHHHHHHHHHHHHHHHHHHHHHHHHHHHHHHHHHHHHTTTT-GGGHHHHHHHHHHHHHHHHHHHHHHHHHHHHHHHHHHHHHHHHHTSGGGTTSTHHHHHHHHHHHHHHHHHHHHHHHHHHTS-------TT-SS-----TTSSTT-------------------GGGSPPP--

Organism: NCBI:txid28083

Solvent-accessible surface area (backbone atoms only — not comparable to full-atom values): 24250 Å² total; per-residue (Å²): 113,67,65,59,48,69,73,64,69,64,80,44,54,47,80,54,96,90,31,39,38,52,44,46,70,61,59,58,72,71,53,58,70,79,73,48,49,64,51,54,76,40,38,68,58,56,52,50,54,49,48,52,50,32,39,51,49,44,49,42,52,72,76,41,72,84,40,70,66,50,55,52,50,39,52,53,51,37,52,50,33,51,52,51,28,50,44,26,57,41,57,67,63,35,55,57,58,30,53,51,31,49,57,50,37,57,46,37,47,58,60,39,41,80,71,54,41,42,72,73,86,76,79,90,72,89,72,72,60,62,58,66,67,50,48,52,52,50,50,50,35,51,48,45,60,58,53,50,52,51,60,34,47,49,48,31,57,62,33,41,39,75,78,42,57,88,43,68,64,55,51,54,51,52,56,56,49,42,71,55,47,51,60,52,51,30,54,47,41,20,62,64,28,41,61,60,34,53,51,54,50,49,50,40,49,58,62,30,49,84,54,94,92,52,48,72,65,32,55,71,60,42,50,68,53,35,35,48,50,46,38,77,77,37,48,73,56,44,59,50,24,53,54,47,22,51,49,14,47,38,46,54,74,60,27,45,79,94,39,36,72,54,38,55,58,54,50,49,53,52,35,53,47,49,30,53,52,36,43,52,51,33,51,54,55,51,48,54,49,49,53,51,51,49,53,56,49,51,60,34,62,81,34,66,88,39,80,94,41,48,69,59,35,54,51,47,54,54,50,50,55,54,47,52,54,50,48,51,54,54,47,53,52,36,48,44,51,29,52,23,38,43,38,31,37,54,11,49,59,35,48,36,78,88,38,59,88,42,57,63,44,24,33,54,9,23,50,40,28,36,47,26,49,53,50,37,51,52,50,51,50,52,51,61,72,68,48,79,71,46,69,77,75,64,96,78,57,95,65,75,73,69,84,56,68,68,80,48,98,86,59,76,67,52,70,94,73,89,82,82,91,70,86,74,76,77,79,69,67,66,84,78,51,83,72,80,86,124

Sequence (438 aa):
MRQLRQVVQLEPSITHEGKEVWQAANLLAEKPQAFFEPFVQDHLKWTLDYSILCTHLAREFVLRPDSPELTELLAVALLYAELLEYVYRYYINVPREVLRLRKEKTVYRHYLEKRGYLFEPEGELKLEADTITQKMRNDTAWINPYRLIFIRGKRLLNALVPLLNRVERYGQVIATADKILNPALAYLGWIFFGPRLFSNLFILIKHSVPGPWMTEQEKNLGFWFRFLAQLQRRYFEIGNDVVWFAAGILNCFVFVGPLAPIAVYFSLACFVYDIIWASVRAGIEIYRFNQLKAQYAEMAEDIKDDDSRRDEYEALLRHQKILDHRIRMETYRVLTTVATTTGVCLGFILMLPLFMANPLIPVIGAILFLSATVAGFLATRYFEEQRPRDQLQLPQSPKAEKPGIASSPYLFFSSNDRKEDKEIDFEFDETLLPQPMS

Radius of gyration: 25.99 Å; Cα contacts (8 Å, |Δi|>4): 392; chains: 1; bounding box: 69×53×83 Å